Protein AF-A0A848LTM5-F1 (afdb_monomer_lite)

Secondary structure (DSSP, 8-state):
--SS-BIIIIIHHHHHHHHHGGGT-HHHHHHHSTT-TT-TTSHHHHHHHH--SHHHHHHHHHHHHHB--TTPPTTPPP-TTSBS-BB-TTBTTBSS-GGGB----HHHHHHHHHHHHT-SB--TTTSPPPPSSGGGS-TTTHHHHHHHHHHHTS-----SS-SS--GGGG-GGGEEETTEE-BPPTTPPP-----S---HHHHTSTTSTTSSB-TTTTTTTS-SSHHHHHHH--B---TTSSSS--BS-TTTS-SEE-BHHHHHHHT-TTS-HHHHHHHHH-PEETTGGG-SSHHHHHHHHHHHGGGS-EEEEEEPPTTTTTTT--SEEEEEE---GGGTTT-HHHHHHHHHTTSSPPPPHHHHHHHHHHSPPPP--------S---

Foldseek 3Di:
DDPAAACVPQPLVQLQVLAVLLFFFLLSCQDQYQPHPSVCVPPVNVVLLLDLDPVSLVVLLVLLVLADQPPDDWPAFDDCSHPPFAAFQCQPVDDRTNRRGDGDDNVSNVNSVCSSNSRHHSCPPPDDPDDPDLVPDDPVCSVVVVLCVVPVLADPDDPVPGAPFGPLVVQPLQAPDVSHGQADDPPDDQDDDPDPDDDPCQCNDCPHLSNHDDPPSGPVPADVVNLLVLLVFEFQPPPVDPGRTDGGCSSVRGAWHLAPLLQVVLQDPPDDLVVNVCSVSDTDGQQVQQDDDSVSNSVSSVPCVQLTFDWDKDAGHPCQVVSSHDRIHTYGPNHHCVSVPPPVVSVVVCCVRVVDPDDDPVVVVVVVVPDDDPDPPPPPDDDDDDD

Structure (mmCIF, N/CA/C/O backbone):
data_AF-A0A848LTM5-F1
#
_entry.id   AF-A0A848LTM5-F1
#
loop_
_atom_site.group_PDB
_atom_site.id
_atom_site.type_symbol
_atom_site.label_atom_id
_atom_site.label_alt_id
_atom_site.label_comp_id
_atom_site.label_asym_id
_atom_site.label_entity_id
_atom_site.label_seq_id
_atom_site.pdbx_PDB_ins_code
_atom_site.Cartn_x
_atom_site.Cartn_y
_atom_site.Cartn_z
_atom_site.occupancy
_atom_site.B_iso_or_equiv
_atom_site.auth_seq_id
_atom_site.auth_comp_id
_atom_site.auth_asym_id
_atom_site.auth_atom_id
_atom_site.pdbx_PDB_model_num
ATOM 1 N N . LEU A 1 1 ? -4.623 -13.083 -23.338 1.00 72.06 1 LEU A N 1
ATOM 2 C CA . LEU A 1 1 ? -5.526 -12.517 -22.306 1.00 72.06 1 LEU A CA 1
ATOM 3 C C . LEU A 1 1 ? -6.924 -13.043 -22.599 1.00 72.06 1 LEU A C 1
ATOM 5 O O . LEU A 1 1 ? -7.225 -13.152 -23.785 1.00 72.06 1 LEU A O 1
ATOM 9 N N . PRO A 1 2 ? -7.711 -13.424 -21.581 1.00 80.94 2 PRO A N 1
ATOM 10 C CA . PRO A 1 2 ? -9.062 -13.940 -21.781 1.00 80.94 2 PRO A CA 1
ATOM 11 C C . PRO A 1 2 ? -9.971 -12.892 -22.435 1.00 80.94 2 PRO A C 1
ATOM 13 O O . PRO A 1 2 ? -9.695 -11.690 -22.373 1.00 80.94 2 PRO A O 1
ATOM 16 N N . THR A 1 3 ? -11.041 -13.369 -23.073 1.00 88.62 3 THR A N 1
ATOM 17 C CA . THR A 1 3 ? -12.055 -12.517 -23.708 1.00 88.62 3 THR A CA 1
ATOM 18 C C . THR A 1 3 ? -12.897 -11.773 -22.671 1.00 88.62 3 THR A C 1
ATOM 20 O O . THR A 1 3 ? -13.186 -10.599 -22.880 1.00 88.62 3 THR A O 1
ATOM 23 N N . LEU A 1 4 ? -13.245 -12.442 -21.564 1.00 95.81 4 LEU A N 1
ATOM 24 C CA . LEU A 1 4 ? -13.965 -11.887 -20.416 1.00 95.81 4 LEU A CA 1
ATOM 25 C C . LEU A 1 4 ? -13.133 -12.108 -19.139 1.00 95.81 4 LEU A C 1
ATOM 27 O O . LEU A 1 4 ? -12.555 -13.187 -18.998 1.00 95.81 4 LEU A O 1
ATOM 31 N N . PRO A 1 5 ? -13.039 -11.130 -18.222 1.00 97.69 5 PRO A N 1
ATOM 32 C CA . PRO A 1 5 ? -12.387 -11.303 -16.933 1.00 97.69 5 PRO A CA 1
ATOM 33 C C . PRO A 1 5 ? -13.249 -12.138 -15.989 1.00 97.69 5 PRO A C 1
ATOM 35 O O . PRO A 1 5 ? -14.478 -12.034 -15.990 1.00 97.69 5 PRO A O 1
ATOM 38 N N . SER A 1 6 ? -12.585 -12.899 -15.127 1.00 97.81 6 SER A N 1
ATOM 39 C CA . SER A 1 6 ? -13.193 -13.543 -13.965 1.00 97.81 6 SER A CA 1
ATOM 40 C C . SER A 1 6 ? -13.418 -12.511 -12.863 1.00 97.81 6 SER A C 1
ATOM 42 O O . SER A 1 6 ? -12.497 -11.761 -12.516 1.00 97.81 6 SER A O 1
ATOM 44 N N . PHE A 1 7 ? -14.616 -12.468 -12.269 1.00 98.25 7 PHE A N 1
ATOM 45 C CA . PHE A 1 7 ? -14.828 -11.612 -11.103 1.00 98.25 7 PHE A CA 1
ATOM 46 C C . PHE A 1 7 ? -13.891 -12.027 -9.969 1.00 98.25 7 PHE A C 1
ATOM 48 O O . PHE A 1 7 ? -13.196 -11.182 -9.409 1.00 98.25 7 PHE A O 1
ATOM 55 N N . THR A 1 8 ? -13.820 -13.325 -9.668 1.00 97.56 8 THR A N 1
ATOM 56 C CA . THR A 1 8 ? -13.006 -13.845 -8.566 1.00 97.56 8 THR A CA 1
ATOM 57 C C . THR A 1 8 ? -11.505 -13.647 -8.774 1.00 97.56 8 THR A C 1
ATOM 59 O O . THR A 1 8 ? -10.804 -13.350 -7.808 1.00 97.56 8 THR A O 1
ATOM 62 N N . ARG A 1 9 ? -10.983 -13.820 -9.995 1.00 95.38 9 ARG A N 1
ATOM 63 C CA . ARG A 1 9 ? -9.528 -13.838 -10.247 1.00 95.38 9 ARG A CA 1
ATOM 64 C C . ARG A 1 9 ? -8.960 -12.515 -10.747 1.00 95.38 9 ARG A C 1
ATOM 66 O O . ARG A 1 9 ? -7.809 -12.220 -10.440 1.00 95.38 9 ARG A O 1
ATOM 73 N N . ASP A 1 10 ? -9.735 -11.737 -11.501 1.00 97.25 10 ASP A N 1
ATOM 74 C CA . ASP A 1 10 ? -9.224 -10.554 -12.205 1.00 97.25 10 ASP A CA 1
ATOM 75 C C . ASP A 1 10 ? -9.751 -9.228 -11.632 1.00 97.25 10 ASP A C 1
ATOM 77 O O . ASP A 1 10 ? -9.067 -8.208 -11.735 1.00 97.25 10 ASP A O 1
ATOM 81 N N . ILE A 1 11 ? -10.947 -9.224 -11.029 1.00 98.56 11 ILE A N 1
ATOM 82 C CA . ILE A 1 11 ? -11.606 -8.005 -10.527 1.00 98.56 11 ILE A CA 1
ATOM 83 C C . ILE A 1 11 ? -11.508 -7.893 -9.010 1.00 98.56 11 ILE A C 1
ATOM 85 O O . ILE A 1 11 ? -10.977 -6.908 -8.496 1.00 98.56 11 ILE A O 1
ATOM 89 N N . PHE A 1 12 ? -12.005 -8.901 -8.292 1.00 98.31 12 PHE A N 1
ATOM 90 C CA . PHE A 1 12 ? -12.088 -8.887 -6.838 1.00 98.31 12 PHE A CA 1
ATOM 91 C C . PHE A 1 12 ? -10.738 -8.605 -6.168 1.00 98.31 12 PHE A C 1
ATOM 93 O O . PHE A 1 12 ? -10.725 -7.740 -5.302 1.00 98.31 12 PHE A O 1
ATOM 100 N N . PRO A 1 13 ? -9.591 -9.175 -6.596 1.00 97.25 13 PRO A N 1
ATOM 101 C CA . PRO A 1 13 ? -8.308 -8.865 -5.967 1.00 97.25 13 PRO A CA 1
ATOM 102 C C . PRO A 1 13 ? -7.909 -7.387 -6.058 1.00 97.25 13 PRO A C 1
ATOM 104 O O . PRO A 1 13 ? -7.198 -6.893 -5.192 1.00 97.25 13 PRO A O 1
ATOM 107 N N . VAL A 1 14 ? -8.350 -6.650 -7.085 1.00 98.06 14 VAL A N 1
ATOM 108 C CA . VAL A 1 14 ? -8.086 -5.203 -7.176 1.00 98.06 14 VAL A CA 1
ATOM 109 C C . VAL A 1 14 ? -8.906 -4.438 -6.135 1.00 98.06 14 VAL A C 1
ATOM 111 O O . VAL A 1 14 ? -8.391 -3.506 -5.522 1.00 98.06 14 VAL A O 1
ATOM 114 N N . LEU A 1 15 ? -10.164 -4.834 -5.930 1.00 98.62 15 LEU A N 1
ATOM 115 C CA . LEU A 1 15 ? -11.082 -4.200 -4.980 1.00 98.62 15 LEU A CA 1
ATOM 116 C C . LEU A 1 15 ? -10.756 -4.580 -3.530 1.00 98.62 15 LEU A C 1
ATOM 118 O O . LEU A 1 15 ? -10.641 -3.705 -2.679 1.00 98.62 15 LEU A O 1
ATOM 122 N N . GLU A 1 16 ? -10.546 -5.868 -3.270 1.00 97.94 16 GLU A N 1
ATOM 123 C CA . GLU A 1 16 ? -10.180 -6.428 -1.967 1.00 97.94 16 GLU A CA 1
ATOM 124 C C . GLU A 1 16 ? -8.909 -5.777 -1.431 1.00 97.94 16 GLU A C 1
ATOM 126 O O . GLU A 1 16 ? -8.881 -5.366 -0.274 1.00 97.94 16 GLU A O 1
ATOM 131 N N . ARG A 1 17 ? -7.901 -5.558 -2.287 1.00 97.06 17 ARG A N 1
ATOM 132 C CA . ARG A 1 17 ? -6.664 -4.889 -1.876 1.00 97.06 17 ARG A CA 1
ATOM 133 C C . ARG A 1 17 ? -6.908 -3.462 -1.392 1.00 97.06 17 ARG A C 1
ATOM 135 O O . ARG A 1 17 ? -6.183 -3.032 -0.504 1.00 97.06 17 ARG A O 1
ATOM 142 N N . LEU A 1 18 ? -7.910 -2.734 -1.893 1.00 98.06 18 LEU A N 1
ATOM 143 C CA . LEU A 1 18 ? -8.264 -1.419 -1.335 1.00 98.06 18 LEU A CA 1
ATOM 144 C C . LEU A 1 18 ? -8.758 -1.563 0.114 1.00 98.06 18 LEU A C 1
ATOM 146 O O . LEU A 1 18 ? -8.275 -0.863 1.000 1.00 98.06 18 LEU A O 1
ATOM 150 N N . SER A 1 19 ? -9.646 -2.518 0.381 1.00 98.31 19 SER A N 1
ATOM 151 C CA . SER A 1 19 ? -10.145 -2.798 1.735 1.00 98.31 19 SER A CA 1
ATOM 152 C C . SER A 1 19 ? -9.078 -3.380 2.665 1.00 98.31 19 SER A C 1
ATOM 154 O O . SER A 1 19 ? -9.025 -3.022 3.840 1.00 98.31 19 SER A O 1
ATOM 156 N N . ALA A 1 20 ? -8.183 -4.234 2.168 1.00 97.44 20 ALA A N 1
ATOM 157 C CA . ALA A 1 20 ? -7.114 -4.841 2.960 1.00 97.44 20 ALA A CA 1
ATOM 158 C C . ALA A 1 20 ? -6.071 -3.816 3.439 1.00 97.44 20 ALA A C 1
ATOM 160 O O . ALA A 1 20 ? -5.484 -3.982 4.509 1.00 97.44 20 ALA A O 1
ATOM 161 N N . HIS A 1 21 ? -5.877 -2.715 2.706 1.00 97.62 21 HIS A N 1
ATOM 162 C CA . HIS A 1 21 ? -4.964 -1.642 3.116 1.00 97.62 21 HIS A CA 1
ATOM 163 C C . HIS A 1 21 ? -5.412 -0.898 4.385 1.00 97.62 21 HIS A C 1
ATOM 165 O O . HIS A 1 21 ? -4.608 -0.173 4.974 1.00 97.62 21 HIS A O 1
ATOM 171 N N . GLN A 1 22 ? -6.640 -1.119 4.872 1.00 98.00 22 GLN A N 1
ATOM 172 C CA . GLN A 1 22 ? -7.126 -0.563 6.140 1.00 98.00 22 GLN A CA 1
ATOM 173 C C . GLN A 1 22 ? -6.233 -0.883 7.349 1.00 98.00 22 GLN A C 1
ATOM 175 O O . GLN A 1 22 ? -6.260 -0.195 8.368 1.00 98.00 22 GLN A O 1
ATOM 180 N N . TRP A 1 23 ? -5.463 -1.965 7.271 1.00 98.44 23 TRP A N 1
ATOM 181 C CA . TRP A 1 23 ? -4.622 -2.430 8.370 1.00 98.44 23 TRP A CA 1
ATOM 182 C C . TRP A 1 23 ? -3.299 -1.680 8.489 1.00 98.44 23 TRP A C 1
ATOM 184 O O . TRP A 1 23 ? -2.655 -1.742 9.532 1.00 98.44 23 TRP A O 1
ATOM 194 N N . VAL A 1 24 ? -2.913 -0.969 7.429 1.00 98.12 24 VAL A N 1
ATOM 195 C CA . VAL A 1 24 ? -1.588 -0.356 7.283 1.00 98.12 24 VAL A CA 1
ATOM 196 C C . VAL A 1 24 ? -1.644 1.122 6.883 1.00 98.12 24 VAL A C 1
ATOM 198 O O . VAL A 1 24 ? -0.609 1.791 6.845 1.00 98.12 24 VAL A O 1
ATOM 201 N N . ASN A 1 25 ? -2.831 1.664 6.593 1.00 98.25 25 ASN A N 1
ATOM 202 C CA . ASN A 1 25 ? -3.020 3.079 6.295 1.00 98.25 25 ASN A CA 1
ATOM 203 C C . ASN A 1 25 ? -4.399 3.586 6.756 1.00 98.25 25 ASN A C 1
ATOM 205 O O . ASN A 1 25 ? -5.439 3.033 6.393 1.00 98.25 25 ASN A O 1
ATOM 209 N N . GLN A 1 26 ? -4.407 4.695 7.500 1.00 97.69 26 GLN A N 1
ATOM 210 C CA . GLN A 1 26 ? -5.629 5.280 8.065 1.00 97.69 26 GLN A CA 1
ATOM 211 C C . GLN A 1 26 ? -6.580 5.837 6.993 1.00 97.69 26 GLN A C 1
ATOM 213 O O . GLN A 1 26 ? -7.796 5.755 7.149 1.00 97.69 26 GLN A O 1
ATOM 218 N N . GLY A 1 27 ? -6.060 6.393 5.895 1.00 97.19 27 GLY A N 1
ATOM 219 C CA . GLY A 1 27 ? -6.891 6.889 4.793 1.00 97.19 27 GLY A CA 1
ATOM 220 C C . GLY A 1 27 ? -7.676 5.760 4.122 1.00 97.19 27 GLY A C 1
ATOM 221 O O . GLY A 1 27 ? -8.878 5.890 3.897 1.00 97.19 27 GLY A O 1
ATOM 222 N N . PHE A 1 28 ? -7.025 4.615 3.890 1.00 98.25 28 PHE A N 1
ATOM 223 C CA . PHE A 1 28 ? -7.701 3.410 3.399 1.00 98.25 28 PHE A CA 1
ATOM 224 C C . PHE A 1 28 ? -8.691 2.844 4.416 1.00 98.25 28 PHE A C 1
ATOM 226 O O . PHE A 1 28 ? -9.763 2.405 4.015 1.00 98.25 28 PHE A O 1
ATOM 233 N N . PHE A 1 29 ? -8.379 2.889 5.715 1.00 98.31 29 PHE A N 1
ATOM 234 C CA . PHE A 1 29 ? -9.319 2.473 6.757 1.00 98.31 29 PHE A CA 1
ATOM 235 C C . PHE A 1 29 ? -10.612 3.292 6.726 1.00 98.31 29 PHE A C 1
ATOM 237 O O . PHE A 1 29 ? -11.693 2.714 6.696 1.00 98.31 29 PHE A O 1
ATOM 244 N N . VAL A 1 30 ? -10.517 4.620 6.629 1.00 97.62 30 VAL A N 1
ATOM 245 C CA . VAL A 1 30 ? -11.705 5.484 6.554 1.00 97.62 30 VAL A CA 1
ATOM 246 C C . VAL A 1 30 ? -12.504 5.250 5.265 1.00 97.62 30 VAL A C 1
ATOM 248 O O . VAL A 1 30 ? -13.732 5.238 5.298 1.00 97.62 30 VAL A O 1
ATOM 251 N N . LEU A 1 31 ? -11.831 5.069 4.123 1.00 97.44 31 LEU A N 1
ATOM 252 C CA . LEU A 1 31 ? -12.504 4.929 2.828 1.00 97.44 31 LEU A CA 1
ATOM 253 C C . LEU A 1 31 ? -13.064 3.526 2.573 1.00 97.44 31 LEU A C 1
ATOM 255 O O . LEU A 1 31 ? -14.153 3.417 2.018 1.00 97.44 31 LEU A O 1
ATOM 259 N N . PHE A 1 32 ? -12.358 2.465 2.963 1.00 98.38 32 PHE A N 1
ATOM 260 C CA . PHE A 1 32 ? -12.633 1.079 2.546 1.00 98.38 32 PHE A CA 1
ATOM 261 C C . PHE A 1 32 ? -12.593 0.062 3.694 1.00 98.38 32 PHE A C 1
ATOM 263 O O . PHE A 1 32 ? -12.771 -1.131 3.452 1.00 98.38 32 PHE A O 1
ATOM 270 N N . GLY A 1 33 ? -12.292 0.495 4.919 1.00 97.19 33 GLY A N 1
ATOM 271 C CA . GLY A 1 33 ? -12.166 -0.392 6.069 1.00 97.19 33 GLY A CA 1
ATOM 272 C C . GLY A 1 33 ? -13.502 -0.832 6.659 1.00 97.19 33 GLY A C 1
ATOM 273 O O . GLY A 1 33 ? -14.569 -0.429 6.193 1.00 97.19 33 GLY A O 1
ATOM 274 N N . GLN A 1 34 ? -13.426 -1.638 7.720 1.00 96.19 34 GLN A N 1
ATOM 275 C CA . GLN A 1 34 ? -14.585 -2.109 8.481 1.00 96.19 34 GLN A CA 1
ATOM 276 C C . GLN A 1 34 ? -15.566 -0.959 8.770 1.00 96.19 34 GLN A C 1
ATOM 278 O O . GLN A 1 34 ? -15.167 0.105 9.238 1.00 96.19 34 GLN A O 1
ATOM 283 N N . ASN A 1 35 ? -16.858 -1.204 8.538 1.00 93.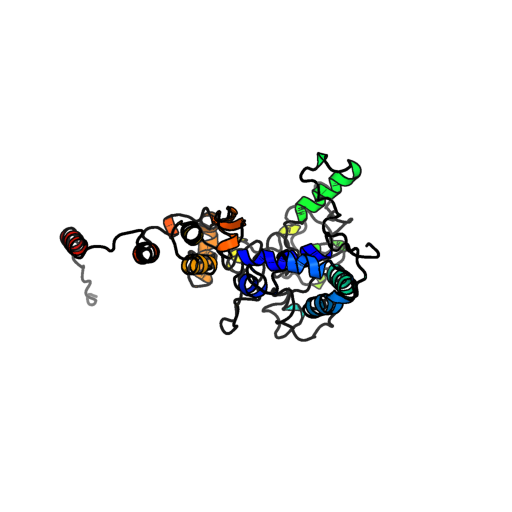50 35 ASN A N 1
ATOM 284 C CA . ASN A 1 35 ? -17.961 -0.240 8.680 1.00 93.50 35 ASN A CA 1
ATOM 285 C C . ASN A 1 35 ? -18.024 0.869 7.604 1.00 93.50 35 ASN A C 1
ATOM 287 O O . ASN A 1 35 ? -18.943 1.691 7.645 1.00 93.50 35 ASN A O 1
ATOM 291 N N . SER A 1 36 ? -17.122 0.890 6.614 1.00 96.44 36 SER A N 1
ATOM 292 C CA . SER A 1 36 ? -17.242 1.789 5.461 1.00 96.44 36 SER A CA 1
ATOM 293 C C . SER A 1 36 ? -18.300 1.295 4.460 1.00 96.44 36 SER A C 1
ATOM 295 O O . SER A 1 36 ? -18.326 0.110 4.124 1.00 96.44 36 SER A O 1
ATOM 297 N N . PRO A 1 37 ? -19.104 2.192 3.853 1.00 96.06 37 PRO A N 1
ATOM 298 C CA . PRO A 1 37 ? -19.959 1.844 2.716 1.00 96.06 37 PRO A CA 1
ATOM 299 C C . PRO A 1 37 ? -19.197 1.271 1.513 1.00 96.06 37 PRO A C 1
ATOM 301 O O . PRO A 1 37 ? -19.790 0.553 0.708 1.00 96.06 37 PRO A O 1
ATOM 304 N N . SER A 1 38 ? -17.907 1.603 1.378 1.00 97.38 38 SER A N 1
ATOM 305 C CA . SER A 1 38 ? -17.035 1.098 0.309 1.00 97.38 38 SER A CA 1
ATOM 306 C C . SER A 1 38 ? -16.094 -0.007 0.792 1.00 97.38 38 SER A C 1
ATOM 308 O O . SER A 1 38 ? -15.063 -0.231 0.166 1.00 97.38 38 SER A O 1
ATOM 310 N N . ASP A 1 39 ? -16.422 -0.709 1.880 1.00 98.00 39 ASP A N 1
ATOM 311 C CA . ASP A 1 39 ? -15.730 -1.953 2.214 1.00 98.00 39 ASP A CA 1
ATOM 312 C C . ASP A 1 39 ? -16.048 -3.020 1.160 1.00 98.00 39 ASP A C 1
ATOM 314 O O . ASP A 1 39 ? -17.094 -3.670 1.183 1.00 98.00 39 ASP A O 1
ATOM 318 N N . PHE A 1 40 ? -15.156 -3.177 0.187 1.00 98.12 40 PHE A N 1
ATOM 319 C CA . PHE A 1 40 ? -15.315 -4.128 -0.904 1.00 98.12 40 PHE A CA 1
ATOM 320 C C . PHE A 1 40 ? -15.085 -5.579 -0.480 1.00 98.12 40 PHE A C 1
ATOM 322 O O . PHE A 1 40 ? -15.384 -6.479 -1.266 1.00 98.12 40 PHE A O 1
ATOM 329 N N . SER A 1 41 ? -14.618 -5.811 0.747 1.00 97.06 41 SER A N 1
ATOM 330 C CA . SER A 1 41 ? -14.507 -7.139 1.348 1.00 97.06 41 SER A CA 1
ATOM 331 C C . SER A 1 41 ? -15.750 -7.527 2.157 1.00 97.06 41 SER A C 1
ATOM 333 O O . SER A 1 41 ? -15.890 -8.694 2.532 1.00 97.06 41 SER A O 1
ATOM 335 N N . ALA A 1 42 ? -16.678 -6.59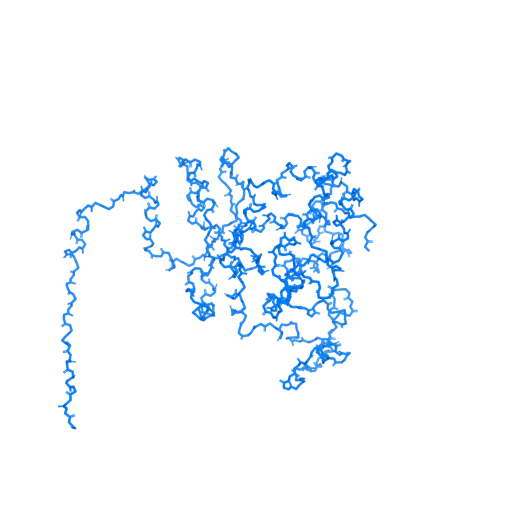4 2.396 1.00 96.75 42 ALA A N 1
ATOM 336 C CA . ALA A 1 42 ? -17.933 -6.884 3.079 1.00 96.75 42 ALA A CA 1
ATOM 337 C C . ALA A 1 42 ? -18.836 -7.798 2.217 1.00 96.75 42 ALA A C 1
ATOM 339 O O . ALA A 1 42 ? -19.026 -7.519 1.024 1.00 96.75 42 ALA A O 1
ATOM 340 N N . PRO A 1 43 ? -19.423 -8.880 2.776 1.00 96.00 43 PRO A N 1
ATOM 341 C CA . PRO A 1 43 ? -20.197 -9.861 2.007 1.00 96.00 43 PRO A CA 1
ATOM 342 C C . PRO A 1 43 ? -21.313 -9.259 1.143 1.00 96.00 43 PRO A C 1
ATOM 344 O O . PRO A 1 43 ? -21.529 -9.695 0.011 1.00 96.00 43 PRO A O 1
ATOM 347 N N . GLU A 1 44 ? -22.004 -8.236 1.642 1.00 96.56 44 GLU A N 1
ATOM 348 C CA . GLU A 1 44 ? -23.062 -7.529 0.925 1.00 96.56 44 GLU A CA 1
ATOM 349 C C . GLU A 1 44 ? -22.542 -6.753 -0.289 1.00 96.56 44 GLU A C 1
ATOM 351 O O . GLU A 1 44 ? -23.189 -6.737 -1.338 1.00 96.56 44 GLU A O 1
ATOM 356 N N . ASN A 1 45 ? -21.360 -6.144 -0.186 1.00 98.06 45 ASN A N 1
ATOM 357 C CA . ASN A 1 45 ? -20.749 -5.422 -1.294 1.00 98.06 45 ASN A CA 1
ATOM 358 C C . ASN A 1 45 ? -20.218 -6.399 -2.339 1.00 98.06 45 ASN A C 1
ATOM 360 O O . ASN A 1 45 ? -20.475 -6.207 -3.526 1.00 98.06 45 ASN A O 1
ATOM 364 N N . ILE A 1 46 ? -19.589 -7.496 -1.918 1.00 98.31 46 ILE A N 1
ATOM 365 C CA . ILE A 1 46 ? -19.167 -8.573 -2.819 1.00 98.31 46 ILE A CA 1
ATOM 366 C C . ILE A 1 46 ? -20.362 -9.130 -3.604 1.00 98.31 46 ILE A C 1
ATOM 368 O O . ILE A 1 46 ? -20.292 -9.246 -4.829 1.00 98.31 46 ILE A O 1
ATOM 372 N N . ALA A 1 47 ? -21.477 -9.432 -2.932 1.00 98.19 47 ALA A N 1
ATOM 373 C CA . ALA A 1 47 ? -22.677 -9.961 -3.582 1.00 98.19 47 ALA A CA 1
ATOM 374 C C . ALA A 1 47 ? -23.217 -9.009 -4.666 1.00 98.19 47 ALA A C 1
ATOM 376 O O . ALA A 1 47 ? -23.580 -9.442 -5.756 1.00 98.19 47 ALA A O 1
ATOM 377 N N . ARG A 1 48 ? -23.211 -7.698 -4.402 1.00 98.31 48 ARG A N 1
ATOM 378 C CA . ARG A 1 48 ? -23.674 -6.677 -5.356 1.00 98.31 48 ARG A CA 1
ATOM 379 C C . ARG A 1 48 ? -22.684 -6.439 -6.499 1.00 98.31 48 ARG A C 1
ATOM 381 O O . ARG A 1 48 ? -23.102 -6.200 -7.626 1.00 98.31 48 ARG A O 1
ATOM 388 N N . LEU A 1 49 ? -21.380 -6.472 -6.223 1.00 98.56 49 LEU A N 1
ATOM 389 C CA . LEU A 1 49 ? -20.321 -6.196 -7.204 1.00 98.56 49 LEU A CA 1
ATOM 390 C C . LEU A 1 49 ? -20.037 -7.397 -8.121 1.00 98.56 49 LEU A C 1
ATOM 392 O O . LEU A 1 49 ? -19.597 -7.197 -9.255 1.00 98.56 49 LEU A O 1
ATOM 396 N N . SER A 1 50 ? -20.308 -8.617 -7.648 1.00 98.31 50 SER A N 1
ATOM 397 C CA . SER A 1 50 ? -20.205 -9.863 -8.423 1.00 98.31 50 SER A CA 1
ATOM 398 C C . SER A 1 50 ? -21.437 -10.161 -9.278 1.00 98.31 50 SER A C 1
ATOM 400 O O . SER A 1 50 ? -21.338 -10.911 -10.249 1.00 98.31 50 SER A O 1
ATOM 402 N N . ASP A 1 51 ? -22.591 -9.560 -8.973 1.00 98.06 51 ASP A N 1
ATOM 403 C CA . ASP A 1 51 ? -23.785 -9.696 -9.800 1.00 98.06 51 ASP A CA 1
ATOM 404 C C . ASP A 1 51 ? -23.625 -8.907 -11.107 1.00 98.06 51 ASP A C 1
ATOM 406 O O . ASP A 1 51 ? -23.465 -7.685 -11.103 1.00 98.06 51 ASP A O 1
ATOM 410 N N . ARG A 1 52 ? -23.692 -9.613 -12.241 1.00 97.12 52 ARG A N 1
ATOM 411 C CA . ARG A 1 52 ? -23.598 -9.042 -13.594 1.00 97.12 52 ARG A CA 1
ATOM 412 C C . ARG A 1 52 ? -24.891 -8.401 -14.098 1.00 97.12 52 ARG A C 1
ATOM 414 O O . ARG A 1 52 ? -24.867 -7.754 -15.144 1.00 97.12 52 ARG A O 1
ATOM 421 N N . SER A 1 53 ? -26.010 -8.588 -13.402 1.00 97.44 53 SER A N 1
ATOM 422 C CA . SER A 1 53 ? -27.316 -8.090 -13.828 1.00 97.44 53 SER A CA 1
ATOM 423 C C . SER A 1 53 ? -27.339 -6.562 -13.982 1.00 97.44 53 SER A C 1
ATOM 425 O O . SER A 1 53 ? -26.508 -5.828 -13.426 1.00 97.44 53 SER A O 1
ATOM 427 N N . GLU A 1 54 ? -28.322 -6.073 -14.742 1.00 97.50 54 GLU A N 1
ATOM 428 C CA . GLU A 1 54 ? -28.548 -4.638 -14.951 1.00 97.50 54 GLU A CA 1
ATOM 429 C C . GLU A 1 54 ? -28.890 -3.917 -13.633 1.00 97.50 54 GLU A C 1
ATOM 431 O O . GLU A 1 54 ? -28.554 -2.747 -13.470 1.00 97.50 54 GLU A O 1
ATOM 436 N N . GLN A 1 55 ? -29.456 -4.630 -12.646 1.00 97.94 55 GLN A N 1
ATOM 437 C CA . GLN A 1 55 ? -29.779 -4.094 -11.317 1.00 97.94 55 GLN A CA 1
ATOM 438 C C . GLN A 1 55 ? -28.559 -3.462 -10.631 1.00 97.94 55 GLN A C 1
ATOM 440 O O . GLN A 1 55 ? -28.681 -2.417 -9.991 1.00 97.94 55 GLN A O 1
ATOM 445 N N . HIS A 1 56 ? -27.383 -4.080 -10.769 1.00 98.19 56 HIS A N 1
ATOM 446 C CA . HIS A 1 56 ? -26.155 -3.639 -10.105 1.00 98.19 56 HIS A CA 1
ATOM 447 C C . HIS A 1 56 ? -25.184 -2.901 -11.031 1.00 98.19 56 HIS A C 1
ATOM 449 O O . HIS A 1 56 ? -24.133 -2.440 -10.582 1.00 98.19 56 HIS A O 1
ATOM 455 N N . ARG A 1 57 ? -25.536 -2.708 -12.307 1.00 98.44 57 ARG A N 1
ATOM 456 C CA . ARG A 1 57 ? -24.662 -2.047 -13.283 1.00 98.44 57 ARG A CA 1
ATOM 457 C C . ARG A 1 57 ? -24.262 -0.638 -12.857 1.00 98.44 57 ARG A C 1
ATOM 459 O O . ARG A 1 57 ? -23.080 -0.313 -12.875 1.00 98.44 57 ARG A O 1
ATOM 466 N N . ALA A 1 58 ? -25.217 0.169 -12.395 1.00 98.50 58 ALA A N 1
ATOM 467 C CA . ALA A 1 58 ? -24.945 1.540 -11.960 1.00 98.50 58 ALA A CA 1
ATOM 468 C C . ALA A 1 58 ? -23.913 1.610 -10.817 1.00 98.50 58 ALA A C 1
ATOM 470 O O . ALA A 1 58 ? -23.093 2.530 -10.787 1.00 98.50 58 ALA A O 1
ATOM 471 N N . LEU A 1 59 ? -23.920 0.626 -9.908 1.00 98.38 59 LEU A N 1
ATOM 472 C CA . LEU A 1 59 ? -22.925 0.503 -8.841 1.00 98.38 59 LEU A CA 1
ATOM 473 C C . LEU A 1 59 ? -21.540 0.183 -9.416 1.00 98.38 59 LEU A C 1
ATOM 475 O O . LEU A 1 59 ? -20.582 0.888 -9.104 1.00 98.38 59 LEU A O 1
ATOM 479 N N . ARG A 1 60 ? -21.434 -0.840 -10.277 1.00 98.75 60 ARG A N 1
ATOM 480 C CA . ARG A 1 60 ? -20.153 -1.230 -10.894 1.00 98.75 60 ARG A CA 1
ATOM 481 C C . ARG A 1 60 ? -19.559 -0.081 -11.711 1.00 98.75 60 ARG A C 1
ATOM 483 O O . ARG A 1 60 ? -18.378 0.229 -11.583 1.00 98.75 60 ARG A O 1
ATOM 490 N N . GLU A 1 61 ? -20.387 0.618 -12.485 1.00 98.75 61 GLU A N 1
ATOM 491 C CA . GLU A 1 61 ? -19.972 1.803 -13.238 1.00 98.75 61 GLU A CA 1
ATOM 492 C C . GLU A 1 61 ? -19.540 2.965 -12.331 1.00 98.75 61 GLU A C 1
ATOM 494 O O . GLU A 1 61 ? -18.597 3.678 -12.671 1.00 98.75 61 GLU A O 1
ATOM 499 N N . ALA A 1 62 ? -20.196 3.173 -11.184 1.00 98.50 62 ALA A N 1
ATOM 500 C CA . ALA A 1 62 ? -19.794 4.200 -10.223 1.00 98.50 62 ALA A CA 1
ATOM 501 C C . ALA A 1 62 ? -18.415 3.906 -9.621 1.00 98.50 62 ALA A C 1
ATOM 503 O O . ALA A 1 62 ? -17.563 4.795 -9.609 1.00 98.50 62 ALA A O 1
ATOM 504 N N . VAL A 1 63 ? -18.173 2.659 -9.208 1.00 98.56 63 VAL A N 1
ATOM 505 C CA . VAL A 1 63 ? -16.862 2.215 -8.714 1.00 98.56 63 VAL A CA 1
ATOM 506 C C . VAL A 1 63 ? -15.805 2.340 -9.813 1.00 98.56 63 VAL A C 1
ATOM 508 O O . VAL A 1 63 ? -14.756 2.933 -9.588 1.00 98.56 63 VAL A O 1
ATOM 511 N N . PHE A 1 64 ? -16.087 1.879 -11.035 1.00 98.75 64 PHE A N 1
ATOM 512 C CA . PHE A 1 64 ? -15.155 1.996 -12.161 1.00 98.75 64 PHE A CA 1
ATOM 513 C C . PHE A 1 64 ? -14.800 3.448 -12.501 1.00 98.75 64 PHE A C 1
ATOM 515 O O . PHE A 1 64 ? -13.628 3.751 -12.709 1.00 98.75 64 PHE A O 1
ATOM 522 N N . ARG A 1 65 ? -15.774 4.370 -12.507 1.00 98.50 65 ARG A N 1
ATOM 523 C CA . ARG A 1 65 ? -15.514 5.803 -12.741 1.00 98.50 65 ARG A CA 1
ATOM 524 C C . ARG A 1 65 ? -14.580 6.416 -11.701 1.00 98.50 65 ARG A C 1
ATOM 526 O O . ARG A 1 65 ? -14.007 7.474 -11.970 1.00 98.50 65 ARG A O 1
ATOM 533 N N . TRP A 1 66 ? -14.441 5.798 -10.531 1.00 98.44 66 TRP A N 1
ATOM 534 C CA . TRP A 1 66 ? -13.507 6.238 -9.507 1.00 98.44 66 TRP A CA 1
ATOM 535 C C . TRP A 1 66 ? -12.058 5.846 -9.830 1.00 98.44 66 TRP A C 1
ATOM 537 O O . TRP A 1 66 ? -11.144 6.538 -9.396 1.00 98.44 66 TRP A O 1
ATOM 547 N N . PHE A 1 67 ? -11.817 4.815 -10.646 1.00 98.56 67 PHE A N 1
ATOM 548 C CA . PHE A 1 67 ? -10.466 4.437 -11.066 1.00 98.56 67 PHE A CA 1
ATOM 549 C C . PHE A 1 67 ? -9.878 5.405 -12.092 1.00 98.56 67 PHE A C 1
ATOM 551 O O . PHE A 1 67 ? -10.525 5.811 -13.062 1.00 98.56 67 PHE A O 1
ATOM 558 N N . ARG A 1 68 ? -8.601 5.726 -11.891 1.00 97.44 68 ARG A N 1
ATOM 559 C CA . ARG A 1 68 ? -7.792 6.534 -12.799 1.00 97.44 68 ARG A CA 1
ATOM 560 C C . ARG A 1 68 ? -7.569 5.791 -14.117 1.00 97.44 68 ARG A C 1
ATOM 562 O O . ARG A 1 68 ? -7.234 4.607 -14.116 1.00 97.44 68 ARG A O 1
ATOM 569 N N . ASN A 1 69 ? -7.750 6.481 -15.243 1.00 96.25 69 ASN A N 1
ATOM 570 C CA . ASN A 1 69 ? -7.512 5.908 -16.570 1.00 96.25 69 ASN A CA 1
ATOM 571 C C . ASN A 1 69 ? -6.006 5.948 -16.908 1.00 96.25 69 ASN A C 1
ATOM 573 O O . ASN A 1 69 ? -5.494 7.047 -17.100 1.00 96.25 69 ASN A O 1
ATOM 577 N N . PRO A 1 70 ? -5.304 4.806 -17.058 1.00 95.12 70 PRO A N 1
ATOM 578 C CA . PRO A 1 70 ? -3.863 4.762 -17.341 1.00 95.12 70 PRO A CA 1
ATOM 579 C C . PRO A 1 70 ? -3.477 5.189 -18.771 1.00 95.12 70 PRO A C 1
ATOM 581 O O . PRO A 1 70 ? -2.304 5.143 -19.136 1.00 95.12 70 PRO A O 1
ATOM 584 N N . GLU A 1 71 ? -4.446 5.537 -19.622 1.00 91.69 71 GLU A N 1
ATOM 585 C CA . GLU A 1 71 ? -4.228 5.959 -21.015 1.00 91.69 71 GLU A CA 1
ATOM 586 C C . GLU A 1 71 ? -4.352 7.477 -21.201 1.00 91.69 71 GLU A C 1
ATOM 588 O O . GLU A 1 71 ? -4.540 7.968 -22.317 1.00 91.69 71 GLU A O 1
ATOM 593 N N . ARG A 1 72 ? -4.274 8.243 -20.110 1.00 90.75 72 ARG A N 1
ATOM 594 C CA . ARG A 1 72 ? -4.289 9.704 -20.188 1.00 90.75 72 ARG A CA 1
ATOM 595 C C . ARG A 1 72 ? -3.043 10.216 -20.920 1.00 90.75 72 ARG A C 1
ATOM 597 O O . ARG A 1 72 ? -1.969 9.626 -20.800 1.00 90.75 72 ARG A O 1
ATOM 604 N N . PRO A 1 73 ? -3.180 11.290 -21.717 1.00 84.69 73 PRO A N 1
ATOM 605 C CA . PRO A 1 73 ? -2.052 11.838 -22.452 1.00 84.69 73 PRO A CA 1
ATOM 606 C C . PRO A 1 73 ? -1.017 12.420 -21.488 1.00 84.69 73 PRO A C 1
ATOM 608 O O . PRO A 1 73 ? -1.364 12.948 -20.430 1.00 84.69 73 PRO A O 1
ATOM 611 N N . HIS A 1 74 ? 0.251 12.374 -21.891 1.00 75.38 74 HIS A N 1
ATOM 612 C CA . HIS A 1 74 ? 1.323 13.033 -21.156 1.00 75.38 74 HIS A CA 1
ATOM 613 C C . HIS A 1 74 ? 1.027 14.538 -21.020 1.00 75.38 74 HIS A C 1
ATOM 615 O O . HIS A 1 74 ? 0.602 15.180 -21.982 1.00 75.38 74 HIS A O 1
ATOM 621 N N . GLY A 1 75 ? 1.210 15.086 -19.817 1.00 78.31 75 GLY A N 1
ATOM 622 C CA . GLY A 1 75 ? 0.831 16.464 -19.483 1.00 78.31 75 GLY A CA 1
ATOM 623 C C . GLY A 1 75 ? -0.637 16.656 -19.081 1.00 78.31 75 GLY A C 1
ATOM 624 O O . GLY A 1 75 ? -1.037 17.783 -18.793 1.00 78.31 75 GLY A O 1
ATOM 625 N N . ALA A 1 76 ? -1.449 15.592 -19.029 1.00 91.88 76 ALA A N 1
ATOM 626 C CA . ALA A 1 76 ? -2.744 15.659 -18.357 1.00 91.88 76 ALA A CA 1
ATOM 627 C C . ALA A 1 76 ? -2.562 16.035 -16.871 1.00 91.88 76 ALA A C 1
ATOM 629 O O . ALA A 1 76 ? -1.568 15.629 -16.259 1.00 91.88 76 ALA A O 1
ATOM 630 N N . PRO A 1 77 ? -3.512 16.787 -16.284 1.00 94.06 77 PRO A N 1
ATOM 631 C CA . PRO A 1 77 ? -3.461 17.110 -14.866 1.00 94.06 77 PRO A CA 1
ATOM 632 C C . PRO A 1 77 ? -3.619 15.851 -14.005 1.00 94.06 77 PRO A C 1
ATOM 634 O O . PRO A 1 77 ? -4.274 14.890 -14.424 1.00 94.06 77 PRO A O 1
ATOM 637 N N . GLN A 1 78 ? -3.038 15.893 -12.804 1.00 93.75 78 GLN A N 1
ATOM 638 C CA . GLN A 1 78 ? -3.273 14.904 -11.744 1.00 93.75 78 GLN A CA 1
ATOM 639 C C . GLN A 1 78 ? -4.764 14.810 -11.382 1.00 93.75 78 GLN A C 1
ATOM 641 O O . GLN A 1 78 ? -5.524 15.764 -11.570 1.00 93.75 78 GLN A O 1
ATOM 646 N N . GLU A 1 79 ? -5.173 13.662 -10.849 1.00 94.62 79 GLU A N 1
ATOM 647 C CA . GLU A 1 79 ? -6.559 13.381 -10.455 1.00 94.62 79 GLU A CA 1
ATOM 648 C C . GLU A 1 79 ? -6.546 12.752 -9.054 1.00 94.62 79 GLU A C 1
ATOM 650 O O . GLU A 1 79 ? -6.847 11.563 -8.923 1.00 94.62 79 GLU A O 1
ATOM 655 N N . PRO A 1 80 ? -6.131 13.485 -8.007 1.00 92.50 80 PRO A N 1
ATOM 656 C CA . PRO A 1 80 ? -5.790 12.922 -6.697 1.00 92.50 80 PRO A CA 1
ATOM 657 C C . PRO A 1 80 ? -6.982 12.254 -6.002 1.00 92.50 80 PRO A C 1
ATOM 659 O O . PRO A 1 80 ? -6.807 11.395 -5.143 1.00 92.50 80 PRO A O 1
ATOM 662 N N . GLU A 1 81 ? -8.208 12.603 -6.393 1.00 94.75 81 GLU A N 1
ATOM 663 C CA . GLU A 1 81 ? -9.428 11.977 -5.903 1.00 94.75 81 GLU A CA 1
ATOM 664 C C . GLU A 1 81 ? -9.692 10.581 -6.492 1.00 94.75 81 GLU A C 1
ATOM 666 O O . GLU A 1 81 ? -10.588 9.894 -6.009 1.00 94.75 81 GLU A O 1
ATOM 671 N N . LYS A 1 82 ? -8.969 10.152 -7.538 1.00 97.56 82 LYS A N 1
ATOM 672 C CA . LYS A 1 82 ? -9.160 8.858 -8.219 1.00 97.56 82 LYS A CA 1
ATOM 673 C C . LYS A 1 82 ? -8.366 7.718 -7.581 1.00 97.56 82 LYS A C 1
ATOM 675 O O . LYS A 1 82 ? -7.341 7.911 -6.930 1.00 97.56 82 LYS A O 1
ATOM 680 N N . LEU A 1 83 ? -8.827 6.496 -7.840 1.00 97.81 83 LEU A N 1
ATOM 681 C CA . LEU A 1 83 ? -8.225 5.267 -7.345 1.00 97.81 83 LEU A CA 1
ATOM 682 C C . LEU A 1 83 ? -7.108 4.721 -8.246 1.00 97.81 83 LEU A C 1
ATOM 684 O O . LEU A 1 83 ? -7.194 4.827 -9.476 1.00 97.81 83 LEU A O 1
ATOM 688 N N . PRO A 1 84 ? -6.144 4.012 -7.636 1.00 96.94 84 PRO A N 1
ATOM 689 C CA . PRO A 1 84 ? -5.966 3.889 -6.184 1.00 96.94 84 PRO A CA 1
ATOM 690 C C . PRO A 1 84 ? -5.304 5.159 -5.589 1.00 96.94 84 PRO A C 1
ATOM 692 O O . PRO A 1 84 ? -4.618 5.873 -6.326 1.00 96.94 84 PRO A O 1
ATOM 695 N N . PRO A 1 85 ? -5.502 5.474 -4.291 1.00 96.19 85 PRO A N 1
ATOM 696 C CA . PRO A 1 85 ? -4.940 6.670 -3.661 1.00 96.19 85 PRO A CA 1
ATOM 697 C C . PRO A 1 85 ? -3.484 6.420 -3.236 1.00 96.19 85 PRO A C 1
ATOM 699 O O . PRO A 1 85 ? -3.135 6.474 -2.054 1.00 96.19 85 PRO A O 1
ATOM 702 N N . PHE A 1 86 ? -2.635 6.121 -4.222 1.00 96.94 86 PHE A N 1
ATOM 703 C CA . PHE A 1 86 ? -1.186 6.051 -4.061 1.00 96.94 86 PHE A CA 1
ATOM 704 C C . PHE A 1 86 ? -0.497 7.152 -4.862 1.00 96.94 86 PHE A C 1
ATOM 706 O O . PHE A 1 86 ? -0.969 7.526 -5.938 1.00 96.94 86 PHE A O 1
ATOM 713 N N . TYR A 1 87 ? 0.641 7.620 -4.354 1.00 96.56 87 TYR A N 1
ATOM 714 C CA . TYR A 1 87 ? 1.561 8.440 -5.137 1.00 96.56 87 TYR A CA 1
ATOM 715 C C . TYR A 1 87 ? 2.045 7.669 -6.369 1.00 96.56 87 TYR A C 1
ATOM 717 O O . TYR A 1 87 ? 2.042 6.439 -6.390 1.00 96.56 87 TYR A O 1
ATOM 725 N N . GLY A 1 88 ? 2.412 8.396 -7.414 1.00 95.44 88 GLY A N 1
ATOM 726 C CA . GLY A 1 88 ? 2.878 7.870 -8.689 1.00 95.44 88 GLY A CA 1
ATOM 727 C C . GLY A 1 88 ? 4.390 7.995 -8.872 1.00 95.44 88 GLY A C 1
ATOM 728 O O . GLY A 1 88 ? 5.115 8.456 -7.990 1.00 95.44 88 GLY A O 1
ATOM 729 N N . ASP A 1 89 ? 4.860 7.569 -10.041 1.00 94.81 89 ASP A N 1
ATOM 730 C CA . ASP A 1 89 ? 6.282 7.452 -10.380 1.00 94.81 89 ASP A CA 1
ATOM 731 C C . ASP A 1 89 ? 6.998 8.808 -10.503 1.00 94.81 89 ASP A C 1
ATOM 733 O O . ASP A 1 89 ? 8.222 8.833 -10.548 1.00 94.81 89 ASP A O 1
ATOM 737 N N . THR A 1 90 ? 6.264 9.924 -10.572 1.00 93.31 90 THR A N 1
ATOM 738 C CA . THR A 1 90 ? 6.841 11.270 -10.750 1.00 93.31 90 THR A CA 1
ATOM 739 C C . THR A 1 90 ? 6.569 12.223 -9.583 1.00 93.31 90 THR A C 1
ATOM 741 O O . THR A 1 90 ? 6.813 13.431 -9.689 1.00 93.31 90 THR A O 1
ATOM 744 N N . PHE A 1 91 ? 6.010 11.708 -8.482 1.00 93.50 91 PHE A N 1
ATOM 745 C CA . PHE A 1 91 ? 5.592 12.523 -7.345 1.00 93.50 91 PHE A CA 1
ATOM 746 C C . PHE A 1 91 ? 6.763 13.291 -6.714 1.00 93.50 91 PHE A C 1
ATOM 748 O O . PHE A 1 91 ? 7.709 12.707 -6.211 1.00 93.50 91 PHE A O 1
ATOM 755 N N . GLY A 1 92 ? 6.649 14.618 -6.650 1.00 90.94 92 GLY A N 1
ATOM 756 C CA . GLY A 1 92 ? 7.677 15.490 -6.071 1.00 90.94 92 GLY A CA 1
ATOM 757 C C . GLY A 1 92 ? 8.655 16.057 -7.101 1.00 90.94 92 GLY A C 1
ATOM 758 O O . GLY A 1 92 ? 9.194 17.138 -6.870 1.00 90.94 92 GLY A O 1
ATOM 759 N N . ASP A 1 93 ? 8.790 15.415 -8.263 1.00 90.69 93 ASP A N 1
ATOM 760 C CA . ASP A 1 93 ? 9.605 15.920 -9.374 1.00 90.69 93 ASP A CA 1
ATOM 761 C C . ASP A 1 93 ? 8.824 16.893 -10.267 1.00 90.69 93 ASP A C 1
ATOM 763 O O . ASP A 1 93 ? 9.367 17.886 -10.758 1.00 90.69 93 ASP A O 1
ATOM 767 N N . PHE A 1 94 ? 7.525 16.639 -10.459 1.00 90.50 94 PHE A N 1
ATOM 768 C CA . PHE A 1 94 ? 6.659 17.461 -11.303 1.00 90.50 94 PHE A CA 1
ATOM 769 C C . PHE A 1 94 ? 5.431 17.951 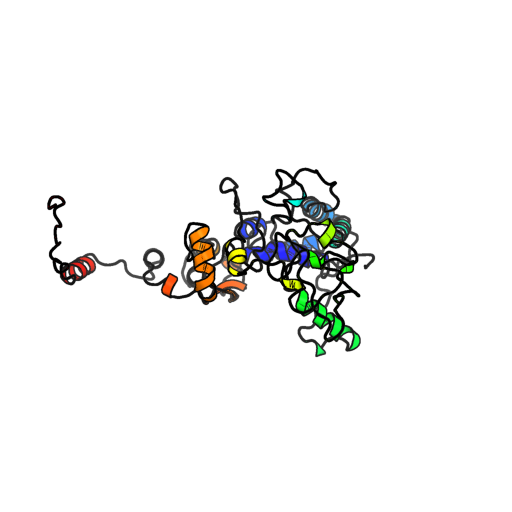-10.541 1.00 90.50 94 PHE A C 1
ATOM 771 O O . PHE A 1 94 ? 4.888 17.285 -9.661 1.00 90.50 94 PHE A O 1
ATOM 778 N N . THR A 1 95 ? 4.955 19.143 -10.897 1.00 89.44 95 THR A N 1
ATOM 779 C CA . THR A 1 95 ? 3.742 19.724 -10.307 1.00 89.44 95 THR A CA 1
ATOM 780 C C . THR A 1 95 ? 2.532 19.395 -11.170 1.00 89.44 95 THR A C 1
ATOM 782 O O . THR A 1 95 ? 2.558 19.635 -12.375 1.00 89.44 95 THR A O 1
ATOM 785 N N . ASN A 1 96 ? 1.449 18.922 -10.545 1.00 89.75 96 ASN A N 1
ATOM 786 C CA . ASN A 1 96 ? 0.155 18.708 -11.198 1.00 89.75 96 ASN A CA 1
ATOM 787 C C . ASN A 1 96 ? 0.219 17.769 -12.423 1.00 89.75 96 ASN A C 1
ATOM 789 O O . ASN A 1 96 ? -0.517 17.966 -13.388 1.00 89.75 96 ASN A O 1
ATOM 793 N N . ALA A 1 97 ? 1.097 16.764 -12.398 1.00 92.06 97 ALA A N 1
ATOM 794 C CA . ALA A 1 97 ? 1.264 15.805 -13.486 1.00 92.06 97 ALA A CA 1
ATOM 795 C C . ALA A 1 97 ? 0.464 14.527 -13.216 1.00 92.06 97 ALA A C 1
ATOM 797 O O . ALA A 1 97 ? 0.466 14.027 -12.098 1.00 92.06 97 ALA A O 1
ATOM 798 N N . PHE A 1 98 ? -0.180 13.973 -14.243 1.00 92.62 98 PHE A N 1
ATOM 799 C CA . PHE A 1 98 ? -0.932 12.717 -14.149 1.00 92.62 98 PHE A CA 1
ATOM 800 C C . PHE A 1 98 ? -0.144 11.568 -13.493 1.00 92.62 98 PHE A C 1
ATOM 802 O O . PHE A 1 98 ? -0.693 10.849 -12.663 1.00 92.62 98 PHE A O 1
ATOM 809 N N . ASP A 1 99 ? 1.148 11.444 -13.810 1.00 91.75 99 ASP A N 1
ATOM 810 C CA . ASP A 1 99 ? 2.023 10.384 -13.292 1.00 91.75 99 ASP A CA 1
ATOM 811 C C . ASP A 1 99 ? 2.461 10.609 -11.824 1.00 91.75 99 ASP A C 1
ATOM 813 O O . ASP A 1 99 ? 3.171 9.777 -11.256 1.00 91.75 99 ASP A O 1
ATOM 817 N N . ASN A 1 100 ? 2.002 11.694 -11.176 1.00 94.38 100 ASN A N 1
ATOM 818 C CA . ASN A 1 100 ? 2.135 11.898 -9.728 1.00 94.38 100 ASN A CA 1
ATOM 819 C C . ASN A 1 100 ? 1.184 11.018 -8.917 1.00 94.38 100 ASN A C 1
ATOM 821 O O . ASN A 1 100 ? 1.371 10.904 -7.706 1.00 94.38 100 ASN A O 1
ATOM 825 N N . ASP A 1 101 ? 0.193 10.403 -9.564 1.00 95.19 101 ASP A N 1
ATOM 826 C CA . ASP A 1 101 ? -0.734 9.471 -8.944 1.00 95.19 101 ASP A CA 1
ATOM 827 C C . ASP A 1 101 ? -0.645 8.097 -9.627 1.00 95.19 101 ASP A C 1
ATOM 829 O O . ASP A 1 101 ? -0.704 7.981 -10.854 1.00 95.19 101 ASP A O 1
ATOM 833 N N . LEU A 1 102 ? -0.571 7.018 -8.847 1.00 95.94 102 LEU A N 1
ATOM 834 C CA . LEU A 1 102 ? -0.525 5.667 -9.406 1.00 95.94 102 LEU A CA 1
ATOM 835 C C . LEU A 1 102 ? -1.831 5.333 -10.137 1.00 95.94 102 LEU A C 1
ATOM 837 O O . LEU A 1 102 ? -2.921 5.546 -9.617 1.00 95.94 102 LEU A O 1
ATOM 841 N N . SER A 1 103 ? -1.754 4.701 -11.304 1.00 96.06 103 SER A N 1
ATOM 842 C CA . SER A 1 103 ? -2.908 4.046 -11.931 1.00 96.06 103 SER A CA 1
ATOM 843 C C . SER A 1 103 ? -2.751 2.527 -11.900 1.00 96.06 103 SER A C 1
ATOM 845 O O . SER A 1 103 ? -1.640 1.996 -11.851 1.00 96.06 103 SER A O 1
ATOM 847 N N . VAL A 1 104 ? -3.874 1.803 -11.932 1.00 97.06 104 VAL A N 1
ATOM 848 C CA . VAL A 1 104 ? -3.833 0.362 -12.220 1.00 97.06 104 VAL A CA 1
ATOM 849 C C . VAL A 1 104 ? -3.254 0.134 -13.619 1.00 97.06 104 VAL A C 1
ATOM 851 O O . VAL A 1 104 ? -3.316 1.005 -14.488 1.00 97.06 104 VAL A O 1
ATOM 854 N N . THR A 1 105 ? -2.721 -1.058 -13.881 1.00 96.00 105 THR A N 1
ATOM 855 C CA . THR A 1 105 ? -2.175 -1.367 -15.211 1.00 96.00 105 THR A CA 1
ATOM 856 C C . THR A 1 105 ? -3.248 -1.256 -16.300 1.00 96.00 105 THR A C 1
ATOM 858 O O . THR A 1 105 ? -4.437 -1.465 -16.049 1.00 96.00 105 THR A O 1
ATOM 861 N N . ARG A 1 106 ? -2.839 -1.021 -17.554 1.00 96.12 106 ARG A N 1
ATOM 862 C CA . ARG A 1 106 ? -3.765 -0.994 -18.707 1.00 96.12 106 ARG A CA 1
ATOM 863 C C . ARG A 1 106 ? -4.612 -2.266 -18.814 1.00 96.12 106 ARG A C 1
ATOM 865 O O . ARG A 1 106 ? -5.795 -2.199 -19.141 1.00 96.12 106 ARG A O 1
ATOM 872 N N . THR A 1 107 ? -4.029 -3.422 -18.493 1.00 96.44 107 THR A N 1
ATOM 873 C CA . THR A 1 107 ? -4.744 -4.706 -18.470 1.00 96.44 107 THR A CA 1
ATOM 874 C C . THR A 1 107 ? -5.827 -4.728 -17.392 1.00 96.44 107 THR A C 1
ATOM 876 O O . THR A 1 107 ? -6.974 -5.038 -17.708 1.00 96.44 107 THR A O 1
ATOM 879 N N . GLN A 1 108 ? -5.491 -4.348 -16.153 1.00 97.62 108 GLN A N 1
ATOM 880 C CA . GLN A 1 108 ? -6.456 -4.267 -15.051 1.00 97.62 108 GLN A CA 1
ATOM 881 C C . GLN A 1 108 ? -7.560 -3.248 -15.348 1.00 97.62 108 GLN A C 1
ATOM 883 O O . GLN A 1 108 ? -8.732 -3.556 -15.170 1.00 97.62 108 GLN A O 1
ATOM 888 N N . TYR A 1 109 ? -7.218 -2.070 -15.881 1.00 98.19 109 TYR A N 1
ATOM 889 C CA . TYR A 1 109 ? -8.206 -1.055 -16.251 1.00 98.19 109 TYR A CA 1
ATOM 890 C C . TYR A 1 109 ? -9.184 -1.558 -17.319 1.00 98.19 109 TYR A C 1
ATOM 892 O O . TYR A 1 109 ? -10.391 -1.347 -17.215 1.00 98.19 109 TYR A O 1
ATOM 900 N N . ARG A 1 110 ? -8.685 -2.277 -18.335 1.00 97.94 110 ARG A N 1
ATOM 901 C CA . ARG A 1 110 ? -9.539 -2.896 -19.356 1.00 97.94 110 ARG A CA 1
ATOM 902 C C . ARG A 1 110 ? -10.495 -3.923 -18.746 1.00 97.94 110 ARG A C 1
ATOM 904 O O . ARG A 1 110 ? -11.661 -3.939 -19.132 1.00 97.94 110 ARG A O 1
ATOM 911 N N . PHE A 1 111 ? -10.025 -4.754 -17.818 1.00 98.62 111 PHE A N 1
ATOM 912 C CA . PHE A 1 111 ? -10.876 -5.719 -17.119 1.00 98.62 111 PHE A CA 1
ATOM 913 C C . PHE A 1 111 ? -11.914 -5.031 -16.232 1.00 98.62 111 PHE A C 1
ATOM 915 O O . PHE A 1 111 ? -13.089 -5.372 -16.320 1.00 98.62 111 PHE A O 1
ATOM 922 N N . LEU A 1 112 ? -11.534 -3.997 -15.477 1.00 98.69 112 LEU A N 1
ATOM 923 C CA . LEU A 1 112 ? -12.478 -3.186 -14.701 1.00 98.69 112 LEU A CA 1
ATOM 924 C C . LEU A 1 112 ? -13.543 -2.533 -15.593 1.00 98.69 112 LEU A C 1
ATOM 926 O O . LEU A 1 112 ? -14.710 -2.477 -15.217 1.00 98.69 112 LEU A O 1
ATOM 930 N N . ARG A 1 113 ? -13.177 -2.091 -16.801 1.00 98.38 113 ARG A N 1
ATOM 931 C CA . ARG A 1 113 ? -14.132 -1.536 -17.769 1.00 98.38 113 ARG A CA 1
ATOM 932 C C . ARG A 1 113 ? -15.143 -2.579 -18.256 1.00 98.38 113 ARG A C 1
ATOM 934 O O . ARG A 1 113 ? -16.326 -2.265 -18.333 1.00 98.38 113 ARG A O 1
ATOM 941 N N . GLN A 1 114 ? -14.688 -3.793 -18.570 1.00 98.38 114 GLN A N 1
ATOM 942 C CA . GLN A 1 114 ? -15.561 -4.907 -18.974 1.00 98.38 114 GLN A CA 1
ATOM 943 C C . GLN A 1 114 ? -16.469 -5.355 -17.817 1.00 98.38 114 GLN A C 1
ATOM 945 O O . GLN A 1 114 ? -17.673 -5.529 -17.980 1.00 98.38 114 GLN A O 1
ATOM 950 N N . TRP A 1 115 ? -15.927 -5.435 -16.603 1.00 98.69 115 TRP A N 1
ATOM 951 C CA . TRP A 1 115 ? -16.708 -5.695 -15.395 1.00 98.69 115 TRP A CA 1
ATOM 952 C C . TRP A 1 115 ? -17.811 -4.651 -15.170 1.00 98.69 115 TRP A C 1
ATOM 954 O O . TRP A 1 115 ? -18.975 -4.997 -14.937 1.00 98.69 115 TRP A O 1
ATOM 964 N N . ALA A 1 116 ? -17.475 -3.368 -15.315 1.00 98.62 116 ALA A N 1
ATOM 965 C CA . ALA A 1 116 ? -18.432 -2.277 -15.183 1.00 98.62 116 ALA A CA 1
ATOM 966 C C . ALA A 1 116 ? -19.594 -2.392 -16.181 1.00 98.62 116 ALA A C 1
ATOM 968 O O . ALA A 1 116 ? -20.747 -2.205 -15.792 1.00 98.62 116 ALA A O 1
ATOM 969 N N . SER A 1 117 ? -19.320 -2.777 -17.434 1.00 97.88 117 SER A N 1
ATOM 970 C CA . SER A 1 117 ? -20.348 -2.974 -18.466 1.00 97.88 117 SER A CA 1
ATOM 971 C C . SER A 1 117 ? -21.142 -4.280 -18.331 1.00 97.88 117 SER A C 1
ATOM 973 O O . SER A 1 117 ? -22.119 -4.460 -19.052 1.00 97.88 117 SER A O 1
ATOM 975 N N . GLY A 1 118 ? -20.782 -5.172 -17.399 1.00 97.94 118 GLY A N 1
ATOM 976 C CA . GLY A 1 118 ? -21.417 -6.490 -17.244 1.00 97.94 118 GLY A CA 1
ATOM 977 C C . GLY A 1 118 ? -20.824 -7.589 -18.136 1.00 97.94 118 GLY A C 1
ATOM 978 O O . GLY A 1 118 ? -21.362 -8.693 -18.189 1.00 97.94 118 GLY A O 1
ATOM 979 N N . GLU A 1 119 ? -19.707 -7.315 -18.807 1.00 97.69 119 GLU A N 1
ATOM 980 C CA . GLU A 1 119 ? -18.968 -8.252 -19.657 1.00 97.69 119 GLU A CA 1
ATOM 981 C C . GLU A 1 119 ? -17.909 -9.004 -18.838 1.00 97.69 119 GLU A C 1
ATOM 983 O O . GLU A 1 119 ? -16.709 -8.851 -19.045 1.00 97.69 119 GLU A O 1
ATOM 988 N N . PHE A 1 120 ? -18.340 -9.812 -17.873 1.00 98.25 120 PHE A N 1
ATOM 989 C CA . PHE A 1 120 ? -17.436 -10.597 -17.031 1.00 98.25 120 PHE A CA 1
ATOM 990 C C . PHE A 1 120 ? -18.063 -11.930 -16.616 1.00 98.25 120 PHE A C 1
ATOM 992 O O . PHE A 1 120 ? -19.282 -12.126 -16.696 1.00 98.25 120 PHE A O 1
ATOM 999 N N . GLU A 1 121 ? -17.226 -12.858 -16.165 1.00 97.94 121 GLU A N 1
ATOM 1000 C CA . GLU A 1 121 ? -17.675 -14.116 -15.578 1.00 97.94 121 GLU A CA 1
ATOM 1001 C C . GLU A 1 121 ? -18.090 -13.867 -14.121 1.00 97.94 121 GLU A C 1
ATOM 1003 O O . GLU A 1 121 ? -17.263 -13.545 -13.269 1.00 97.94 121 GLU A O 1
ATOM 1008 N N . ALA A 1 122 ? -19.391 -13.982 -13.836 1.00 97.19 122 ALA A N 1
ATOM 1009 C CA . ALA A 1 122 ? -19.957 -13.851 -12.491 1.00 97.19 122 ALA A CA 1
ATOM 1010 C C . ALA A 1 122 ? -19.747 -15.150 -11.697 1.00 97.19 122 ALA A C 1
ATOM 1012 O O . ALA A 1 122 ? -20.683 -15.899 -11.427 1.00 97.19 122 ALA A O 1
ATOM 1013 N N . ASP A 1 123 ? -18.486 -15.440 -11.404 1.00 97.06 123 ASP A N 1
ATOM 1014 C CA . ASP A 1 123 ? -17.998 -16.735 -10.935 1.00 97.06 123 ASP A CA 1
ATOM 1015 C C . ASP A 1 123 ? -17.705 -16.777 -9.422 1.00 97.06 123 ASP A C 1
ATOM 1017 O O . ASP A 1 123 ? -17.186 -17.775 -8.905 1.00 97.06 123 ASP A O 1
ATOM 1021 N N . TRP A 1 124 ? -18.106 -15.733 -8.690 1.00 96.50 124 TRP A N 1
ATOM 1022 C CA . TRP A 1 124 ? -17.939 -15.648 -7.241 1.00 96.50 124 TRP A CA 1
ATOM 1023 C C . TRP A 1 124 ? -18.541 -16.854 -6.510 1.00 96.50 124 TRP A C 1
ATOM 1025 O O . TRP A 1 124 ? -19.691 -17.227 -6.730 1.00 96.50 124 TRP A O 1
ATOM 1035 N N . GLY A 1 125 ? -17.747 -17.484 -5.640 1.00 94.38 125 GLY A N 1
ATOM 1036 C CA . GLY A 1 125 ? -18.137 -18.690 -4.899 1.00 94.38 125 GLY A CA 1
ATOM 1037 C C . GLY A 1 125 ? -18.200 -19.979 -5.731 1.00 94.38 125 GLY A C 1
ATOM 1038 O O . GLY A 1 125 ? -18.384 -21.049 -5.157 1.00 94.38 125 GLY A O 1
ATOM 1039 N N . SER A 1 126 ? -18.023 -19.905 -7.055 1.00 94.12 126 SER A N 1
ATOM 1040 C CA . SER A 1 126 ? -18.005 -21.073 -7.951 1.00 94.12 126 SER A CA 1
ATOM 1041 C C . SER A 1 126 ? -16.593 -21.500 -8.364 1.00 94.12 126 SER A C 1
ATOM 1043 O O . SER A 1 126 ? -16.371 -22.656 -8.724 1.00 94.12 126 SER A O 1
ATOM 1045 N N . VAL A 1 127 ? -15.623 -20.587 -8.276 1.00 92.62 127 VAL A N 1
ATOM 1046 C CA . VAL A 1 127 ? -14.211 -20.876 -8.534 1.00 92.62 127 VAL A CA 1
ATOM 1047 C C . VAL A 1 127 ? -13.566 -21.447 -7.279 1.00 92.62 127 VAL A C 1
ATOM 1049 O O . VAL A 1 127 ? -13.610 -20.836 -6.212 1.00 92.62 127 VAL A O 1
ATOM 1052 N N . ALA A 1 128 ? -12.925 -22.607 -7.419 1.00 87.69 128 ALA A N 1
ATOM 1053 C CA . ALA A 1 128 ? -12.129 -23.181 -6.344 1.00 87.69 128 ALA A CA 1
ATOM 1054 C C . ALA A 1 128 ? -10.986 -22.222 -5.947 1.00 87.69 128 ALA A C 1
ATOM 1056 O O . ALA A 1 128 ? -10.348 -21.643 -6.839 1.00 87.69 128 ALA A O 1
ATOM 1057 N N . PRO A 1 129 ? -10.693 -22.068 -4.641 1.00 87.12 129 PRO A N 1
ATOM 1058 C CA . PRO A 1 129 ? -9.500 -21.367 -4.190 1.00 87.12 129 PRO A CA 1
ATOM 1059 C C . PRO A 1 129 ? -8.247 -21.918 -4.871 1.00 87.12 129 PRO A C 1
ATOM 1061 O O . PRO A 1 129 ? -8.178 -23.103 -5.208 1.00 87.12 129 PRO A O 1
ATOM 1064 N N . LEU A 1 130 ? -7.247 -21.057 -5.057 1.00 87.44 130 LEU A N 1
ATOM 1065 C CA . LEU A 1 130 ? -5.943 -21.508 -5.525 1.00 87.44 130 LEU A CA 1
ATOM 1066 C C . LEU A 1 130 ? -5.373 -22.537 -4.531 1.00 87.44 130 LEU A C 1
ATOM 1068 O O . LEU A 1 130 ? -5.463 -22.308 -3.320 1.00 87.44 130 LEU A O 1
ATOM 1072 N N . PRO A 1 131 ? -4.803 -23.660 -5.009 1.00 91.12 131 PRO A N 1
ATOM 1073 C CA . PRO A 1 131 ? -4.185 -24.628 -4.119 1.00 91.12 131 PRO A CA 1
ATOM 1074 C C . PRO A 1 131 ? -3.083 -23.995 -3.263 1.00 91.12 131 PRO A C 1
ATOM 1076 O O . PRO A 1 131 ? -2.283 -23.193 -3.749 1.00 91.12 131 PRO A O 1
ATOM 1079 N N . GLY A 1 132 ? -3.054 -24.363 -1.979 1.00 91.12 132 GLY A N 1
ATOM 1080 C CA . GLY A 1 132 ? -2.091 -23.835 -1.007 1.00 91.12 132 GLY A CA 1
ATOM 1081 C C . GLY A 1 132 ? -0.722 -24.514 -1.056 1.00 91.12 132 GLY A C 1
ATOM 1082 O O . GLY A 1 132 ? 0.232 -24.010 -0.470 1.00 91.12 132 GLY A O 1
ATOM 1083 N N . ARG A 1 133 ? -0.612 -25.656 -1.741 1.00 94.44 133 ARG A N 1
ATOM 1084 C CA . ARG A 1 133 ? 0.637 -26.396 -1.924 1.00 94.44 133 ARG A CA 1
ATOM 1085 C C . ARG A 1 133 ? 0.928 -26.552 -3.405 1.00 94.44 133 ARG A C 1
ATOM 1087 O O . ARG A 1 133 ? 0.014 -26.769 -4.197 1.00 94.44 133 ARG A O 1
ATOM 1094 N N . VAL A 1 134 ? 2.204 -26.496 -3.778 1.00 95.38 134 VAL A N 1
ATOM 1095 C CA . VAL A 1 134 ? 2.608 -26.662 -5.181 1.00 95.38 134 VAL A CA 1
ATOM 1096 C C . VAL A 1 134 ? 2.238 -28.049 -5.717 1.00 95.38 134 VAL A C 1
ATOM 1098 O O . VAL A 1 134 ? 1.827 -28.161 -6.866 1.00 95.38 134 VAL A O 1
ATOM 1101 N N . GLU A 1 135 ? 2.287 -29.092 -4.883 1.00 96.56 135 GLU A N 1
ATOM 1102 C CA . GLU A 1 135 ? 1.961 -30.466 -5.298 1.00 96.56 135 GLU A CA 1
ATOM 1103 C C . GLU A 1 135 ? 0.491 -30.661 -5.697 1.00 96.56 135 GLU A C 1
ATOM 1105 O O . GLU A 1 135 ? 0.180 -31.600 -6.428 1.00 96.56 135 GLU A O 1
ATOM 1110 N N . ASP A 1 136 ? -0.395 -29.770 -5.247 1.00 95.75 136 ASP A N 1
ATOM 1111 C CA . ASP A 1 136 ? -1.829 -29.826 -5.536 1.00 95.75 136 ASP A CA 1
ATOM 1112 C C . ASP A 1 136 ? -2.171 -29.231 -6.917 1.00 95.75 136 ASP A C 1
ATOM 1114 O O . ASP A 1 136 ? -3.293 -29.382 -7.404 1.00 95.75 136 ASP A O 1
ATOM 1118 N N . TYR A 1 137 ? -1.214 -28.564 -7.574 1.00 95.81 137 TYR A N 1
ATOM 1119 C CA . TYR A 1 137 ? -1.360 -28.127 -8.961 1.00 95.81 137 TYR A CA 1
ATOM 1120 C C . TYR A 1 137 ? -1.024 -29.269 -9.931 1.00 95.81 137 TYR A C 1
ATOM 1122 O O . TYR A 1 137 ? -0.105 -30.058 -9.666 1.00 95.81 137 TYR A O 1
ATOM 1130 N N . PRO A 1 138 ? -1.675 -29.323 -11.113 1.00 96.19 138 PRO A N 1
ATOM 1131 C CA . PRO A 1 138 ? -1.225 -30.176 -12.207 1.00 96.19 138 PRO A CA 1
ATOM 1132 C C . PRO A 1 138 ? 0.271 -29.972 -12.468 1.00 96.19 138 PRO A C 1
ATOM 1134 O O . PRO A 1 138 ? 0.734 -28.835 -12.525 1.00 96.19 138 PRO A O 1
ATOM 1137 N N . LEU A 1 139 ? 1.029 -31.056 -12.667 1.00 96.62 139 LEU A N 1
ATOM 1138 C CA . LEU A 1 139 ? 2.498 -31.006 -12.769 1.00 96.62 139 LEU A CA 1
ATOM 1139 C C . LEU A 1 139 ? 3.010 -29.955 -13.773 1.00 96.62 139 LEU A C 1
ATOM 1141 O O . LEU A 1 139 ? 4.009 -29.288 -13.522 1.00 96.62 139 LEU A O 1
ATOM 1145 N N . ALA A 1 140 ? 2.307 -29.778 -14.894 1.00 96.88 140 ALA A N 1
ATOM 1146 C CA . ALA A 1 140 ? 2.655 -28.795 -15.920 1.00 96.88 140 ALA A CA 1
ATOM 1147 C C . ALA A 1 140 ? 2.477 -27.327 -15.471 1.00 96.88 140 ALA A C 1
ATOM 1149 O O . ALA A 1 140 ? 3.115 -26.440 -16.032 1.00 96.88 140 ALA A O 1
ATOM 1150 N N . GLU A 1 141 ? 1.631 -27.064 -14.476 1.00 95.19 141 GLU A N 1
ATOM 1151 C CA . GLU A 1 141 ? 1.341 -25.725 -13.947 1.00 95.19 141 GLU A CA 1
ATOM 1152 C C . GLU A 1 141 ? 2.222 -25.355 -12.747 1.00 95.19 141 GLU A C 1
ATOM 1154 O O . GLU A 1 141 ? 2.384 -24.170 -12.451 1.00 95.19 141 GLU A O 1
ATOM 1159 N N . GLN A 1 142 ? 2.839 -26.341 -12.088 1.00 95.88 142 GLN A N 1
ATOM 1160 C CA . GLN A 1 142 ? 3.665 -26.133 -10.893 1.00 95.88 142 GLN A CA 1
ATOM 1161 C C . GLN A 1 142 ? 4.769 -25.075 -11.077 1.00 95.88 142 GLN A C 1
ATOM 1163 O O . GLN A 1 142 ? 4.883 -24.204 -10.214 1.00 95.88 142 GLN A O 1
ATOM 1168 N N . PRO A 1 143 ? 5.544 -25.044 -12.186 1.00 94.62 143 PRO A N 1
ATOM 1169 C CA . PRO A 1 143 ? 6.561 -24.007 -12.372 1.00 94.62 143 PRO A CA 1
ATOM 1170 C C . PRO A 1 143 ? 5.975 -22.592 -12.430 1.00 94.62 143 PRO A C 1
ATOM 1172 O O . PRO A 1 143 ? 6.529 -21.672 -11.838 1.00 94.62 143 PRO A O 1
ATOM 1175 N N . HIS A 1 144 ? 4.828 -22.418 -13.093 1.00 92.00 144 HIS A N 1
ATOM 1176 C CA . HIS A 1 144 ? 4.162 -21.118 -13.173 1.00 92.00 144 HIS A CA 1
ATOM 1177 C C . HIS A 1 144 ? 3.562 -20.707 -11.821 1.00 92.00 144 HIS A C 1
ATOM 1179 O O . HIS A 1 144 ? 3.572 -19.526 -11.478 1.00 92.00 144 HIS A O 1
ATOM 1185 N N . ALA A 1 145 ? 3.057 -21.663 -11.035 1.00 93.44 145 ALA A N 1
ATOM 1186 C CA . ALA A 1 145 ? 2.602 -21.397 -9.672 1.00 93.44 145 ALA A CA 1
ATOM 1187 C C . ALA A 1 145 ? 3.753 -20.885 -8.787 1.00 93.44 145 ALA A C 1
ATOM 1189 O O . ALA A 1 145 ? 3.564 -19.919 -8.052 1.00 93.44 145 ALA A O 1
ATOM 1190 N N . LEU A 1 146 ? 4.953 -21.465 -8.915 1.00 93.69 146 LEU A N 1
ATOM 1191 C CA . LEU A 1 146 ? 6.154 -21.004 -8.210 1.00 93.69 146 LEU A CA 1
ATOM 1192 C C . LEU A 1 146 ? 6.613 -19.616 -8.681 1.00 93.69 146 LEU A C 1
ATOM 1194 O O . LEU A 1 146 ? 6.885 -18.755 -7.846 1.00 93.69 146 LEU A O 1
ATOM 1198 N N . ASP A 1 147 ? 6.646 -19.379 -9.998 1.00 93.00 147 ASP A N 1
ATOM 1199 C CA . ASP A 1 147 ? 6.975 -18.065 -10.570 1.00 93.00 147 ASP A CA 1
ATOM 1200 C C . ASP A 1 147 ? 6.015 -16.980 -10.050 1.00 93.00 147 ASP A C 1
ATOM 1202 O O . ASP A 1 147 ? 6.442 -15.897 -9.648 1.00 93.00 147 ASP A O 1
ATOM 1206 N N . ARG A 1 148 ? 4.709 -17.278 -10.020 1.00 91.62 148 ARG A N 1
ATOM 1207 C CA . ARG A 1 148 ? 3.686 -16.365 -9.502 1.00 91.62 148 ARG A CA 1
ATOM 1208 C C . ARG A 1 148 ? 3.854 -16.121 -8.006 1.00 91.62 148 ARG A C 1
ATOM 1210 O O . ARG A 1 148 ? 3.858 -14.963 -7.605 1.00 91.62 148 ARG A O 1
ATOM 1217 N N . ALA A 1 149 ? 4.001 -17.174 -7.202 1.00 91.94 149 ALA A N 1
ATOM 1218 C CA . ALA A 1 149 ? 4.104 -17.061 -5.748 1.00 91.94 149 ALA A CA 1
ATOM 1219 C C . ALA A 1 149 ? 5.275 -16.163 -5.320 1.00 91.94 149 ALA A C 1
ATOM 1221 O O . ALA A 1 149 ? 5.126 -15.358 -4.409 1.00 91.94 149 ALA A O 1
ATOM 1222 N N . ALA A 1 150 ? 6.412 -16.237 -6.020 1.00 90.25 150 ALA A N 1
ATOM 1223 C CA . ALA A 1 150 ? 7.570 -15.390 -5.734 1.00 90.25 150 ALA A CA 1
ATOM 1224 C C . ALA A 1 150 ? 7.338 -13.896 -6.039 1.00 90.25 150 ALA A C 1
ATOM 1226 O O . ALA A 1 150 ? 7.985 -13.042 -5.440 1.00 90.25 150 ALA A O 1
ATOM 1227 N N . MET A 1 151 ? 6.443 -13.578 -6.978 1.00 90.19 151 MET A N 1
ATOM 1228 C CA . MET A 1 151 ? 6.218 -12.213 -7.469 1.00 90.19 151 MET A CA 1
ATOM 1229 C C . MET A 1 151 ? 4.952 -11.565 -6.903 1.00 90.19 151 MET A C 1
ATOM 1231 O O . MET A 1 151 ? 4.860 -10.342 -6.894 1.00 90.19 151 MET A O 1
ATOM 1235 N N . GLU A 1 152 ? 3.964 -12.355 -6.472 1.00 89.69 152 GLU A N 1
ATOM 1236 C CA . GLU A 1 152 ? 2.651 -11.863 -6.027 1.00 89.69 152 GLU A CA 1
ATOM 1237 C C . GLU A 1 152 ? 2.733 -11.013 -4.755 1.00 89.69 152 GLU A C 1
ATOM 1239 O O . GLU A 1 152 ? 1.913 -10.113 -4.573 1.00 89.69 152 GLU A O 1
ATOM 1244 N N . ASP A 1 153 ? 3.765 -11.242 -3.942 1.00 88.12 153 ASP A N 1
ATOM 1245 C CA . ASP A 1 153 ? 4.052 -10.438 -2.761 1.00 88.12 153 ASP A CA 1
ATOM 1246 C C . ASP A 1 153 ? 4.800 -9.134 -3.099 1.00 88.12 153 ASP A C 1
ATOM 1248 O O . ASP A 1 153 ? 4.702 -8.164 -2.353 1.00 88.12 153 ASP A O 1
ATOM 1252 N N . CYS A 1 154 ? 5.535 -9.063 -4.214 1.00 91.69 154 CYS A N 1
ATOM 1253 C CA . CYS A 1 154 ? 6.315 -7.877 -4.574 1.00 91.69 154 CYS A CA 1
ATOM 1254 C C . CYS A 1 154 ? 5.437 -6.719 -5.066 1.00 91.69 154 CYS A C 1
ATOM 1256 O O . CYS A 1 154 ? 4.437 -6.900 -5.767 1.00 91.69 154 CYS A O 1
ATOM 1258 N N . LEU A 1 155 ? 5.862 -5.489 -4.773 1.00 92.12 155 LEU A N 1
ATOM 1259 C CA . LEU A 1 155 ? 5.166 -4.298 -5.252 1.00 92.12 155 LEU A CA 1
ATOM 1260 C C . LEU A 1 155 ? 5.348 -4.099 -6.762 1.00 92.12 155 LEU A C 1
ATOM 1262 O O . LEU A 1 155 ? 6.453 -4.144 -7.300 1.00 92.12 155 LEU A O 1
ATOM 1266 N N . GLY A 1 156 ? 4.240 -3.821 -7.453 1.00 91.88 156 GLY A N 1
ATOM 1267 C CA . GLY A 1 156 ? 4.230 -3.512 -8.889 1.00 91.88 156 GLY A CA 1
ATOM 1268 C C . GLY A 1 156 ? 4.350 -2.020 -9.225 1.00 91.88 156 GLY A C 1
ATOM 1269 O O . GLY A 1 156 ? 4.428 -1.666 -10.405 1.00 91.88 156 GLY A O 1
ATOM 1270 N N . GLY A 1 157 ? 4.314 -1.142 -8.220 1.00 92.31 157 GLY A N 1
ATOM 1271 C CA . GLY A 1 157 ? 4.323 0.315 -8.349 1.00 92.31 157 GLY A CA 1
ATOM 1272 C C . GLY A 1 157 ? 3.811 1.027 -7.084 1.00 92.31 157 GLY A C 1
ATOM 1273 O O . GLY A 1 157 ? 3.237 0.355 -6.226 1.00 92.31 157 GLY A O 1
ATOM 1274 N N . PRO A 1 158 ? 3.983 2.360 -6.980 1.00 94.94 158 PRO A N 1
ATOM 1275 C CA . PRO A 1 158 ? 4.785 3.200 -7.883 1.00 94.94 158 PRO A CA 1
ATOM 1276 C C . PRO A 1 158 ? 6.281 2.857 -7.810 1.00 94.94 158 PRO A C 1
ATOM 1278 O O . PRO A 1 158 ? 6.707 2.116 -6.926 1.00 94.94 158 PRO A O 1
ATOM 1281 N N . PHE A 1 159 ? 7.083 3.365 -8.738 1.00 95.62 159 PHE A N 1
ATOM 1282 C CA . PHE A 1 159 ? 8.534 3.196 -8.749 1.00 95.62 159 PHE A CA 1
ATOM 1283 C C . PHE A 1 159 ? 9.233 4.555 -8.604 1.00 95.62 159 PHE A C 1
ATOM 1285 O O . PHE A 1 159 ? 9.479 5.227 -9.599 1.00 95.62 159 PHE A O 1
ATOM 1292 N N . HIS A 1 160 ? 9.548 4.928 -7.350 1.00 93.94 160 HIS A N 1
ATOM 1293 C CA . HIS A 1 160 ? 10.144 6.218 -6.952 1.00 93.94 160 HIS A CA 1
ATOM 1294 C C . HIS A 1 160 ? 11.243 6.126 -5.837 1.00 93.94 160 HIS A C 1
ATOM 1296 O O . HIS A 1 160 ? 11.224 6.923 -4.902 1.00 93.94 160 HIS A O 1
ATOM 1302 N N . PRO A 1 161 ? 12.195 5.169 -5.820 1.00 63.06 161 PRO A N 1
ATOM 1303 C CA . PRO A 1 161 ? 12.377 4.022 -6.686 1.00 63.06 161 PRO A CA 1
ATOM 1304 C C . PRO A 1 161 ? 11.765 2.702 -6.155 1.00 63.06 161 PRO A C 1
ATOM 1306 O O . PRO A 1 161 ? 11.975 1.717 -6.823 1.00 63.06 161 PRO A O 1
ATOM 1309 N N . GLY A 1 162 ? 10.971 2.561 -5.089 1.00 90.06 162 GLY A N 1
ATOM 1310 C CA . GLY A 1 162 ? 10.271 1.276 -4.794 1.00 90.06 162 GLY A CA 1
ATOM 1311 C C . GLY A 1 162 ? 10.741 0.555 -3.525 1.00 90.06 162 GLY A C 1
ATOM 1312 O O . GLY A 1 162 ? 11.417 1.148 -2.700 1.00 90.06 162 GLY A O 1
ATOM 1313 N N . CYS A 1 163 ? 10.378 -0.721 -3.340 1.00 93.62 163 CYS A N 1
ATOM 1314 C CA . CYS A 1 163 ? 10.779 -1.496 -2.151 1.00 93.62 163 CYS A CA 1
ATOM 1315 C C . CYS A 1 163 ? 11.740 -2.639 -2.493 1.00 93.62 163 CYS A C 1
ATOM 1317 O O . CYS A 1 163 ? 12.921 -2.564 -2.175 1.00 93.62 163 CYS A O 1
ATOM 1319 N N . GLU A 1 164 ? 11.262 -3.701 -3.146 1.00 94.19 164 GLU A N 1
ATOM 1320 C CA . GLU A 1 164 ? 12.105 -4.855 -3.490 1.00 94.19 164 GLU A CA 1
ATOM 1321 C C . GLU A 1 164 ? 12.859 -4.649 -4.809 1.00 94.19 164 GLU A C 1
ATOM 1323 O O . GLU A 1 164 ? 14.011 -5.057 -4.959 1.00 94.19 164 GLU A O 1
ATOM 1328 N N . ILE A 1 165 ? 12.174 -4.032 -5.774 1.00 93.38 165 ILE A N 1
ATOM 1329 C CA . ILE A 1 165 ? 12.600 -3.812 -7.158 1.00 93.38 165 ILE A CA 1
ATOM 1330 C C . ILE A 1 165 ? 11.996 -2.505 -7.685 1.00 93.38 165 ILE A C 1
ATOM 1332 O O . ILE A 1 165 ? 11.107 -1.922 -7.062 1.00 93.38 165 ILE A O 1
ATOM 1336 N N . THR A 1 166 ? 12.448 -2.073 -8.865 1.00 95.75 166 THR A N 1
ATOM 1337 C CA . THR A 1 166 ? 12.017 -0.811 -9.478 1.00 95.75 166 THR A CA 1
ATOM 1338 C C . THR A 1 166 ? 11.603 -0.948 -10.950 1.00 95.75 166 THR A C 1
ATOM 1340 O O . THR A 1 166 ? 11.551 -2.052 -11.495 1.00 95.75 166 THR A O 1
ATOM 1343 N N . TRP A 1 167 ? 11.332 0.183 -11.608 1.00 95.38 167 TRP A N 1
ATOM 1344 C CA . TRP A 1 167 ? 10.803 0.361 -12.970 1.00 95.38 167 TRP A CA 1
ATOM 1345 C C . TRP A 1 167 ? 11.417 -0.514 -14.068 1.00 95.38 167 TRP A C 1
ATOM 1347 O O . TRP A 1 167 ? 10.758 -0.765 -15.077 1.00 95.38 167 TRP A O 1
ATOM 1357 N N . VAL A 1 168 ? 12.633 -1.026 -13.877 1.00 94.56 168 VAL A N 1
ATOM 1358 C CA . VAL A 1 168 ? 13.333 -1.909 -14.819 1.00 94.56 168 VAL A CA 1
ATOM 1359 C C . VAL A 1 168 ? 12.505 -3.126 -15.228 1.00 94.56 168 VAL A C 1
ATOM 1361 O O . VAL A 1 168 ? 12.542 -3.537 -16.385 1.00 94.56 168 VAL A O 1
ATOM 1364 N N . VAL A 1 169 ? 11.670 -3.653 -14.326 1.00 93.06 169 VAL A N 1
ATOM 1365 C CA . VAL A 1 169 ? 10.801 -4.801 -14.629 1.00 93.06 169 VAL A CA 1
ATOM 1366 C C . VAL A 1 169 ? 9.646 -4.466 -15.574 1.00 93.06 169 VAL A C 1
ATOM 1368 O O . VAL A 1 169 ? 9.047 -5.373 -16.151 1.00 93.06 169 VAL A O 1
ATOM 1371 N N . ARG A 1 170 ? 9.350 -3.176 -15.784 1.00 92.62 170 ARG A N 1
ATOM 1372 C CA . ARG A 1 170 ? 8.375 -2.700 -16.779 1.00 92.62 170 ARG A CA 1
ATOM 1373 C C . ARG A 1 170 ? 8.989 -2.511 -18.168 1.00 92.62 170 ARG A C 1
ATOM 1375 O O . ARG A 1 170 ? 8.255 -2.212 -19.107 1.00 92.62 170 ARG A O 1
ATOM 1382 N N . VAL A 1 171 ? 10.301 -2.689 -18.324 1.00 94.00 171 VAL A N 1
ATOM 1383 C CA . VAL A 1 171 ? 10.988 -2.541 -19.612 1.00 94.00 171 VAL A CA 1
ATOM 1384 C C . VAL A 1 171 ? 10.988 -3.880 -20.355 1.00 94.00 171 VAL A C 1
ATOM 1386 O O . VAL A 1 171 ? 11.588 -4.838 -19.874 1.00 94.00 171 VAL A O 1
ATOM 1389 N N . PRO A 1 172 ? 10.368 -3.992 -21.548 1.00 92.44 172 PRO A N 1
ATOM 1390 C CA . PRO A 1 172 ? 10.247 -5.281 -22.231 1.00 92.44 172 PRO A CA 1
ATOM 1391 C C . PRO A 1 172 ? 11.585 -5.966 -22.528 1.00 92.44 172 PRO A C 1
ATOM 1393 O O . PRO A 1 172 ? 11.687 -7.178 -22.379 1.00 92.44 172 PRO A O 1
ATOM 1396 N N . HIS A 1 173 ? 12.619 -5.208 -22.906 1.00 91.31 173 HIS A N 1
ATOM 1397 C CA . HIS A 1 173 ? 13.909 -5.786 -23.298 1.00 91.31 173 HIS A CA 1
ATOM 1398 C C . HIS A 1 173 ? 14.760 -6.295 -22.118 1.00 91.31 173 HIS A C 1
ATOM 1400 O O . HIS A 1 173 ? 15.765 -6.969 -22.349 1.00 91.31 173 HIS A O 1
ATOM 1406 N N . PHE A 1 174 ? 14.363 -6.003 -20.872 1.00 94.00 174 PHE A N 1
ATOM 1407 C CA . PHE A 1 174 ? 14.936 -6.637 -19.681 1.00 94.00 174 PHE A CA 1
ATOM 1408 C C . PHE A 1 174 ? 14.624 -8.143 -19.654 1.00 94.00 174 PHE A C 1
ATOM 1410 O O . PHE A 1 174 ? 15.401 -8.942 -19.130 1.00 94.00 174 PHE A O 1
ATOM 1417 N N . TRP A 1 175 ? 13.501 -8.549 -20.251 1.00 94.69 175 TRP A N 1
ATOM 1418 C CA . TRP A 1 175 ? 13.013 -9.922 -20.256 1.00 94.69 175 TRP A CA 1
ATOM 1419 C C . TRP A 1 175 ? 13.436 -10.667 -21.527 1.00 94.69 175 TRP A C 1
ATOM 1421 O O . TRP A 1 175 ? 13.205 -10.209 -22.643 1.00 94.69 175 TRP A O 1
ATOM 1431 N N . LYS A 1 176 ? 13.998 -11.869 -21.367 1.00 95.56 176 LYS A N 1
ATOM 1432 C CA . LYS A 1 176 ? 14.226 -12.814 -22.474 1.00 95.56 176 LYS A CA 1
ATOM 1433 C C . LYS A 1 176 ? 12.933 -13.530 -22.876 1.00 95.56 176 LYS A C 1
ATOM 1435 O O . LYS A 1 176 ? 12.708 -13.816 -24.048 1.00 95.56 176 LYS A O 1
ATOM 1440 N N . SER A 1 177 ? 12.097 -13.836 -21.891 1.00 94.12 177 SER A N 1
ATOM 1441 C CA . SER A 1 177 ? 10.747 -14.385 -22.035 1.00 94.12 177 SER A CA 1
ATOM 1442 C C . SER A 1 177 ? 9.927 -13.988 -20.798 1.00 94.12 177 SER A C 1
ATOM 1444 O O . SER A 1 177 ? 10.519 -13.485 -19.837 1.00 94.12 177 SER A O 1
ATOM 1446 N N . PRO A 1 178 ? 8.593 -14.191 -20.768 1.00 90.69 178 PRO A N 1
ATOM 1447 C CA . PRO A 1 178 ? 7.793 -13.893 -19.580 1.00 90.69 178 PRO A CA 1
ATOM 1448 C C . PRO A 1 178 ? 8.425 -14.496 -18.321 1.00 90.69 178 PRO A C 1
ATOM 1450 O O . PRO A 1 178 ? 8.764 -15.679 -18.313 1.00 90.69 178 PRO A O 1
ATOM 1453 N N . PHE A 1 179 ? 8.632 -13.660 -17.300 1.00 90.69 179 PHE A N 1
ATOM 1454 C CA . PHE A 1 179 ? 9.231 -14.039 -16.014 1.00 90.69 179 PHE A CA 1
ATOM 1455 C C . PHE A 1 179 ? 10.658 -14.624 -16.090 1.00 90.69 179 PHE A C 1
ATOM 1457 O O . PHE A 1 179 ? 11.116 -15.279 -15.154 1.00 90.69 179 PHE A O 1
ATOM 1464 N N . ARG A 1 180 ? 11.405 -14.391 -17.180 1.00 94.06 180 ARG A N 1
ATOM 1465 C CA . ARG A 1 180 ? 12.826 -14.766 -17.305 1.00 94.06 180 ARG A CA 1
ATOM 1466 C C . ARG A 1 180 ? 13.668 -13.555 -17.717 1.00 94.06 180 ARG A C 1
ATOM 1468 O O . ARG A 1 180 ? 13.584 -13.141 -18.878 1.00 94.06 180 ARG A O 1
ATOM 1475 N N . PRO A 1 181 ? 14.466 -12.971 -16.804 1.00 94.31 181 PRO A N 1
ATOM 1476 C CA . PRO A 1 181 ? 15.373 -11.881 -17.146 1.00 94.31 181 PRO A CA 1
ATOM 1477 C C . PRO A 1 181 ? 16.366 -12.305 -18.231 1.00 94.31 181 PRO A C 1
ATOM 1479 O O . PRO A 1 181 ? 16.697 -13.484 -18.377 1.00 94.31 181 PRO A O 1
ATOM 1482 N N . ASN A 1 182 ? 16.858 -11.345 -19.002 1.00 94.44 182 ASN A N 1
ATOM 1483 C CA . ASN A 1 182 ? 17.916 -11.584 -19.969 1.00 94.44 182 ASN A CA 1
ATOM 1484 C C . ASN A 1 182 ? 19.264 -11.692 -19.246 1.00 94.44 182 ASN A C 1
ATOM 1486 O O . ASN A 1 182 ? 19.937 -10.688 -19.033 1.00 94.44 182 ASN A O 1
ATOM 1490 N N . VAL A 1 183 ? 19.624 -12.895 -18.798 1.00 95.62 183 VAL A N 1
ATOM 1491 C CA . VAL A 1 183 ? 20.819 -13.122 -17.969 1.00 95.62 183 VAL A CA 1
ATOM 1492 C C . VAL A 1 183 ? 22.097 -13.148 -18.820 1.00 95.62 183 VAL A C 1
ATOM 1494 O O . VAL A 1 183 ? 22.090 -13.624 -19.957 1.00 95.62 183 VAL A O 1
ATOM 1497 N N . LEU A 1 184 ? 23.190 -12.619 -18.266 1.00 94.94 184 LEU A N 1
ATOM 1498 C CA . LEU A 1 184 ? 24.543 -12.754 -18.808 1.00 94.94 184 LEU A CA 1
ATOM 1499 C C . LEU A 1 184 ? 24.941 -14.232 -18.970 1.00 94.94 184 LEU A C 1
ATOM 1501 O O . LEU A 1 184 ? 24.419 -15.113 -18.288 1.00 94.94 184 LEU A O 1
ATOM 1505 N N . ALA A 1 185 ? 25.878 -14.502 -19.881 1.00 93.88 185 ALA A N 1
ATOM 1506 C CA . ALA A 1 185 ? 26.515 -15.814 -19.925 1.00 93.88 185 ALA A CA 1
ATOM 1507 C C . ALA A 1 185 ? 27.257 -16.079 -18.605 1.00 93.88 185 ALA A C 1
ATOM 1509 O O . ALA A 1 185 ? 27.681 -15.138 -17.929 1.00 93.88 185 ALA A O 1
ATOM 1510 N N . GLU A 1 186 ? 27.415 -17.353 -18.257 1.00 93.44 186 GLU A N 1
ATOM 1511 C CA . GLU A 1 186 ? 28.245 -17.756 -17.121 1.00 93.44 186 GLU A CA 1
ATOM 1512 C C . GLU A 1 186 ? 29.650 -17.139 -17.251 1.00 93.44 186 GLU A C 1
ATOM 1514 O O . GLU A 1 186 ? 30.174 -17.007 -18.359 1.00 93.44 186 GLU A O 1
ATOM 1519 N N . ASP A 1 187 ? 30.199 -16.673 -16.127 1.00 92.56 187 ASP A N 1
ATOM 1520 C CA . ASP A 1 187 ? 31.487 -15.970 -16.006 1.00 92.56 187 ASP A CA 1
ATOM 1521 C C . ASP A 1 187 ? 31.635 -14.637 -16.766 1.00 92.56 187 ASP A C 1
ATOM 1523 O O . ASP A 1 187 ? 32.684 -13.990 -16.683 1.00 92.56 187 ASP A O 1
ATOM 1527 N N . ALA A 1 188 ? 30.603 -14.163 -17.472 1.00 93.75 188 ALA A N 1
ATOM 1528 C CA . ALA A 1 188 ? 30.656 -12.850 -18.105 1.00 93.75 188 ALA A CA 1
ATOM 1529 C C . ALA A 1 188 ? 30.605 -11.730 -17.042 1.00 93.75 188 ALA A C 1
ATOM 1531 O O . ALA A 1 188 ? 29.752 -11.764 -16.148 1.00 93.75 188 ALA A O 1
ATOM 1532 N N . PRO A 1 189 ? 31.481 -10.710 -17.131 1.00 91.12 189 PRO A N 1
ATOM 1533 C CA . PRO A 1 189 ? 31.513 -9.633 -16.151 1.00 91.12 189 PRO A CA 1
ATOM 1534 C C . PRO A 1 189 ? 30.256 -8.763 -16.241 1.00 91.12 189 PRO A C 1
ATOM 1536 O O . PRO A 1 189 ? 29.763 -8.460 -17.330 1.00 91.12 189 PRO A O 1
ATOM 1539 N N . VAL A 1 190 ? 29.764 -8.316 -15.085 1.00 90.56 190 VAL A N 1
ATOM 1540 C CA . VAL A 1 190 ? 28.695 -7.314 -15.018 1.00 90.56 190 VAL A CA 1
ATOM 1541 C C . VAL A 1 190 ? 29.271 -5.954 -15.401 1.00 90.56 190 VAL A C 1
ATOM 1543 O O . VAL A 1 190 ? 30.296 -5.530 -14.869 1.00 90.56 190 VAL A O 1
ATOM 1546 N N . GLN A 1 191 ? 28.608 -5.264 -16.329 1.00 88.06 191 GLN A N 1
ATOM 1547 C CA . GLN A 1 191 ? 28.904 -3.868 -16.629 1.00 88.06 191 GLN A CA 1
ATOM 1548 C C . GLN A 1 191 ? 28.100 -2.966 -15.686 1.00 88.06 191 GLN A C 1
ATOM 1550 O O . GLN A 1 191 ? 26.867 -2.941 -15.745 1.00 88.06 191 GLN A O 1
ATOM 1555 N N . ASP A 1 192 ? 28.817 -2.230 -14.836 1.00 84.06 192 ASP A N 1
ATOM 1556 C CA . ASP A 1 192 ? 28.257 -1.280 -13.861 1.00 84.06 192 ASP A CA 1
ATOM 1557 C C . ASP A 1 192 ? 28.740 0.165 -14.066 1.00 84.06 192 ASP A C 1
ATOM 1559 O O . ASP A 1 192 ? 28.183 1.087 -13.475 1.00 84.06 192 ASP A O 1
ATOM 1563 N N . ASP A 1 193 ? 29.736 0.388 -14.928 1.00 89.06 193 ASP A N 1
ATOM 1564 C CA . ASP A 1 193 ? 30.211 1.727 -15.282 1.00 89.06 193 ASP A CA 1
ATOM 1565 C C . ASP A 1 193 ? 29.608 2.173 -16.624 1.00 89.06 193 ASP A C 1
ATOM 1567 O O . ASP A 1 193 ? 29.854 1.576 -17.679 1.00 89.06 193 ASP A O 1
ATOM 1571 N N . PHE A 1 194 ? 28.800 3.232 -16.567 1.00 89.62 194 PHE A N 1
ATOM 1572 C CA . PHE A 1 194 ? 28.182 3.892 -17.722 1.00 89.62 194 PHE A CA 1
ATOM 1573 C C . PHE A 1 194 ? 28.615 5.364 -17.832 1.00 89.62 194 PHE A C 1
ATOM 1575 O O . PHE A 1 194 ? 27.973 6.161 -18.524 1.00 89.62 194 PHE A O 1
ATOM 1582 N N . GLY A 1 195 ? 29.717 5.722 -17.165 1.00 92.69 195 GLY A N 1
ATOM 1583 C CA . GLY A 1 195 ? 30.199 7.086 -17.012 1.00 92.69 195 GLY A CA 1
ATOM 1584 C C . GLY A 1 195 ? 29.647 7.788 -15.762 1.00 92.69 195 GLY A C 1
ATOM 1585 O O . GLY A 1 195 ? 28.908 7.201 -14.974 1.00 92.69 195 GLY A O 1
ATOM 1586 N N . PRO A 1 196 ? 29.987 9.077 -15.571 1.00 94.94 196 PRO A N 1
ATOM 1587 C CA . PRO A 1 196 ? 29.646 9.823 -14.355 1.00 94.94 196 PRO A CA 1
ATOM 1588 C C . PRO A 1 196 ? 28.150 10.139 -14.214 1.00 94.94 196 PRO A C 1
ATOM 1590 O O . PRO A 1 196 ? 27.709 10.534 -13.138 1.00 94.94 196 PRO A O 1
ATOM 1593 N N . VAL A 1 197 ? 27.377 10.016 -15.298 1.00 94.88 197 VAL A N 1
ATOM 1594 C CA . VAL A 1 197 ? 25.933 10.263 -15.333 1.00 94.88 197 VAL A CA 1
ATOM 1595 C C . VAL A 1 197 ? 25.283 9.198 -16.204 1.00 94.88 197 VAL A C 1
ATOM 1597 O O . VAL A 1 197 ? 25.653 9.044 -17.368 1.00 94.88 197 VAL A O 1
ATOM 1600 N N . LEU A 1 198 ? 24.285 8.507 -15.654 1.00 93.88 198 LEU A N 1
ATOM 1601 C CA . LEU A 1 198 ? 23.427 7.597 -16.401 1.00 93.88 198 LEU A CA 1
ATOM 1602 C C . LEU A 1 198 ? 22.155 8.335 -16.835 1.00 93.88 198 LEU A C 1
ATOM 1604 O O . LEU A 1 198 ? 21.302 8.669 -16.017 1.00 93.88 198 LEU A O 1
ATOM 1608 N N . THR A 1 199 ? 22.028 8.602 -18.130 1.00 95.56 199 THR A N 1
ATOM 1609 C CA . THR A 1 199 ? 20.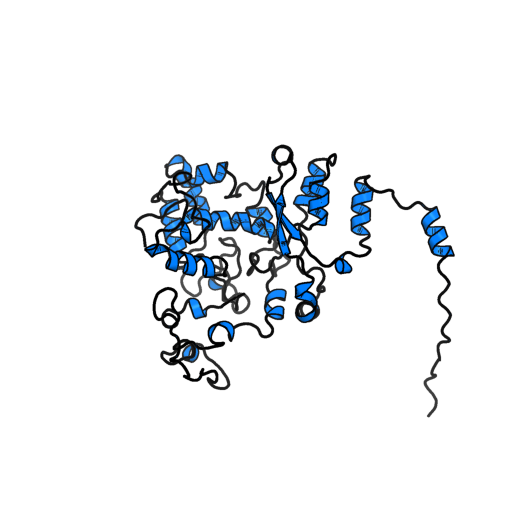843 9.253 -18.708 1.00 95.56 199 THR A CA 1
ATOM 1610 C C . THR A 1 199 ? 19.751 8.236 -19.059 1.00 95.56 199 THR A C 1
ATOM 1612 O O . THR A 1 199 ? 20.066 7.075 -19.337 1.00 95.56 199 THR A O 1
ATOM 1615 N N . PRO A 1 200 ? 18.470 8.648 -19.163 1.00 94.00 200 PRO A N 1
ATOM 1616 C CA . PRO A 1 200 ? 17.400 7.764 -19.635 1.00 94.00 200 PRO A CA 1
ATOM 1617 C C . PRO A 1 200 ? 17.688 7.133 -21.006 1.00 94.00 200 PRO A C 1
ATOM 1619 O O . PRO A 1 200 ? 17.404 5.957 -21.219 1.00 94.00 200 PRO A O 1
ATOM 1622 N N . ALA A 1 201 ? 18.310 7.886 -21.921 1.00 95.38 201 ALA A N 1
ATOM 1623 C CA . ALA A 1 201 ? 18.689 7.386 -23.242 1.00 95.38 201 ALA A CA 1
ATOM 1624 C C . ALA A 1 201 ? 19.737 6.263 -23.165 1.00 95.38 201 ALA A C 1
ATOM 1626 O O . ALA A 1 201 ? 19.631 5.291 -23.904 1.00 95.38 201 ALA A O 1
ATOM 1627 N N . GLN A 1 202 ? 20.717 6.368 -22.259 1.00 94.62 202 GLN A N 1
ATOM 1628 C CA . GLN A 1 202 ? 21.686 5.295 -22.009 1.00 94.62 202 GLN A CA 1
ATOM 1629 C C . GLN A 1 202 ? 21.031 4.099 -21.313 1.00 94.62 202 GLN A C 1
ATOM 1631 O O . GLN A 1 202 ? 21.273 2.960 -21.704 1.00 94.62 202 GLN A O 1
ATOM 1636 N N . ALA A 1 203 ? 20.188 4.347 -20.306 1.00 94.31 203 ALA A N 1
ATOM 1637 C CA . ALA A 1 203 ? 19.531 3.298 -19.530 1.00 94.31 203 ALA A CA 1
ATOM 1638 C C . ALA A 1 203 ? 18.629 2.398 -20.395 1.00 94.31 203 ALA A C 1
ATOM 1640 O O . ALA A 1 203 ? 18.597 1.185 -20.195 1.00 94.31 203 ALA A O 1
ATOM 1641 N N . LEU A 1 204 ? 17.941 2.997 -21.374 1.00 94.56 204 LEU A N 1
ATOM 1642 C CA . LEU A 1 204 ? 17.018 2.334 -22.302 1.00 94.56 204 LEU A CA 1
ATOM 1643 C C . LEU A 1 204 ? 17.659 1.960 -23.651 1.00 94.56 204 LEU A C 1
ATOM 1645 O O . LEU A 1 204 ? 16.959 1.509 -24.560 1.00 94.56 204 LEU A O 1
ATOM 1649 N N . ALA A 1 205 ? 18.966 2.179 -23.820 1.00 93.56 205 ALA A N 1
ATOM 1650 C CA . ALA A 1 205 ? 19.665 1.803 -25.042 1.00 93.56 205 ALA A CA 1
ATOM 1651 C C . ALA A 1 205 ? 19.675 0.276 -25.224 1.00 93.56 205 ALA A C 1
ATOM 1653 O O . ALA A 1 205 ? 19.689 -0.480 -24.253 1.00 93.56 205 ALA A O 1
ATOM 1654 N N . ALA A 1 206 ? 19.751 -0.180 -26.478 1.00 90.94 206 ALA A N 1
ATOM 1655 C CA . ALA A 1 206 ? 19.767 -1.608 -26.813 1.00 90.94 206 ALA A CA 1
ATOM 1656 C C . ALA A 1 206 ? 20.902 -2.389 -26.119 1.00 90.94 206 ALA A C 1
ATOM 1658 O O . ALA A 1 206 ? 20.694 -3.533 -25.729 1.00 90.94 206 ALA A O 1
ATOM 1659 N N . GLU A 1 207 ? 22.056 -1.743 -25.922 1.00 88.06 207 GLU A N 1
ATOM 1660 C CA . GLU A 1 207 ? 23.229 -2.273 -25.205 1.00 88.06 207 GLU A CA 1
ATOM 1661 C C . GLU A 1 207 ? 23.428 -1.586 -23.837 1.00 88.06 207 GLU A C 1
ATOM 1663 O O . GLU A 1 207 ? 24.534 -1.516 -23.307 1.00 88.06 207 GLU A O 1
ATOM 1668 N N . GLY A 1 208 ? 22.360 -1.003 -23.285 1.00 91.94 208 GLY A N 1
ATOM 1669 C CA . GLY A 1 208 ? 22.368 -0.332 -21.988 1.00 91.94 208 GLY A CA 1
ATOM 1670 C C . GLY A 1 208 ? 22.368 -1.301 -20.794 1.00 91.94 208 GLY A C 1
ATOM 1671 O O . GLY A 1 208 ? 22.353 -2.522 -20.965 1.00 91.94 208 GLY A O 1
ATOM 1672 N N . PRO A 1 209 ? 22.299 -0.781 -19.554 1.00 92.75 209 PRO A N 1
ATOM 1673 C CA . PRO A 1 209 ? 22.329 -1.579 -18.319 1.00 92.75 209 PRO A CA 1
ATOM 1674 C C . PRO A 1 209 ? 21.208 -2.618 -18.191 1.00 92.75 209 PRO A C 1
ATOM 1676 O O . PRO A 1 209 ? 21.320 -3.546 -17.392 1.00 92.75 209 PRO A O 1
ATOM 1679 N N . LEU A 1 210 ? 20.118 -2.464 -18.947 1.00 92.75 210 LEU A N 1
ATOM 1680 C CA . LEU A 1 210 ? 18.982 -3.388 -18.951 1.00 92.75 210 LEU A CA 1
ATOM 1681 C C . LEU A 1 210 ? 19.092 -4.474 -20.028 1.00 92.75 210 LEU A C 1
ATOM 1683 O O . LEU A 1 210 ? 18.270 -5.386 -20.070 1.00 92.75 210 LEU A O 1
ATOM 1687 N N . ALA A 1 211 ? 20.087 -4.386 -20.917 1.00 90.38 211 ALA A N 1
ATOM 1688 C CA . ALA A 1 211 ? 20.254 -5.320 -22.023 1.00 90.38 211 ALA A CA 1
ATOM 1689 C C . ALA A 1 211 ? 20.613 -6.724 -21.536 1.00 90.38 211 ALA A C 1
ATOM 1691 O O . ALA A 1 211 ? 20.207 -7.709 -22.156 1.00 90.38 211 ALA A O 1
ATOM 1692 N N . ARG A 1 212 ? 21.378 -6.823 -20.444 1.00 91.50 212 ARG A N 1
ATOM 1693 C CA . ARG A 1 212 ? 21.774 -8.077 -19.800 1.00 91.50 212 ARG A CA 1
ATOM 1694 C C . ARG A 1 212 ? 21.839 -7.895 -18.286 1.00 91.50 212 ARG A C 1
ATOM 1696 O O . ARG A 1 212 ? 22.262 -6.853 -17.798 1.00 91.50 212 ARG A O 1
ATOM 1703 N N . SER A 1 213 ? 21.443 -8.927 -17.554 1.00 92.88 213 SER A N 1
ATOM 1704 C CA . SER A 1 213 ? 21.403 -8.953 -16.093 1.00 92.88 213 SER A CA 1
ATOM 1705 C C . SER A 1 213 ? 22.411 -9.957 -15.542 1.00 92.88 213 SER A C 1
ATOM 1707 O O . SER A 1 213 ? 22.430 -11.110 -15.960 1.00 92.88 213 SER A O 1
ATOM 1709 N N . GLY A 1 214 ? 23.214 -9.541 -14.571 1.00 93.75 214 GLY A N 1
ATOM 1710 C CA . GLY A 1 214 ? 24.015 -10.421 -13.721 1.00 93.75 214 GLY A CA 1
ATOM 1711 C C . GLY A 1 214 ? 23.798 -10.117 -12.236 1.00 93.75 214 GLY A C 1
ATOM 1712 O O . GLY A 1 214 ? 22.849 -9.406 -11.882 1.00 93.75 214 GLY A O 1
ATOM 1713 N N . PRO A 1 215 ? 24.657 -10.640 -11.346 1.00 93.44 215 PRO A N 1
ATOM 1714 C CA . PRO A 1 215 ? 24.612 -10.317 -9.921 1.00 93.44 215 PRO A CA 1
ATOM 1715 C C . PRO A 1 215 ? 24.544 -8.799 -9.674 1.00 93.44 215 PRO A C 1
ATOM 1717 O O . PRO A 1 215 ? 25.236 -8.028 -10.329 1.00 93.44 215 PRO A O 1
ATOM 1720 N N . GLY A 1 216 ? 23.653 -8.358 -8.778 1.00 92.50 216 GLY A N 1
ATOM 1721 C CA . GLY A 1 216 ? 23.433 -6.936 -8.459 1.00 92.50 216 GLY A CA 1
ATOM 1722 C C . GLY A 1 216 ? 22.595 -6.142 -9.474 1.00 92.50 216 GLY A C 1
ATOM 1723 O O . GLY A 1 216 ? 22.130 -5.048 -9.160 1.00 92.50 216 GLY A O 1
ATOM 1724 N N . SER A 1 217 ? 22.312 -6.687 -10.664 1.00 92.12 217 SER A N 1
ATOM 1725 C CA . SER A 1 217 ? 21.717 -5.903 -11.757 1.00 92.12 217 SER A CA 1
ATOM 1726 C C . SER A 1 217 ? 20.292 -5.397 -11.505 1.00 92.12 217 SER A C 1
ATOM 1728 O O . SER A 1 217 ? 19.906 -4.368 -12.064 1.00 92.12 217 SER A O 1
ATOM 1730 N N . ILE A 1 218 ? 19.526 -6.118 -10.682 1.00 92.44 218 ILE A N 1
ATOM 1731 C CA . ILE A 1 218 ? 18.128 -5.809 -10.347 1.00 92.44 218 ILE A CA 1
ATOM 1732 C C . ILE A 1 218 ? 18.042 -4.762 -9.230 1.00 92.44 218 ILE A C 1
ATOM 1734 O O . ILE A 1 218 ? 17.184 -3.887 -9.283 1.00 92.44 218 ILE A O 1
ATOM 1738 N N . THR A 1 219 ? 18.933 -4.824 -8.238 1.00 93.88 219 THR A N 1
ATOM 1739 C CA . THR A 1 219 ? 18.844 -4.016 -7.011 1.00 93.88 219 THR A CA 1
ATOM 1740 C C . THR A 1 219 ? 19.781 -2.810 -6.988 1.00 93.88 219 THR A C 1
ATOM 1742 O O . THR A 1 219 ? 19.621 -1.953 -6.125 1.00 93.88 219 THR A O 1
ATOM 1745 N N . ARG A 1 220 ? 20.707 -2.669 -7.949 1.00 93.00 220 ARG A N 1
ATOM 1746 C CA . ARG A 1 220 ? 21.606 -1.496 -8.059 1.00 93.00 220 ARG A CA 1
ATOM 1747 C C . ARG A 1 220 ? 20.897 -0.144 -8.198 1.00 93.00 220 ARG A C 1
ATOM 1749 O O . ARG A 1 220 ? 21.525 0.894 -8.042 1.00 93.00 220 ARG A O 1
ATOM 1756 N N . TRP A 1 221 ? 19.607 -0.165 -8.513 1.00 94.81 221 TRP A N 1
ATOM 1757 C CA . TRP A 1 221 ? 18.766 1.019 -8.679 1.00 94.81 221 TRP A CA 1
ATOM 1758 C C . TRP A 1 221 ? 18.130 1.511 -7.375 1.00 94.81 221 TRP A C 1
ATOM 1760 O O . TRP A 1 221 ? 17.556 2.596 -7.354 1.00 94.81 221 TRP A O 1
ATOM 1770 N N . MET A 1 222 ? 18.179 0.697 -6.320 1.00 95.94 222 MET A N 1
ATOM 1771 C CA . MET A 1 222 ? 17.517 0.975 -5.047 1.00 95.94 222 MET A CA 1
ATOM 1772 C C . MET A 1 222 ? 18.388 1.870 -4.161 1.00 95.94 222 MET A C 1
ATOM 1774 O O . MET A 1 222 ? 19.596 1.998 -4.380 1.00 95.94 222 MET A O 1
ATOM 1778 N N . ALA A 1 223 ? 17.789 2.471 -3.132 1.00 95.12 223 ALA A N 1
ATOM 1779 C CA . ALA A 1 223 ? 18.531 3.296 -2.188 1.00 95.12 223 ALA A CA 1
ATOM 1780 C C . ALA A 1 223 ? 19.630 2.506 -1.458 1.00 95.12 223 ALA A C 1
ATOM 1782 O O . ALA A 1 223 ? 19.466 1.339 -1.089 1.00 95.12 223 ALA A O 1
ATOM 1783 N N . VAL A 1 224 ? 20.746 3.186 -1.184 1.00 94.56 224 VAL A N 1
ATOM 1784 C CA . VAL A 1 224 ? 21.867 2.637 -0.419 1.00 94.56 224 VAL A CA 1
ATOM 1785 C C . VAL A 1 224 ? 22.145 3.539 0.792 1.00 94.56 224 VAL A C 1
ATOM 1787 O O . VAL A 1 224 ? 22.625 4.659 0.607 1.00 94.56 224 VAL A O 1
ATOM 1790 N N . PRO A 1 225 ? 21.883 3.075 2.031 1.00 96.38 225 PRO A N 1
ATOM 1791 C CA . PRO A 1 225 ? 21.242 1.803 2.381 1.00 96.38 225 PRO A CA 1
ATOM 1792 C C . PRO A 1 225 ? 19.712 1.841 2.196 1.00 96.38 225 PRO A C 1
ATOM 1794 O O . PRO A 1 225 ? 19.093 2.893 2.325 1.00 96.38 225 PRO A O 1
ATOM 1797 N N . TRP A 1 226 ? 19.088 0.678 1.985 1.00 96.38 226 TRP A N 1
ATOM 1798 C CA . TRP A 1 226 ? 17.636 0.535 1.758 1.00 96.38 226 TRP A CA 1
ATOM 1799 C C . TRP A 1 226 ? 16.763 1.075 2.910 1.00 96.38 226 TRP A C 1
ATOM 1801 O O . TRP A 1 226 ? 15.613 1.472 2.712 1.00 96.38 226 TRP A O 1
ATOM 1811 N N . HIS A 1 227 ? 17.319 1.126 4.124 1.00 96.69 227 HIS A N 1
ATOM 1812 C CA . HIS A 1 227 ? 16.687 1.686 5.320 1.00 96.69 227 HIS A CA 1
ATOM 1813 C C . HIS A 1 227 ? 16.205 3.126 5.125 1.00 96.69 227 HIS A C 1
ATOM 1815 O O . HIS A 1 227 ? 15.155 3.511 5.649 1.00 96.69 227 HIS A O 1
ATOM 1821 N N . THR A 1 228 ? 16.968 3.943 4.393 1.00 94.50 228 THR A N 1
ATOM 1822 C CA . THR A 1 228 ? 16.606 5.349 4.176 1.00 94.50 228 THR A CA 1
ATOM 1823 C C . THR A 1 228 ? 15.415 5.476 3.238 1.00 94.50 228 THR A C 1
ATOM 1825 O O . THR A 1 228 ? 14.579 6.342 3.477 1.00 94.50 228 THR A O 1
ATOM 1828 N N . ASP A 1 229 ? 15.279 4.577 2.256 1.00 93.06 229 ASP A N 1
ATOM 1829 C CA . ASP A 1 229 ? 14.076 4.482 1.424 1.00 93.06 229 ASP A CA 1
ATOM 1830 C C . ASP A 1 229 ? 12.880 4.173 2.319 1.00 93.06 229 ASP A C 1
ATOM 1832 O O . ASP A 1 229 ? 11.982 4.996 2.463 1.00 93.06 229 ASP A O 1
ATOM 1836 N N . THR A 1 230 ? 12.944 3.062 3.061 1.00 94.12 230 THR A N 1
ATOM 1837 C CA . THR A 1 230 ? 11.841 2.568 3.910 1.00 94.12 230 THR A CA 1
ATOM 1838 C C . THR A 1 230 ? 11.315 3.640 4.866 1.00 94.12 230 THR A C 1
ATOM 1840 O O . THR A 1 230 ? 10.115 3.855 4.983 1.00 94.12 230 THR A O 1
ATOM 1843 N N . SER A 1 231 ? 12.204 4.369 5.537 1.00 93.38 231 SER A N 1
ATOM 1844 C CA . SER A 1 231 ? 11.803 5.430 6.475 1.00 93.38 231 SER A CA 1
ATOM 1845 C C . SER A 1 231 ? 11.301 6.719 5.810 1.00 93.38 231 SER A C 1
ATOM 1847 O O . SER A 1 231 ? 10.687 7.555 6.483 1.00 93.38 231 SER A O 1
ATOM 1849 N N . SER A 1 232 ? 11.531 6.866 4.506 1.00 91.62 232 SER A N 1
ATOM 1850 C CA . SER A 1 232 ? 11.035 7.961 3.670 1.00 91.62 232 SER A CA 1
ATOM 1851 C C . SER A 1 232 ? 9.704 7.632 2.992 1.00 91.62 232 SER A C 1
ATOM 1853 O O . SER A 1 232 ? 9.016 8.563 2.591 1.00 91.62 232 SER A O 1
ATOM 1855 N N . CYS A 1 233 ? 9.318 6.354 2.909 1.00 89.75 233 CYS A N 1
ATOM 1856 C CA . CYS A 1 233 ? 8.104 5.833 2.267 1.00 89.75 233 CYS A CA 1
ATOM 1857 C C . CYS A 1 233 ? 6.835 6.074 3.112 1.00 89.75 233 CYS A C 1
ATOM 1859 O O . CYS A 1 233 ? 6.365 5.179 3.817 1.00 89.75 233 CYS A O 1
ATOM 1861 N N . LEU A 1 234 ? 6.266 7.280 3.074 1.00 92.88 234 LEU A N 1
ATOM 1862 C CA . LEU A 1 234 ? 5.151 7.674 3.946 1.00 92.88 234 LEU A CA 1
ATOM 1863 C C . LEU A 1 234 ? 3.846 7.911 3.166 1.00 92.88 234 LEU A C 1
ATOM 1865 O O . LEU A 1 234 ? 3.706 7.558 1.993 1.00 92.88 234 LEU A O 1
ATOM 1869 N N . SER A 1 235 ? 2.870 8.496 3.856 1.00 94.81 235 SER A N 1
ATOM 1870 C CA . SER A 1 235 ? 1.589 8.922 3.310 1.00 94.81 235 SER A CA 1
ATOM 1871 C C . SER A 1 235 ? 1.236 10.333 3.764 1.00 94.81 235 SER A C 1
ATOM 1873 O O . SER A 1 235 ? 1.732 10.792 4.794 1.00 94.81 235 SER A O 1
ATOM 1875 N N . GLY A 1 236 ? 0.365 11.009 3.011 1.00 92.00 236 GLY A N 1
ATOM 1876 C CA . GLY A 1 236 ? -0.211 12.292 3.414 1.00 92.00 236 GLY A CA 1
ATOM 1877 C C . GLY A 1 236 ? 0.833 13.380 3.679 1.00 92.00 236 GLY A C 1
ATOM 1878 O O . GLY A 1 236 ? 0.751 14.059 4.699 1.00 92.00 236 GLY A O 1
ATOM 1879 N N . TYR A 1 237 ? 1.824 13.547 2.791 1.00 90.31 237 TYR A N 1
ATOM 1880 C CA . TYR A 1 237 ? 2.868 14.575 2.965 1.00 90.31 237 TYR A CA 1
ATOM 1881 C C . TYR A 1 237 ? 2.307 16.000 3.057 1.00 90.31 237 TYR A C 1
ATOM 1883 O O . TYR A 1 237 ? 2.935 16.867 3.663 1.00 90.31 237 TYR A O 1
ATOM 1891 N N . ASP A 1 238 ? 1.129 16.243 2.481 1.00 89.50 238 ASP A N 1
ATOM 1892 C CA . ASP A 1 238 ? 0.379 17.473 2.696 1.00 89.50 238 ASP A CA 1
ATOM 1893 C C . ASP A 1 238 ? -0.553 17.323 3.906 1.00 89.50 238 ASP A C 1
ATOM 1895 O O . ASP A 1 238 ? -1.671 16.812 3.805 1.00 89.50 238 ASP A O 1
ATOM 1899 N N . ALA A 1 239 ? -0.092 17.816 5.055 1.00 88.00 239 ALA A N 1
ATOM 1900 C CA . ALA A 1 239 ? -0.833 17.781 6.313 1.00 88.00 239 ALA A CA 1
ATOM 1901 C C . ALA A 1 239 ? -2.127 18.622 6.311 1.00 88.00 239 ALA A C 1
ATOM 1903 O O . ALA A 1 239 ? -2.883 18.561 7.279 1.00 88.00 239 ALA A O 1
ATOM 1904 N N . SER A 1 240 ? -2.389 19.422 5.267 1.00 92.44 240 SER A N 1
ATOM 1905 C CA . SER A 1 240 ? -3.647 20.168 5.125 1.00 92.44 240 SER A CA 1
ATOM 1906 C C . SER A 1 240 ? -4.794 19.327 4.550 1.00 92.44 240 SER A C 1
ATOM 1908 O O . SER A 1 240 ? -5.955 19.739 4.608 1.00 92.44 240 SER A O 1
ATOM 1910 N N . THR A 1 241 ? -4.489 18.142 4.015 1.00 91.81 241 THR A N 1
ATOM 1911 C CA . THR A 1 241 ? -5.490 17.212 3.482 1.00 91.81 241 THR A CA 1
ATOM 1912 C C . THR A 1 241 ? -6.271 16.510 4.598 1.00 91.81 241 THR A C 1
ATOM 1914 O O . THR A 1 241 ? -5.767 16.284 5.695 1.00 91.81 241 THR A O 1
ATOM 1917 N N . TYR A 1 242 ? -7.540 16.170 4.329 1.00 94.75 242 TYR A N 1
ATOM 1918 C CA . TYR A 1 242 ? -8.436 15.585 5.339 1.00 94.75 242 TYR A CA 1
ATOM 1919 C C . TYR A 1 242 ? -8.024 14.168 5.777 1.00 94.75 242 TYR A C 1
ATOM 1921 O O . TYR A 1 242 ? -8.173 13.818 6.946 1.00 94.75 242 TYR A O 1
ATOM 1929 N N . LEU A 1 243 ? -7.513 13.352 4.849 1.00 95.38 243 LEU A N 1
ATOM 1930 C CA . LEU A 1 243 ? -7.048 11.987 5.111 1.00 95.38 243 LEU A CA 1
ATOM 1931 C C . LEU A 1 243 ? -5.538 11.892 4.873 1.00 95.38 243 LEU A C 1
ATOM 1933 O O . LEU A 1 243 ? -5.046 12.540 3.953 1.00 95.38 243 LEU A O 1
ATOM 1937 N N . PRO A 1 244 ? -4.806 11.029 5.604 1.00 93.00 244 PRO A N 1
ATOM 1938 C CA . PRO A 1 244 ? -3.371 10.816 5.410 1.00 93.00 244 PRO A CA 1
ATOM 1939 C C . PRO A 1 244 ? -3.091 9.913 4.192 1.00 93.00 244 PRO A C 1
ATOM 1941 O O . PRO A 1 244 ? -2.407 8.892 4.292 1.00 93.00 244 PRO A O 1
ATOM 1944 N N . SER A 1 245 ? -3.654 10.288 3.045 1.00 91.56 245 SER A N 1
ATOM 1945 C CA . SER A 1 245 ? -3.536 9.665 1.726 1.00 91.56 245 SER A CA 1
ATOM 1946 C C . SER A 1 245 ? -3.334 10.771 0.676 1.00 91.56 245 SER A C 1
ATOM 1948 O O . SER A 1 245 ? -3.906 11.845 0.862 1.00 91.56 245 SER A O 1
ATOM 1950 N N . PRO A 1 246 ? -2.603 10.549 -0.431 1.00 95.12 246 PRO A N 1
ATOM 1951 C CA . PRO A 1 246 ? -2.102 9.261 -0.915 1.00 95.12 246 PRO A CA 1
ATOM 1952 C C . PRO A 1 246 ? -0.975 8.650 -0.070 1.00 95.12 246 PRO A C 1
ATOM 1954 O O . PRO A 1 246 ? -0.403 9.313 0.794 1.00 95.12 246 PRO A O 1
ATOM 1957 N N . THR A 1 247 ? -0.678 7.370 -0.291 1.00 95.81 247 THR A N 1
ATOM 1958 C CA . THR A 1 247 ? 0.478 6.660 0.295 1.00 95.81 247 THR A CA 1
ATOM 1959 C C . THR A 1 247 ? 1.418 6.138 -0.791 1.00 95.81 247 THR A C 1
ATOM 1961 O O . THR A 1 247 ? 1.020 6.038 -1.944 1.00 95.81 247 THR A O 1
ATOM 1964 N N . PHE A 1 248 ? 2.665 5.811 -0.458 1.00 95.62 248 PHE A N 1
ATOM 1965 C CA . PHE A 1 248 ? 3.571 5.118 -1.376 1.00 95.62 248 PHE A CA 1
ATOM 1966 C C . PHE A 1 248 ? 3.355 3.597 -1.381 1.00 95.62 248 PHE A C 1
ATOM 1968 O O . PHE A 1 248 ? 2.780 3.055 -2.320 1.00 95.62 248 PHE A O 1
ATOM 1975 N N . TRP A 1 249 ? 3.803 2.897 -0.335 1.00 94.81 249 TRP A N 1
ATOM 1976 C CA . TRP A 1 249 ? 3.932 1.432 -0.339 1.00 94.81 249 TRP A CA 1
ATOM 1977 C C . TRP A 1 249 ? 3.425 0.784 0.957 1.00 94.81 249 TRP A C 1
ATOM 1979 O O . TRP A 1 249 ? 4.037 -0.149 1.475 1.00 94.81 249 TRP A O 1
ATOM 1989 N N . ALA A 1 250 ? 2.296 1.269 1.490 1.00 95.38 250 ALA A N 1
ATOM 1990 C CA . ALA A 1 250 ? 1.768 0.882 2.806 1.00 95.38 250 ALA A CA 1
ATOM 1991 C C . ALA A 1 250 ? 1.667 -0.638 3.056 1.00 95.38 250 ALA A C 1
ATOM 1993 O O . ALA A 1 250 ? 1.842 -1.075 4.188 1.00 95.38 250 ALA A O 1
ATOM 1994 N N . ALA A 1 251 ? 1.436 -1.452 2.018 1.00 94.19 251 ALA A N 1
ATOM 1995 C CA . ALA A 1 251 ? 1.416 -2.916 2.131 1.00 94.19 251 ALA A CA 1
ATOM 1996 C C . ALA A 1 251 ? 2.747 -3.534 2.601 1.00 94.19 251 ALA A C 1
ATOM 1998 O O . ALA A 1 251 ? 2.740 -4.607 3.199 1.00 94.19 251 ALA A O 1
ATOM 1999 N N . ARG A 1 252 ? 3.882 -2.887 2.313 1.00 93.06 252 ARG A N 1
ATOM 2000 C CA . ARG A 1 252 ? 5.224 -3.335 2.723 1.00 93.06 252 ARG A CA 1
ATOM 2001 C C . ARG A 1 252 ? 5.843 -2.455 3.794 1.00 93.06 252 ARG A C 1
ATOM 2003 O O . ARG A 1 252 ? 6.613 -2.943 4.612 1.00 93.06 252 ARG A O 1
ATOM 2010 N N . VAL A 1 253 ? 5.486 -1.176 3.790 1.00 95.25 253 VAL A N 1
ATOM 2011 C CA . VAL A 1 253 ? 5.967 -0.173 4.735 1.00 95.25 253 VAL A CA 1
ATOM 2012 C C . VAL A 1 253 ? 4.754 0.516 5.364 1.00 95.25 253 VAL A C 1
ATOM 2014 O O . VAL A 1 253 ? 4.311 1.550 4.855 1.00 95.25 253 VAL A O 1
ATOM 2017 N N . PRO A 1 254 ? 4.162 -0.055 6.430 1.00 97.19 254 PRO A N 1
ATOM 2018 C CA . PRO A 1 254 ? 2.950 0.487 7.035 1.00 97.19 254 PRO A CA 1
ATOM 2019 C C . PRO A 1 254 ? 3.096 1.956 7.446 1.00 97.19 254 PRO A C 1
ATOM 2021 O O . PRO A 1 254 ? 4.156 2.400 7.883 1.00 97.19 254 PRO A O 1
ATOM 2024 N N . ASN A 1 255 ? 2.017 2.733 7.332 1.00 97.06 255 ASN A N 1
ATOM 2025 C CA . ASN A 1 255 ? 2.001 4.130 7.773 1.00 97.06 255 ASN A CA 1
ATOM 2026 C C . ASN A 1 255 ? 1.293 4.275 9.115 1.00 97.06 255 ASN A C 1
ATOM 2028 O O . ASN A 1 255 ? 1.856 4.862 10.038 1.00 97.06 255 ASN A O 1
ATOM 2032 N N . GLN A 1 256 ? 0.075 3.738 9.227 1.00 97.94 256 GLN A N 1
ATOM 2033 C CA . GLN A 1 256 ? -0.675 3.694 10.478 1.00 97.94 256 GLN A CA 1
ATOM 2034 C C . GLN A 1 256 ? -1.173 2.276 10.745 1.00 97.94 256 GLN A C 1
ATOM 2036 O O . GLN A 1 256 ? -1.750 1.650 9.860 1.00 97.94 256 GLN A O 1
ATOM 2041 N N . VAL A 1 257 ? -0.955 1.785 11.960 1.00 98.56 257 VAL A N 1
ATOM 2042 C CA . VAL A 1 257 ? -1.198 0.392 12.355 1.00 98.56 257 VAL A CA 1
ATOM 2043 C C . VAL A 1 257 ? -2.102 0.313 13.581 1.00 98.56 257 VAL A C 1
ATOM 2045 O O . VAL A 1 257 ? -2.179 1.253 14.373 1.00 98.56 257 VAL A O 1
ATOM 2048 N N . LEU A 1 258 ? -2.795 -0.814 13.738 1.00 98.69 258 LEU A N 1
ATOM 2049 C CA . LEU A 1 258 ? -3.451 -1.173 14.995 1.00 98.69 258 LEU A CA 1
ATOM 2050 C C . LEU A 1 258 ? -2.387 -1.736 15.945 1.00 98.69 258 LEU A C 1
ATOM 2052 O O . LEU A 1 258 ? -1.793 -2.767 15.633 1.00 98.69 258 LEU A O 1
ATOM 2056 N N . SER A 1 259 ? -2.124 -1.068 17.069 1.00 98.00 259 SER A N 1
ATOM 2057 C CA . SER A 1 259 ? -1.095 -1.513 18.016 1.00 98.00 259 SER A CA 1
ATOM 2058 C C . SER A 1 259 ? -1.527 -2.730 18.828 1.00 98.00 259 SER A C 1
ATOM 2060 O O . SER A 1 259 ? -2.721 -2.969 19.027 1.00 98.00 259 SER A O 1
ATOM 2062 N N . GLU A 1 260 ? -0.549 -3.474 19.346 1.00 96.94 260 GLU A N 1
ATOM 2063 C CA . GLU A 1 260 ? -0.793 -4.569 20.288 1.00 96.94 260 GLU A CA 1
ATOM 2064 C C . GLU A 1 260 ? -1.566 -4.101 21.530 1.00 96.94 260 GLU A C 1
ATOM 2066 O O . GLU A 1 260 ? -2.503 -4.771 21.951 1.00 96.94 260 GLU A O 1
ATOM 2071 N N . ASP A 1 261 ? -1.258 -2.914 22.053 1.00 96.00 261 ASP A N 1
ATOM 2072 C CA . ASP A 1 261 ? -1.961 -2.309 23.190 1.00 96.00 261 ASP A CA 1
ATOM 2073 C C . ASP A 1 261 ? -3.451 -2.068 22.888 1.00 96.00 261 ASP A C 1
ATOM 2075 O O . ASP A 1 261 ? -4.335 -2.480 23.644 1.00 96.00 261 ASP A O 1
ATOM 2079 N N . ALA A 1 262 ? -3.757 -1.454 21.740 1.00 97.50 262 ALA A N 1
ATOM 2080 C CA . ALA A 1 262 ? -5.134 -1.225 21.304 1.00 97.50 262 ALA A CA 1
ATOM 2081 C C . ALA A 1 262 ? -5.874 -2.550 21.060 1.00 97.50 262 ALA A C 1
ATOM 2083 O O . ALA A 1 262 ? -7.044 -2.696 21.427 1.00 97.50 262 ALA A O 1
ATOM 2084 N N . TYR A 1 263 ? -5.176 -3.541 20.499 1.00 98.19 263 TYR A N 1
ATOM 2085 C CA . TYR A 1 263 ? -5.683 -4.900 20.361 1.00 98.19 263 TYR A CA 1
ATOM 2086 C C . TYR A 1 263 ? -5.998 -5.544 21.722 1.00 98.19 263 TYR A C 1
ATOM 2088 O O . TYR A 1 263 ? -7.074 -6.109 21.899 1.00 98.19 263 TYR A O 1
ATOM 2096 N N . GLN A 1 264 ? -5.133 -5.416 22.727 1.00 96.38 264 GLN A N 1
ATOM 2097 C CA . GLN A 1 264 ? -5.412 -5.942 24.067 1.00 96.38 264 GLN A CA 1
ATOM 2098 C C . GLN A 1 264 ? -6.669 -5.307 24.670 1.00 96.38 264 GLN A C 1
ATOM 2100 O O . GLN A 1 264 ? -7.499 -6.012 25.245 1.00 96.38 264 GLN A O 1
ATOM 2105 N N . ARG A 1 265 ? -6.856 -3.991 24.501 1.00 96.50 265 ARG A N 1
ATOM 2106 C CA . ARG A 1 265 ? -8.049 -3.312 25.026 1.00 96.50 265 ARG A CA 1
ATOM 2107 C C . ARG A 1 265 ? -9.318 -3.679 24.271 1.00 96.50 265 ARG A C 1
ATOM 2109 O O . ARG A 1 265 ? -10.327 -3.950 24.909 1.00 96.50 265 ARG A O 1
ATOM 2116 N N . LEU A 1 266 ? -9.310 -3.753 22.938 1.00 96.12 266 LEU A N 1
ATOM 2117 C CA . LEU A 1 266 ? -10.521 -4.151 22.200 1.00 96.12 266 LEU A CA 1
ATOM 2118 C C . LEU A 1 266 ? -10.935 -5.606 22.484 1.00 96.12 266 LEU A C 1
ATOM 2120 O O . LEU A 1 266 ? -12.108 -5.947 22.318 1.00 96.12 266 LEU A O 1
ATOM 2124 N N . MET A 1 267 ? -9.999 -6.458 22.913 1.00 96.75 267 MET A N 1
ATOM 2125 C CA . MET A 1 267 ? -10.264 -7.845 23.314 1.00 96.75 267 MET A CA 1
ATOM 2126 C C . MET A 1 267 ? -10.762 -7.975 24.760 1.00 96.75 267 MET A C 1
ATOM 2128 O O . MET A 1 267 ? -11.188 -9.058 25.151 1.00 96.75 267 MET A O 1
ATOM 2132 N N . GLN A 1 268 ? -10.714 -6.903 25.556 1.00 94.06 268 GLN A N 1
ATOM 2133 C CA . GLN A 1 268 ? -11.076 -6.940 26.969 1.00 94.06 268 GLN A CA 1
ATOM 2134 C C . GLN A 1 268 ? -12.592 -7.083 27.161 1.00 94.06 268 GLN A C 1
ATOM 2136 O O . GLN A 1 268 ? -13.376 -6.188 26.823 1.00 94.06 268 GLN A O 1
ATOM 2141 N N . ASP A 1 269 ? -12.989 -8.186 27.794 1.00 87.31 269 ASP A N 1
ATOM 2142 C CA . ASP A 1 269 ? -14.369 -8.418 28.208 1.00 87.31 269 ASP A CA 1
ATOM 2143 C C . ASP A 1 269 ? -14.836 -7.350 29.205 1.00 87.31 269 ASP A C 1
ATOM 2145 O O . ASP A 1 269 ? -14.094 -6.912 30.091 1.00 87.31 269 ASP A O 1
ATOM 2149 N N . GLY A 1 270 ? -16.099 -6.944 29.071 1.00 88.75 270 GLY A N 1
ATOM 2150 C CA . GLY A 1 270 ? -16.741 -5.975 29.960 1.00 88.75 270 GLY A CA 1
ATOM 2151 C C . GLY A 1 270 ? -16.490 -4.506 29.608 1.00 88.75 270 GLY A C 1
ATOM 2152 O O . GLY A 1 270 ? -17.194 -3.646 30.140 1.00 88.75 270 GLY A O 1
ATOM 2153 N N . LEU A 1 271 ? -15.572 -4.192 28.684 1.00 95.12 271 LEU A N 1
ATOM 2154 C CA . LEU A 1 271 ? -15.468 -2.829 28.165 1.00 95.12 271 LEU A CA 1
ATOM 2155 C C . LEU A 1 271 ? -16.682 -2.482 27.288 1.00 95.12 271 LEU A C 1
ATOM 2157 O O . LEU A 1 271 ? -17.092 -3.293 26.449 1.00 95.12 271 LEU A O 1
ATOM 2161 N N . PRO A 1 272 ? -17.242 -1.262 27.410 1.00 95.69 272 PRO A N 1
ATOM 2162 C CA . PRO A 1 272 ? -18.313 -0.815 26.528 1.00 95.69 272 PRO A CA 1
ATOM 2163 C C . PRO A 1 272 ? -17.900 -0.890 25.054 1.00 95.69 272 PRO A C 1
ATOM 2165 O O . PRO A 1 272 ? -16.794 -0.482 24.698 1.00 95.69 272 PRO A O 1
ATOM 2168 N N . VAL A 1 273 ? -18.813 -1.326 24.177 1.00 96.31 273 VAL A N 1
ATOM 2169 C CA . VAL A 1 273 ? -18.558 -1.465 22.727 1.00 96.31 273 VAL A CA 1
ATOM 2170 C C . VAL A 1 273 ? -17.973 -0.185 22.127 1.00 96.31 273 VAL A C 1
ATOM 2172 O O . VAL A 1 273 ? -16.986 -0.242 21.404 1.00 96.31 273 VAL A O 1
ATOM 2175 N N . GLY A 1 274 ? -18.503 0.986 22.493 1.00 96.94 274 GLY A N 1
ATOM 2176 C CA . GLY A 1 274 ? -17.972 2.265 22.014 1.00 96.94 274 GLY A CA 1
ATOM 2177 C C . GLY A 1 274 ? -16.518 2.532 22.427 1.00 96.94 274 GLY A C 1
ATOM 2178 O O . GLY A 1 274 ? -15.782 3.158 21.674 1.00 96.94 274 GLY A O 1
ATOM 2179 N N . GLN A 1 275 ? -16.078 2.045 23.591 1.00 97.31 275 GLN A N 1
ATOM 2180 C CA . GLN A 1 275 ? -14.682 2.169 24.021 1.00 97.31 275 GLN A CA 1
ATOM 2181 C C . GLN A 1 275 ? -13.776 1.201 23.249 1.00 97.31 275 GLN A C 1
ATOM 2183 O O . GLN A 1 275 ? -12.685 1.580 22.835 1.00 97.31 275 GLN A O 1
ATOM 2188 N N . ARG A 1 276 ? -14.251 -0.017 22.977 1.00 97.44 276 ARG A N 1
ATOM 2189 C CA . ARG A 1 276 ? -13.536 -0.998 22.144 1.00 97.44 276 ARG A CA 1
ATOM 2190 C C . ARG A 1 276 ? -13.390 -0.515 20.699 1.00 97.44 276 ARG A C 1
ATOM 2192 O O . ARG A 1 276 ? -12.316 -0.654 20.123 1.00 97.44 276 ARG A O 1
ATOM 2199 N N . LEU A 1 277 ? -14.426 0.122 20.150 1.00 97.38 277 LEU A N 1
ATOM 2200 C CA . LEU A 1 277 ? -14.375 0.761 18.833 1.00 97.38 277 LEU A CA 1
ATOM 2201 C C . LEU A 1 277 ? -13.370 1.916 18.793 1.00 97.38 277 LEU A C 1
ATOM 2203 O O . LEU A 1 277 ? -12.605 1.995 17.845 1.00 97.38 277 LEU A O 1
ATOM 2207 N N . LYS A 1 278 ? -13.264 2.746 19.843 1.00 97.38 278 LYS A N 1
ATOM 2208 C CA . LYS A 1 278 ? -12.201 3.769 19.903 1.00 97.38 278 LYS A CA 1
ATOM 2209 C C . LYS A 1 278 ? -10.803 3.163 19.810 1.00 97.38 278 LYS A C 1
ATOM 2211 O O . LYS A 1 278 ? -9.973 3.713 19.098 1.00 97.38 278 LYS A O 1
ATOM 2216 N N . HIS A 1 279 ? -10.541 2.054 20.504 1.00 97.81 279 HIS A N 1
ATOM 2217 C CA . HIS A 1 279 ? -9.253 1.355 20.403 1.00 97.81 279 HIS A CA 1
ATOM 2218 C C . HIS A 1 279 ? -9.029 0.772 19.009 1.00 97.81 279 HIS A C 1
ATOM 2220 O O . HIS A 1 279 ? -7.941 0.897 18.462 1.00 97.81 279 HIS A O 1
ATOM 2226 N N . PHE A 1 280 ? -10.066 0.197 18.399 1.00 98.06 280 PHE A N 1
ATOM 2227 C CA . PHE A 1 280 ? -10.000 -0.291 17.022 1.00 98.06 280 PHE A CA 1
ATOM 2228 C C . PHE A 1 280 ? -9.730 0.827 15.996 1.00 98.06 280 PHE A C 1
ATOM 2230 O O . PHE A 1 280 ? -8.945 0.637 15.062 1.00 98.06 280 PHE A O 1
ATOM 2237 N N . ASP A 1 281 ? -10.346 1.993 16.180 1.00 97.19 281 ASP A N 1
ATOM 2238 C CA . ASP A 1 281 ? -10.228 3.148 15.288 1.00 97.19 281 ASP A CA 1
ATOM 2239 C C . ASP A 1 281 ? -8.926 3.935 15.518 1.00 97.19 281 ASP A C 1
ATOM 2241 O O . ASP A 1 281 ? -8.486 4.693 14.647 1.00 97.19 281 ASP A O 1
ATOM 2245 N N . TYR A 1 282 ? -8.290 3.767 16.682 1.00 97.12 282 TYR A N 1
ATOM 2246 C CA . TYR A 1 282 ? -7.060 4.459 17.046 1.00 97.12 282 TYR A CA 1
ATOM 2247 C C . TYR A 1 282 ? -5.840 3.806 16.391 1.00 97.12 282 TYR A C 1
ATOM 2249 O O . TYR A 1 282 ? -5.257 2.850 16.903 1.00 97.12 282 TYR A O 1
ATOM 2257 N N . ARG A 1 283 ? -5.438 4.339 15.233 1.00 97.56 283 ARG A N 1
ATOM 2258 C CA . ARG A 1 283 ? -4.267 3.859 14.490 1.00 97.56 283 ARG A CA 1
ATOM 2259 C C . ARG A 1 283 ? -3.034 4.704 14.775 1.00 97.56 283 ARG A C 1
ATOM 2261 O O . ARG A 1 283 ? -3.054 5.929 14.657 1.00 97.56 283 ARG A O 1
ATOM 2268 N N . LEU A 1 284 ? -1.942 4.031 15.124 1.00 97.19 284 LEU A N 1
ATOM 2269 C CA . LEU A 1 284 ? -0.678 4.660 15.485 1.00 97.19 284 LEU A CA 1
ATOM 2270 C C . LEU A 1 284 ? 0.263 4.746 14.296 1.00 97.19 284 LEU A C 1
ATOM 2272 O O . LEU A 1 284 ? 0.351 3.822 13.493 1.00 97.19 284 LEU A O 1
ATOM 2276 N N . PHE A 1 285 ? 1.017 5.841 14.216 1.00 97.00 285 PHE A N 1
ATOM 2277 C CA . PHE A 1 285 ? 2.085 5.984 13.234 1.00 97.00 285 PHE A CA 1
ATOM 2278 C C . PHE A 1 285 ? 3.154 4.895 13.439 1.00 97.00 285 PHE A C 1
ATOM 2280 O O . PHE A 1 285 ? 3.710 4.764 14.529 1.00 97.00 285 PHE A O 1
ATOM 2287 N N . TRP A 1 286 ? 3.452 4.111 12.403 1.00 97.75 286 TRP A N 1
ATOM 2288 C CA . TRP A 1 286 ? 4.329 2.939 12.523 1.00 97.75 286 TRP A CA 1
ATOM 2289 C C . TRP A 1 286 ? 5.769 3.311 12.919 1.00 97.75 286 TRP A C 1
ATOM 2291 O O . TRP A 1 286 ? 6.361 2.670 13.778 1.00 97.75 286 TRP A O 1
ATOM 2301 N N . LEU A 1 287 ? 6.303 4.425 12.401 1.00 96.62 287 LEU A N 1
ATOM 2302 C CA . LEU A 1 287 ? 7.674 4.886 12.689 1.00 96.62 287 LEU A CA 1
ATOM 2303 C C . LEU A 1 287 ? 7.765 5.878 13.861 1.00 96.62 287 LEU A C 1
ATOM 2305 O O . LEU A 1 287 ? 8.705 6.675 13.922 1.00 96.62 287 LEU A O 1
ATOM 2309 N N . ARG A 1 288 ? 6.781 5.879 14.767 1.00 95.56 288 ARG A N 1
ATOM 2310 C CA . ARG A 1 288 ? 6.679 6.832 15.891 1.00 95.56 288 ARG A CA 1
ATOM 2311 C C . ARG A 1 288 ? 7.907 6.870 16.805 1.00 95.56 288 ARG A C 1
ATOM 2313 O O . ARG A 1 288 ? 8.192 7.919 17.374 1.00 95.56 288 ARG A O 1
ATOM 2320 N N . ASP A 1 289 ? 8.666 5.783 16.862 1.00 95.56 289 ASP A N 1
ATOM 2321 C CA . ASP A 1 289 ? 9.832 5.639 17.742 1.00 95.56 289 ASP A CA 1
ATOM 2322 C C . ASP A 1 289 ? 11.141 6.141 17.128 1.00 95.56 289 ASP A C 1
ATOM 2324 O O . ASP A 1 289 ? 12.117 6.392 17.828 1.00 95.56 289 ASP A O 1
ATOM 2328 N N . LEU A 1 290 ? 11.165 6.350 15.811 1.00 95.69 290 LEU A N 1
ATOM 2329 C CA . LEU A 1 290 ? 12.382 6.707 15.080 1.00 95.69 290 LEU A CA 1
ATOM 2330 C C . LEU A 1 290 ? 12.623 8.225 15.020 1.00 95.69 290 LEU A C 1
ATOM 2332 O O . LEU A 1 290 ? 13.481 8.708 14.284 1.00 95.69 290 LEU A O 1
ATOM 2336 N N . GLY A 1 291 ? 11.876 9.005 15.799 1.00 91.38 291 GLY A N 1
ATOM 2337 C CA . GLY A 1 291 ? 12.018 10.454 15.883 1.00 91.38 291 GLY A CA 1
ATOM 2338 C C . GLY A 1 291 ? 11.131 11.244 14.915 1.00 91.38 291 GLY A C 1
ATOM 2339 O O . GLY A 1 291 ? 10.529 10.746 13.957 1.00 91.38 291 GLY A O 1
ATOM 2340 N N . THR A 1 292 ? 11.031 12.541 15.198 1.00 89.75 292 THR A N 1
ATOM 2341 C CA . THR A 1 292 ? 10.041 13.431 14.577 1.00 89.75 292 THR A CA 1
ATOM 2342 C C . THR A 1 292 ? 10.545 14.104 13.305 1.00 89.75 292 THR A C 1
ATOM 2344 O O . THR A 1 292 ? 9.738 14.438 12.441 1.00 89.75 292 THR A O 1
ATOM 2347 N N . SER A 1 293 ? 11.862 14.267 13.147 1.00 94.00 293 SER A N 1
ATOM 2348 C CA . SER A 1 293 ? 12.462 14.850 11.942 1.00 94.00 293 SER A CA 1
ATOM 2349 C C . SER A 1 293 ? 12.902 13.787 10.936 1.00 94.00 293 SER A C 1
ATOM 2351 O O . SER A 1 293 ? 13.302 12.685 11.311 1.00 94.00 293 SER A O 1
ATOM 2353 N N . TYR A 1 294 ? 12.898 14.155 9.653 1.00 92.94 294 TYR A N 1
ATOM 2354 C CA . TYR A 1 294 ? 13.363 13.299 8.559 1.00 92.94 294 TYR A CA 1
ATOM 2355 C C . TYR A 1 294 ? 14.767 12.727 8.816 1.00 92.94 294 TYR A C 1
ATOM 2357 O O . TYR A 1 294 ? 14.961 11.515 8.793 1.00 92.94 294 TYR A O 1
ATOM 2365 N N . GLN A 1 295 ? 15.740 13.588 9.137 1.00 95.38 295 GLN A N 1
ATOM 2366 C CA . GLN A 1 295 ? 17.133 13.164 9.296 1.00 95.38 295 GLN A CA 1
ATOM 2367 C C . GLN A 1 295 ? 17.338 12.238 10.503 1.00 95.38 295 GLN A C 1
ATOM 2369 O O . GLN A 1 295 ? 18.137 11.306 10.433 1.00 95.38 295 GLN A O 1
ATOM 2374 N N . GLN A 1 296 ? 16.627 12.465 11.612 1.00 96.25 296 GLN A N 1
ATOM 2375 C CA . GLN A 1 296 ? 16.670 11.545 12.752 1.00 96.25 296 GLN A CA 1
ATOM 2376 C C . GLN A 1 296 ? 16.090 10.184 12.372 1.00 96.25 296 GLN A C 1
ATOM 2378 O O . GLN A 1 296 ? 16.714 9.169 12.665 1.00 96.25 296 GLN A O 1
ATOM 2383 N N . ARG A 1 297 ? 14.968 10.178 11.645 1.00 96.06 297 ARG A N 1
ATOM 2384 C CA . ARG A 1 297 ? 14.261 8.962 11.242 1.00 96.06 297 ARG A CA 1
ATOM 2385 C C . ARG A 1 297 ? 15.084 8.055 10.354 1.00 96.06 297 ARG A C 1
ATOM 2387 O O . ARG A 1 297 ? 15.224 6.878 10.670 1.00 96.06 297 ARG A O 1
ATOM 2394 N N . ILE A 1 298 ? 15.677 8.598 9.293 1.00 96.25 298 ILE A N 1
ATOM 2395 C CA . ILE A 1 298 ? 16.501 7.791 8.386 1.00 96.25 298 ILE A CA 1
ATOM 2396 C C . ILE A 1 298 ? 17.742 7.235 9.102 1.00 96.25 298 ILE A C 1
ATOM 2398 O O . ILE A 1 298 ? 18.109 6.080 8.903 1.00 96.25 298 ILE A O 1
ATOM 2402 N N . ASN A 1 299 ? 18.349 8.015 10.005 1.00 96.62 299 ASN A N 1
ATOM 2403 C CA . ASN A 1 299 ? 19.520 7.584 10.770 1.00 96.62 299 ASN A CA 1
ATOM 2404 C C . ASN A 1 299 ? 19.173 6.527 11.828 1.00 96.62 299 ASN A C 1
ATOM 2406 O O . ASN A 1 299 ? 19.975 5.628 12.082 1.00 96.62 299 ASN A O 1
ATOM 2410 N N . ALA A 1 300 ? 18.004 6.647 12.460 1.00 97.19 300 ALA A N 1
ATOM 2411 C CA . ALA A 1 300 ? 17.496 5.672 13.413 1.00 97.19 300 ALA A CA 1
ATOM 2412 C C . ALA A 1 300 ? 17.110 4.369 12.705 1.00 97.19 300 ALA A C 1
ATOM 2414 O O . ALA A 1 300 ? 17.512 3.303 13.160 1.00 97.19 300 ALA A O 1
ATOM 2415 N N . MET A 1 301 ? 16.453 4.442 11.542 1.00 97.62 301 MET A N 1
ATOM 2416 C CA . MET A 1 301 ? 16.058 3.268 10.757 1.00 97.62 301 MET A CA 1
ATOM 2417 C C . MET A 1 301 ? 17.253 2.375 10.401 1.00 97.62 301 MET A C 1
ATOM 2419 O O . MET A 1 301 ? 17.176 1.161 10.548 1.00 97.62 301 MET A O 1
ATOM 2423 N N . VAL A 1 302 ? 18.400 2.955 10.033 1.00 97.56 302 VAL A N 1
ATOM 2424 C CA . VAL A 1 302 ? 19.636 2.186 9.769 1.00 97.56 302 VAL A CA 1
ATOM 2425 C C . VAL A 1 302 ? 20.066 1.329 10.971 1.00 97.56 302 VAL A C 1
ATOM 2427 O O . VAL A 1 302 ? 20.679 0.280 10.790 1.00 97.56 302 VAL A O 1
ATOM 2430 N N . LYS A 1 303 ? 19.754 1.758 12.199 1.00 96.88 303 LYS A N 1
ATOM 2431 C CA . LYS A 1 303 ? 20.188 1.103 13.443 1.00 96.88 303 LYS A CA 1
ATOM 2432 C C . LYS A 1 303 ? 19.108 0.249 14.105 1.00 96.88 303 LYS A C 1
ATOM 2434 O O . LYS A 1 303 ? 19.453 -0.704 14.787 1.00 96.88 303 LYS A O 1
ATOM 2439 N N . GLN A 1 304 ? 17.844 0.630 13.953 1.00 97.00 304 GLN A N 1
ATOM 2440 C CA . GLN A 1 304 ? 16.730 0.167 14.786 1.00 97.00 304 GLN A CA 1
ATOM 2441 C C . GLN A 1 304 ? 15.590 -0.457 13.973 1.00 97.00 304 GLN A C 1
ATOM 2443 O O . GLN A 1 304 ? 14.539 -0.736 14.533 1.00 97.00 304 GLN A O 1
ATOM 2448 N N . TRP A 1 305 ? 15.750 -0.679 12.661 1.00 96.12 305 TRP A N 1
ATOM 2449 C CA . TRP A 1 305 ? 14.677 -1.257 11.836 1.00 96.12 305 TRP A CA 1
ATOM 2450 C C . TRP A 1 305 ? 14.137 -2.589 12.381 1.00 96.12 305 TRP A C 1
ATOM 2452 O O . TRP A 1 305 ? 12.950 -2.857 12.240 1.00 96.12 305 TRP A O 1
ATOM 2462 N N . SER A 1 306 ? 14.992 -3.397 13.017 1.00 96.56 306 SER A N 1
ATOM 2463 C CA . SER A 1 306 ? 14.626 -4.681 13.626 1.00 96.56 306 SER A CA 1
ATOM 2464 C C . SER A 1 306 ? 13.787 -4.549 14.897 1.00 96.56 306 SER A C 1
ATOM 2466 O O . SER A 1 306 ? 13.214 -5.537 15.336 1.00 96.56 306 SER A O 1
ATOM 2468 N N . GLU A 1 307 ? 13.721 -3.354 15.486 1.00 97.56 307 GLU A N 1
ATOM 2469 C CA . GLU A 1 307 ? 12.954 -3.062 16.702 1.00 97.56 307 GLU A CA 1
ATOM 2470 C C . GLU A 1 307 ? 11.502 -2.656 16.394 1.00 97.56 307 GLU A C 1
ATOM 2472 O O . GLU A 1 307 ? 10.669 -2.548 17.299 1.00 97.56 307 GLU A O 1
ATOM 2477 N N . LEU A 1 308 ? 11.193 -2.383 15.121 1.00 97.25 308 LEU A N 1
ATOM 2478 C CA . LEU A 1 308 ? 9.848 -2.032 14.673 1.00 97.25 308 LEU A CA 1
ATOM 2479 C C . LEU A 1 308 ? 8.937 -3.260 14.679 1.00 97.25 308 LEU A C 1
ATOM 2481 O O . LEU A 1 308 ? 9.355 -4.368 14.349 1.00 97.25 308 LEU A O 1
ATOM 2485 N N . GLY A 1 309 ? 7.661 -3.045 14.999 1.00 97.06 309 GLY A N 1
ATOM 2486 C CA . GLY A 1 309 ? 6.679 -4.122 14.974 1.00 97.06 309 GLY A CA 1
ATOM 2487 C C . GLY A 1 309 ? 6.321 -4.570 13.557 1.00 97.06 309 GLY A C 1
ATOM 2488 O O . GLY A 1 309 ? 6.348 -3.786 12.607 1.00 97.06 309 GLY A O 1
ATOM 2489 N N . ILE A 1 310 ? 5.921 -5.831 13.430 1.00 97.31 310 ILE A N 1
ATOM 2490 C CA . ILE A 1 310 ? 5.424 -6.448 12.199 1.00 97.31 310 ILE A CA 1
ATOM 2491 C C . ILE A 1 310 ? 3.912 -6.630 12.321 1.00 97.31 310 ILE A C 1
ATOM 2493 O O . ILE A 1 310 ? 3.397 -7.006 13.374 1.00 97.31 310 ILE A O 1
ATOM 2497 N N . VAL A 1 311 ? 3.188 -6.355 11.238 1.00 98.25 311 VAL A N 1
ATOM 2498 C CA . VAL A 1 311 ? 1.734 -6.522 11.194 1.00 98.25 311 VAL A CA 1
ATOM 2499 C C . VAL A 1 311 ? 1.386 -7.990 10.947 1.00 98.25 311 VAL A C 1
ATOM 2501 O O . VAL A 1 311 ? 1.645 -8.528 9.872 1.00 98.25 311 VAL A O 1
ATOM 2504 N N . GLU A 1 312 ? 0.757 -8.628 11.930 1.00 97.94 312 GLU A N 1
ATOM 2505 C CA . GLU A 1 312 ? 0.372 -10.039 11.897 1.00 97.94 312 GLU A CA 1
ATOM 2506 C C . GLU A 1 312 ? -1.132 -10.225 12.083 1.00 97.94 312 GLU A C 1
ATOM 2508 O O . GLU A 1 312 ? -1.802 -9.456 12.773 1.00 97.94 312 GLU A O 1
ATOM 2513 N N . ALA A 1 313 ? -1.672 -11.300 11.508 1.00 98.25 313 ALA A N 1
ATOM 2514 C CA . ALA A 1 313 ? -3.060 -11.668 11.737 1.00 98.25 313 ALA A CA 1
ATOM 2515 C C . ALA A 1 313 ? -3.275 -12.156 13.182 1.00 98.25 313 ALA A C 1
ATOM 2517 O O . ALA A 1 313 ? -2.583 -13.055 13.665 1.00 98.25 313 ALA A O 1
ATOM 2518 N N . ARG A 1 314 ? -4.296 -11.612 13.845 1.00 98.44 314 ARG A N 1
ATOM 2519 C CA . ARG A 1 314 ? -4.770 -12.015 15.173 1.00 98.44 314 ARG A CA 1
ATOM 2520 C C . ARG A 1 314 ? -6.284 -12.278 15.134 1.00 98.44 314 ARG A C 1
ATOM 2522 O O . ARG A 1 314 ? -6.985 -11.692 14.303 1.00 98.44 314 ARG A O 1
ATOM 2529 N N . PRO A 1 315 ? -6.810 -13.183 15.975 1.00 98.12 315 PRO A N 1
ATOM 2530 C CA . PRO A 1 315 ? -8.251 -13.405 16.064 1.00 98.12 315 PRO A CA 1
ATOM 2531 C C . PRO A 1 315 ? -8.965 -12.158 16.600 1.00 98.12 315 PRO A C 1
ATOM 2533 O O . PRO A 1 315 ? -8.428 -11.444 17.439 1.00 98.12 315 PRO A O 1
ATOM 2536 N N . GLY A 1 316 ? -10.181 -11.908 16.121 1.00 97.38 316 GLY A N 1
ATOM 2537 C CA . GLY A 1 316 ? -11.088 -10.933 16.720 1.00 97.38 316 GLY A CA 1
ATOM 2538 C C . GLY A 1 316 ? -11.739 -11.450 18.007 1.00 97.38 316 GLY A C 1
ATOM 2539 O O . GLY A 1 316 ? -11.637 -12.640 18.325 1.00 97.38 316 GLY A O 1
ATOM 2540 N N . PRO A 1 317 ? -12.434 -10.575 18.748 1.00 95.94 317 PRO A N 1
ATOM 2541 C CA . PRO A 1 317 ? -13.161 -10.977 19.944 1.00 95.94 317 PRO A CA 1
ATOM 2542 C C . PRO A 1 317 ? -14.343 -11.887 19.587 1.00 95.94 317 PRO A C 1
ATOM 2544 O O . PRO A 1 317 ? -14.873 -11.840 18.480 1.00 95.94 317 PRO A O 1
ATOM 2547 N N . GLN A 1 318 ? -14.790 -12.725 20.522 1.00 94.56 318 GLN A N 1
ATOM 2548 C CA . GLN A 1 318 ? -15.863 -13.692 20.238 1.00 94.56 318 GLN A CA 1
ATOM 2549 C C . GLN A 1 318 ? -17.192 -13.013 19.874 1.00 94.56 318 GLN A C 1
ATOM 2551 O O . GLN A 1 318 ? -17.956 -13.542 19.070 1.00 94.56 318 GLN A O 1
ATOM 2556 N N . ASP A 1 319 ? -17.443 -11.827 20.428 1.00 95.12 319 ASP A N 1
ATOM 2557 C CA . ASP A 1 319 ? -18.629 -11.006 20.184 1.00 95.12 319 ASP A CA 1
ATOM 2558 C C . ASP A 1 319 ? -18.439 -9.981 19.049 1.00 95.12 319 ASP A C 1
ATOM 2560 O O . ASP A 1 319 ? -19.172 -8.993 18.966 1.00 95.12 319 ASP A O 1
ATOM 2564 N N . HIS A 1 320 ? -17.444 -10.183 18.173 1.00 94.88 320 HIS A N 1
ATOM 2565 C CA . HIS A 1 320 ? -17.053 -9.196 17.163 1.00 94.88 320 HIS A CA 1
ATOM 2566 C C . HIS A 1 320 ? -18.236 -8.714 16.308 1.00 94.88 320 HIS A C 1
ATOM 2568 O O . HIS A 1 320 ? -18.371 -7.517 16.066 1.00 94.88 320 HIS A O 1
ATOM 2574 N N . ALA A 1 321 ? -19.132 -9.619 15.902 1.00 92.38 321 ALA A N 1
ATOM 2575 C CA . ALA A 1 321 ? -20.279 -9.282 15.066 1.00 92.38 321 ALA A CA 1
ATOM 2576 C C . ALA A 1 321 ? -21.252 -8.333 15.783 1.00 92.38 321 ALA A C 1
ATOM 2578 O O . ALA A 1 321 ? -21.729 -7.375 15.179 1.00 92.38 321 ALA A O 1
ATOM 2579 N N . GLN A 1 322 ? -21.518 -8.565 17.074 1.00 93.56 322 GLN A N 1
ATOM 2580 C CA . GLN A 1 322 ? -22.354 -7.680 17.891 1.00 93.56 322 GLN A CA 1
ATOM 2581 C C . GLN A 1 322 ? -21.652 -6.352 18.197 1.00 93.56 322 GLN A C 1
ATOM 2583 O O . GLN A 1 322 ? -22.310 -5.321 18.320 1.00 93.56 322 GLN A O 1
ATOM 2588 N N . ALA A 1 323 ? -20.324 -6.374 18.313 1.00 93.81 323 ALA A N 1
ATOM 2589 C CA . ALA A 1 323 ? -19.504 -5.205 18.608 1.00 93.81 323 ALA A CA 1
ATOM 2590 C C . ALA A 1 323 ? -19.121 -4.374 17.365 1.00 93.81 323 ALA A C 1
ATOM 2592 O O . ALA A 1 323 ? -18.411 -3.382 17.511 1.00 93.81 323 ALA A O 1
ATOM 2593 N N . HIS A 1 324 ? -19.571 -4.754 16.161 1.00 93.81 324 HIS A N 1
ATOM 2594 C CA . HIS A 1 324 ? -19.165 -4.141 14.883 1.00 93.81 324 HIS A CA 1
ATOM 2595 C C . HIS A 1 324 ? -17.644 -4.158 14.640 1.00 93.81 324 HIS A C 1
ATOM 2597 O O . HIS A 1 324 ? -17.079 -3.255 14.016 1.00 93.81 324 HIS A O 1
ATOM 2603 N N . LEU A 1 325 ? -16.990 -5.206 15.141 1.00 95.88 325 LEU A N 1
ATOM 2604 C CA . LEU A 1 325 ? -15.572 -5.492 14.978 1.00 95.88 325 LEU A CA 1
ATOM 2605 C C . LEU A 1 325 ? -15.373 -6.660 13.992 1.00 95.88 325 LEU A C 1
ATOM 2607 O O . LEU A 1 325 ? -16.248 -7.523 13.838 1.00 95.88 325 LEU A O 1
ATOM 2611 N N . PRO A 1 326 ? -14.210 -6.737 13.330 1.00 96.00 326 PRO A N 1
ATOM 2612 C CA . PRO A 1 326 ? -13.908 -7.841 12.434 1.00 96.00 326 PRO A CA 1
ATOM 2613 C C . PRO A 1 326 ? -13.496 -9.093 13.221 1.00 96.00 326 PRO A C 1
ATOM 2615 O O . PRO A 1 326 ? -12.828 -9.016 14.251 1.00 96.00 326 PRO A O 1
ATOM 2618 N N . GLY A 1 327 ? -13.856 -10.273 12.705 1.00 96.31 327 GLY A N 1
ATOM 2619 C CA . GLY A 1 327 ? -13.493 -11.564 13.315 1.00 96.31 327 GLY A CA 1
ATOM 2620 C C . GLY A 1 327 ? -12.010 -11.933 13.163 1.00 96.31 327 GLY A C 1
ATOM 2621 O O . GLY A 1 327 ? -11.528 -12.872 13.793 1.00 96.31 327 GLY A O 1
ATOM 2622 N N . ARG A 1 328 ? -11.272 -11.187 12.337 1.00 97.62 328 ARG A N 1
ATOM 2623 C CA . ARG A 1 328 ? -9.823 -11.281 12.162 1.00 97.62 328 ARG A CA 1
ATOM 2624 C C . ARG A 1 328 ? -9.260 -9.870 12.042 1.00 97.62 328 ARG A C 1
ATOM 2626 O O . ARG A 1 328 ? -9.766 -9.068 11.262 1.00 97.62 328 ARG A O 1
ATOM 2633 N N . LEU A 1 329 ? -8.222 -9.592 12.816 1.00 98.19 329 LEU A N 1
ATOM 2634 C CA . LEU A 1 329 ? -7.536 -8.307 12.893 1.00 98.19 329 LEU A CA 1
ATOM 2635 C C . LEU A 1 329 ? -6.106 -8.472 12.381 1.00 98.19 329 LEU A C 1
ATOM 2637 O O . LEU A 1 329 ? -5.563 -9.577 12.381 1.00 98.19 329 LEU A O 1
ATOM 2641 N N . TRP A 1 330 ? -5.492 -7.373 11.962 1.00 98.50 330 TRP A N 1
ATOM 2642 C CA . TRP A 1 330 ? -4.069 -7.309 11.653 1.00 98.50 330 TRP A CA 1
ATOM 2643 C C . TRP A 1 330 ? -3.445 -6.293 12.599 1.00 98.50 330 TRP A C 1
ATOM 2645 O O . TRP A 1 330 ? -3.852 -5.131 12.621 1.00 98.50 330 TRP A O 1
ATOM 2655 N N . VAL A 1 331 ? -2.520 -6.768 13.422 1.00 98.69 331 VAL A N 1
ATOM 2656 C CA . VAL A 1 331 ? -2.028 -6.084 14.618 1.00 98.69 331 VAL A CA 1
ATOM 2657 C C . VAL A 1 331 ? -0.517 -5.957 14.511 1.00 98.69 331 VAL A C 1
ATOM 2659 O O . VAL A 1 331 ? 0.157 -6.916 14.142 1.00 98.69 331 VAL A O 1
ATOM 2662 N N . GLU A 1 332 ? 0.020 -4.786 14.827 1.00 98.50 332 GLU A N 1
ATOM 2663 C CA . GLU A 1 332 ? 1.455 -4.590 15.014 1.00 98.50 332 GLU A CA 1
ATOM 2664 C C . GLU A 1 332 ? 1.923 -5.385 16.235 1.00 98.50 332 GLU A C 1
ATOM 2666 O O . GLU A 1 332 ? 1.425 -5.188 17.339 1.00 98.50 332 GLU A O 1
ATOM 2671 N N . THR A 1 333 ? 2.881 -6.281 16.031 1.00 97.06 333 THR A N 1
ATOM 2672 C CA . THR A 1 333 ? 3.384 -7.227 17.033 1.00 97.06 333 THR A CA 1
ATOM 2673 C C . THR A 1 333 ? 4.907 -7.262 16.997 1.00 97.06 333 THR A C 1
ATOM 2675 O O . THR A 1 333 ? 5.516 -6.892 15.995 1.00 97.06 333 THR A O 1
ATOM 2678 N N . GLY A 1 334 ? 5.546 -7.677 18.091 1.00 95.62 334 GLY A N 1
ATOM 2679 C CA . GLY A 1 334 ? 7.010 -7.788 18.142 1.00 95.62 334 GLY A CA 1
ATOM 2680 C C . GLY A 1 334 ? 7.754 -6.448 18.136 1.00 95.62 334 GLY A C 1
ATOM 2681 O O . GLY A 1 334 ? 8.972 -6.436 17.993 1.00 95.62 334 GLY A O 1
ATOM 2682 N N . ARG A 1 335 ? 7.042 -5.326 18.315 1.00 96.94 335 ARG A N 1
ATOM 2683 C CA . ARG A 1 335 ? 7.654 -4.016 18.561 1.00 96.94 335 ARG A CA 1
ATOM 2684 C C . ARG A 1 335 ? 8.454 -4.073 19.864 1.00 96.94 335 ARG A C 1
ATOM 2686 O O . ARG A 1 335 ? 7.963 -4.593 20.865 1.00 96.94 335 ARG A O 1
ATOM 2693 N N . SER A 1 336 ? 9.665 -3.522 19.854 1.00 97.00 336 SER A N 1
ATOM 2694 C CA . SER A 1 336 ? 10.573 -3.558 21.002 1.00 97.00 336 SER A CA 1
ATOM 2695 C C . SER A 1 336 ? 9.956 -2.941 22.257 1.00 97.00 336 SER A C 1
ATOM 2697 O O . SER A 1 336 ? 9.387 -1.845 22.216 1.00 97.00 336 SER A O 1
ATOM 2699 N N . GLN A 1 337 ? 10.093 -3.638 23.389 1.00 93.56 337 GLN A N 1
ATOM 2700 C CA . GLN A 1 337 ? 9.548 -3.189 24.674 1.00 93.56 337 GLN A CA 1
ATOM 2701 C C . GLN A 1 337 ? 10.232 -1.918 25.182 1.00 93.56 337 GLN A C 1
ATOM 2703 O O . GLN A 1 337 ? 9.597 -1.140 25.896 1.00 93.56 337 GLN A O 1
ATOM 2708 N N . GLU A 1 338 ? 11.478 -1.666 24.764 1.00 93.75 338 GLU A N 1
ATOM 2709 C CA . GLU A 1 338 ? 12.222 -0.442 25.086 1.00 93.75 338 GLU A CA 1
ATOM 2710 C C . GLU A 1 338 ? 11.461 0.821 24.651 1.00 93.75 338 GLU A C 1
ATOM 2712 O O . GLU A 1 338 ? 11.547 1.861 25.299 1.00 93.75 338 GLU A O 1
ATOM 2717 N N . PHE A 1 339 ? 10.654 0.733 23.587 1.00 93.62 339 PHE A N 1
ATOM 2718 C CA . PHE A 1 339 ? 9.856 1.855 23.090 1.00 93.62 339 PHE A CA 1
ATOM 2719 C C . PHE A 1 339 ? 8.537 2.086 23.843 1.00 93.62 339 PHE A C 1
ATOM 2721 O O . PHE A 1 339 ? 7.806 3.029 23.534 1.00 93.62 339 PHE A O 1
ATOM 2728 N N . SER A 1 340 ? 8.172 1.205 24.769 1.00 88.69 340 SER A N 1
ATOM 2729 C CA . SER A 1 340 ? 6.947 1.291 25.584 1.00 88.69 340 SER A CA 1
ATOM 2730 C C . SER A 1 340 ? 7.236 1.288 27.086 1.00 88.69 340 SER A C 1
ATOM 2732 O O . SER A 1 340 ? 6.317 1.401 27.899 1.00 88.69 340 SER A O 1
ATOM 2734 N N . GLU A 1 341 ? 8.504 1.153 27.480 1.00 89.56 341 GLU A N 1
ATOM 2735 C CA . GLU A 1 341 ? 8.881 1.103 28.883 1.00 89.56 341 GLU A CA 1
ATOM 2736 C C . GLU A 1 341 ? 8.497 2.409 29.590 1.00 89.56 341 GLU A C 1
ATOM 2738 O O . GLU A 1 341 ? 8.894 3.510 29.208 1.00 89.56 341 GLU A O 1
ATOM 2743 N N . GLY A 1 342 ? 7.693 2.282 30.647 1.00 87.50 342 GLY A N 1
ATOM 2744 C CA . GLY A 1 342 ? 7.258 3.430 31.434 1.00 87.50 342 GLY A CA 1
ATOM 2745 C C . GLY A 1 342 ? 6.224 4.326 30.747 1.00 87.50 342 GLY A C 1
ATOM 2746 O O . GLY A 1 342 ? 6.062 5.467 31.187 1.00 87.50 342 GLY A O 1
ATOM 2747 N N . ASP A 1 343 ? 5.503 3.840 29.728 1.00 92.50 343 ASP A N 1
ATOM 2748 C CA . ASP A 1 343 ? 4.415 4.601 29.111 1.00 92.50 343 ASP A CA 1
ATOM 2749 C C . ASP A 1 343 ? 3.302 4.911 30.131 1.00 92.50 343 ASP A C 1
ATOM 2751 O O . ASP A 1 343 ? 2.491 4.073 30.534 1.00 92.50 343 ASP A O 1
ATOM 2755 N N . TRP A 1 344 ? 3.277 6.162 30.581 1.00 93.06 344 TRP A N 1
ATOM 2756 C CA . TRP A 1 344 ? 2.300 6.663 31.537 1.00 93.06 344 TRP A CA 1
ATOM 2757 C C . TRP A 1 344 ? 0.938 6.936 30.891 1.00 93.06 344 TRP A C 1
ATOM 2759 O O . TRP A 1 344 ? -0.063 6.956 31.607 1.00 93.06 344 TRP A O 1
ATOM 2769 N N . THR A 1 345 ? 0.871 7.126 29.569 1.00 93.69 345 THR A N 1
ATOM 2770 C CA . THR A 1 345 ? -0.399 7.323 28.852 1.00 93.69 345 THR A CA 1
ATOM 2771 C C . THR A 1 345 ? -1.181 6.018 28.771 1.00 93.69 345 THR A C 1
ATOM 2773 O O . THR A 1 345 ? -2.389 6.011 29.002 1.00 93.69 345 THR A O 1
ATOM 2776 N N . TRP A 1 346 ? -0.489 4.892 28.583 1.00 93.94 346 TRP A N 1
ATOM 2777 C CA . TRP A 1 346 ? -1.088 3.565 28.700 1.00 93.94 346 TRP A CA 1
ATOM 2778 C C . TRP A 1 346 ? -1.705 3.336 30.086 1.00 93.94 346 TRP A C 1
ATOM 2780 O O . TRP A 1 346 ? -2.872 2.961 30.200 1.00 93.94 346 TRP A O 1
ATOM 2790 N N . LYS A 1 347 ? -0.981 3.678 31.160 1.00 93.50 347 LYS A N 1
ATOM 2791 C CA . LYS A 1 347 ? -1.525 3.606 32.530 1.00 93.50 347 LYS A CA 1
ATOM 2792 C C . LYS A 1 347 ? -2.777 4.467 32.708 1.00 93.50 347 LYS A C 1
ATOM 2794 O O . LYS A 1 347 ? -3.717 4.054 33.380 1.00 93.50 347 LYS A O 1
ATOM 2799 N N . GLN A 1 348 ? -2.829 5.650 32.091 1.00 95.69 348 GLN A N 1
ATOM 2800 C CA . GLN A 1 348 ? -4.031 6.490 32.122 1.00 95.69 348 GLN A CA 1
ATOM 2801 C C . GLN A 1 348 ? -5.235 5.806 31.467 1.00 95.69 348 GLN A C 1
ATOM 2803 O O . GLN A 1 348 ? -6.337 5.911 32.005 1.00 95.69 348 GLN A O 1
ATOM 2808 N N . VAL A 1 349 ? -5.037 5.085 30.357 1.00 95.94 349 VAL A N 1
ATOM 2809 C CA . VAL A 1 349 ? -6.095 4.277 29.726 1.00 95.94 349 VAL A CA 1
ATOM 2810 C C . VAL A 1 349 ? -6.602 3.217 30.702 1.00 95.94 349 VAL A C 1
ATOM 2812 O O . VAL A 1 349 ? -7.806 3.130 30.934 1.00 95.94 349 VAL A O 1
ATOM 2815 N N . LEU A 1 350 ? -5.697 2.464 31.333 1.00 95.00 350 LEU A N 1
ATOM 2816 C CA . LEU A 1 350 ? -6.069 1.400 32.270 1.00 95.00 350 LEU A CA 1
ATOM 2817 C C . LEU A 1 350 ? -6.812 1.921 33.508 1.00 95.00 350 LEU A C 1
ATOM 2819 O O . LEU A 1 350 ? -7.756 1.274 33.966 1.00 95.00 350 LEU A O 1
ATOM 2823 N N . ILE A 1 351 ? -6.429 3.094 34.021 1.00 95.31 351 ILE A N 1
ATOM 2824 C CA . ILE A 1 351 ? -7.122 3.772 35.127 1.00 95.31 351 ILE A CA 1
ATOM 2825 C C . ILE A 1 351 ? -8.510 4.255 34.689 1.00 95.31 351 ILE A C 1
ATOM 2827 O O . ILE A 1 351 ? -9.490 4.049 35.407 1.00 95.31 351 ILE A O 1
ATOM 2831 N N . ALA A 1 352 ? -8.615 4.887 33.514 1.00 95.06 352 ALA A N 1
ATOM 2832 C CA . ALA A 1 352 ? -9.885 5.384 32.978 1.00 95.06 352 ALA A CA 1
ATOM 2833 C C . ALA A 1 352 ? -10.891 4.254 32.708 1.00 95.06 352 ALA A C 1
ATOM 2835 O O . ALA A 1 352 ? -12.099 4.466 32.770 1.00 95.06 352 ALA A O 1
ATOM 2836 N N . GLU A 1 353 ? -10.386 3.055 32.434 1.00 95.62 353 GLU A N 1
ATOM 2837 C CA . GLU A 1 353 ? -11.169 1.842 32.208 1.00 95.62 353 GLU A CA 1
ATOM 2838 C C . GLU A 1 353 ? -11.349 0.992 33.473 1.00 95.62 353 GLU A C 1
ATOM 2840 O O . GLU A 1 353 ? -11.889 -0.110 33.401 1.00 95.62 353 GLU A O 1
ATOM 2845 N N . HIS A 1 354 ? -10.928 1.506 34.635 1.00 91.44 354 HIS A N 1
ATOM 2846 C CA . HIS A 1 354 ? -11.054 0.858 35.943 1.00 91.44 354 HIS A CA 1
ATOM 2847 C C . HIS A 1 354 ? -10.398 -0.530 36.029 1.00 91.44 354 HIS A C 1
ATOM 2849 O O . HIS A 1 354 ? -10.799 -1.364 36.838 1.00 91.44 354 HIS A O 1
ATOM 2855 N N . THR A 1 355 ? -9.375 -0.773 35.206 1.00 88.31 355 THR A N 1
ATOM 2856 C CA . THR A 1 355 ? -8.553 -1.991 35.262 1.00 88.31 355 THR A CA 1
ATOM 2857 C C . THR A 1 355 ? -7.291 -1.823 36.108 1.00 88.31 355 THR A C 1
ATOM 2859 O O . THR A 1 355 ? -6.700 -2.818 36.511 1.00 88.31 355 THR A O 1
ATOM 2862 N N . GLU A 1 356 ? -6.911 -0.583 36.426 1.00 86.44 356 GLU A N 1
ATOM 2863 C CA . GLU A 1 356 ? -5.856 -0.253 37.389 1.00 86.44 356 GLU A CA 1
ATOM 2864 C C . GLU A 1 356 ? -6.300 0.876 38.331 1.00 86.44 356 GLU A C 1
ATOM 2866 O O . GLU A 1 356 ? -7.159 1.694 37.992 1.00 86.44 356 GLU A O 1
ATOM 2871 N N . GLU A 1 357 ? -5.705 0.931 39.525 1.00 80.94 357 GLU A N 1
ATOM 2872 C CA . GLU A 1 357 ? -5.957 2.008 40.483 1.00 80.94 357 GLU A CA 1
ATOM 2873 C C . GLU A 1 357 ? -5.139 3.259 40.151 1.00 80.94 357 GLU A C 1
ATOM 2875 O O . GLU A 1 357 ? -3.959 3.199 39.798 1.00 80.94 357 GLU A O 1
ATOM 2880 N N . ALA A 1 358 ? -5.760 4.426 40.324 1.00 80.25 358 ALA A N 1
ATOM 2881 C CA . ALA A 1 358 ? -5.037 5.685 40.254 1.00 80.25 358 ALA A CA 1
ATOM 2882 C C . ALA A 1 358 ? -4.004 5.770 41.395 1.00 80.25 358 ALA A C 1
ATOM 2884 O O . ALA A 1 358 ? -4.316 5.394 42.529 1.00 80.25 358 ALA A O 1
ATOM 2885 N N . PRO A 1 359 ? -2.796 6.308 41.145 1.00 78.62 359 PRO A N 1
ATOM 2886 C CA . PRO A 1 359 ? -1.787 6.441 42.187 1.00 78.62 359 PRO A CA 1
ATOM 2887 C C . PRO A 1 359 ? -2.315 7.296 43.347 1.00 78.62 359 PRO A C 1
ATOM 2889 O O . PRO A 1 359 ? -2.743 8.437 43.160 1.00 78.62 359 PRO A O 1
ATOM 2892 N N . GLY A 1 360 ? -2.282 6.742 44.561 1.00 70.50 360 GLY A N 1
ATOM 2893 C CA . GLY A 1 360 ? -2.707 7.446 45.769 1.00 70.50 360 GLY A CA 1
ATOM 2894 C C . GLY A 1 360 ? -1.734 8.566 46.151 1.00 70.50 360 GLY A C 1
ATOM 2895 O O . GLY A 1 360 ? -0.522 8.416 45.996 1.00 70.50 360 GLY A O 1
ATOM 2896 N N . LEU A 1 361 ? -2.247 9.662 46.724 1.00 59.22 361 LEU A N 1
ATOM 2897 C CA . LEU A 1 361 ? -1.461 10.837 47.152 1.00 59.22 361 LEU A CA 1
ATOM 2898 C C . LEU A 1 361 ? -0.214 10.483 47.993 1.00 59.22 361 LEU A C 1
ATOM 2900 O O . LEU A 1 361 ? 0.835 11.092 47.810 1.00 59.22 361 LEU A O 1
ATOM 2904 N N . LYS A 1 362 ? -0.296 9.453 48.849 1.00 54.66 362 LYS A N 1
ATOM 2905 C CA . LYS A 1 362 ? 0.810 9.007 49.721 1.00 54.66 362 LYS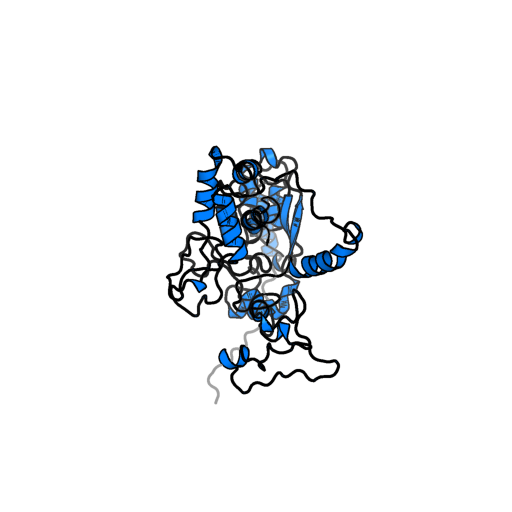 A CA 1
ATOM 2906 C C . LYS A 1 362 ? 2.000 8.399 48.969 1.00 54.66 362 LYS A C 1
ATOM 2908 O O . LYS A 1 362 ? 3.140 8.598 49.370 1.00 54.66 362 LYS A O 1
ATOM 2913 N N . SER A 1 363 ? 1.753 7.715 47.851 1.00 55.44 363 SER A N 1
ATOM 2914 C CA . SER A 1 363 ? 2.815 7.071 47.059 1.00 55.44 363 SER A CA 1
ATOM 2915 C C . SER A 1 363 ? 3.757 8.084 46.389 1.00 55.44 363 SER A C 1
ATOM 2917 O O . SER A 1 363 ? 4.928 7.791 46.159 1.00 55.44 363 SER A O 1
ATOM 2919 N N . GLN A 1 364 ? 3.280 9.310 46.132 1.00 55.12 364 GLN A N 1
ATOM 2920 C CA . GLN A 1 364 ? 4.107 10.403 45.609 1.00 55.12 364 GLN A CA 1
ATOM 2921 C C . GLN A 1 364 ? 4.967 11.077 46.689 1.00 55.12 364 GLN A C 1
ATOM 2923 O O . GLN A 1 364 ? 6.045 11.583 46.374 1.00 55.12 364 GLN A O 1
ATOM 2928 N N . GLU A 1 365 ? 4.515 11.087 47.945 1.00 50.25 365 GLU A N 1
ATOM 2929 C CA . GLU A 1 365 ? 5.292 11.591 49.085 1.00 50.25 365 GLU A CA 1
ATOM 2930 C C . GLU A 1 365 ? 6.420 10.618 49.451 1.00 50.25 365 GLU A C 1
ATOM 2932 O O . GLU A 1 365 ? 7.565 11.040 49.577 1.00 50.25 365 GLU A O 1
ATOM 2937 N N . GLU A 1 366 ? 6.149 9.310 49.474 1.00 50.97 366 GLU A N 1
ATOM 2938 C CA . GLU A 1 366 ? 7.169 8.279 49.725 1.00 50.97 366 GLU A CA 1
ATOM 2939 C C . GLU A 1 366 ? 8.228 8.213 48.604 1.00 50.97 366 GLU A C 1
ATOM 2941 O O . GLU A 1 366 ? 9.425 8.082 48.873 1.00 50.97 366 GLU A O 1
ATOM 2946 N N . ALA A 1 367 ? 7.827 8.388 47.337 1.00 53.69 367 ALA A N 1
ATOM 2947 C CA . ALA A 1 367 ? 8.764 8.480 46.214 1.00 53.69 367 ALA A CA 1
ATOM 2948 C C . ALA A 1 367 ? 9.632 9.754 46.270 1.00 53.69 367 ALA A C 1
ATOM 2950 O O . ALA A 1 367 ? 10.816 9.706 45.935 1.00 53.69 367 ALA A O 1
ATOM 2951 N N . ARG A 1 368 ? 9.078 10.883 46.737 1.00 54.38 368 ARG A N 1
ATOM 2952 C CA . ARG A 1 368 ? 9.833 12.126 46.972 1.00 54.38 368 ARG A CA 1
ATOM 2953 C C . ARG A 1 368 ? 10.805 12.014 48.143 1.00 54.38 368 ARG A C 1
ATOM 2955 O O . ARG A 1 368 ? 11.921 12.506 48.015 1.00 54.38 368 ARG A O 1
ATOM 2962 N N . ASP A 1 369 ? 10.419 11.348 49.226 1.00 53.41 369 ASP A N 1
ATOM 2963 C CA . ASP A 1 369 ? 11.279 11.155 50.401 1.00 53.41 369 ASP A CA 1
ATOM 2964 C C . ASP A 1 369 ? 12.382 10.106 50.168 1.00 53.41 369 ASP A C 1
ATOM 2966 O O . ASP A 1 369 ? 13.441 10.165 50.793 1.00 53.41 369 ASP A O 1
ATOM 2970 N N . SER A 1 370 ? 12.180 9.175 49.229 1.00 49.28 370 SER A N 1
ATOM 2971 C CA . SER A 1 370 ? 13.203 8.201 48.810 1.00 49.28 370 SER A CA 1
ATOM 2972 C C . SER A 1 370 ? 14.213 8.746 47.786 1.00 49.28 370 SER A C 1
ATOM 2974 O O . SER A 1 370 ? 15.287 8.163 47.599 1.00 49.28 370 SER A O 1
ATOM 2976 N N . ALA A 1 371 ? 13.916 9.878 47.140 1.00 48.84 371 ALA A N 1
ATOM 2977 C CA . ALA A 1 371 ? 14.829 10.527 46.211 1.00 48.84 371 ALA A CA 1
ATOM 2978 C C . ALA A 1 371 ? 15.940 11.248 46.990 1.00 48.84 371 ALA A C 1
ATOM 2980 O O . ALA A 1 371 ? 15.756 12.355 47.496 1.00 48.84 371 ALA A O 1
ATOM 2981 N N . GLN A 1 372 ? 17.127 10.634 47.076 1.00 50.31 372 GLN A N 1
ATOM 2982 C CA . GLN A 1 372 ? 18.308 11.341 47.572 1.00 50.31 372 GLN A CA 1
ATOM 2983 C C . GLN A 1 372 ? 18.522 12.613 46.736 1.00 50.31 372 GLN A C 1
ATOM 2985 O O . GLN A 1 372 ? 18.529 12.533 45.502 1.00 50.31 372 GLN A O 1
ATOM 2990 N N . PRO A 1 373 ? 18.726 13.787 47.366 1.00 46.62 373 PRO A N 1
ATOM 2991 C CA . PRO A 1 373 ? 19.059 14.985 46.617 1.00 46.62 373 PRO A CA 1
ATOM 2992 C C . PRO A 1 373 ? 20.333 14.713 45.809 1.00 46.62 373 PRO A C 1
ATOM 2994 O O . PRO A 1 373 ? 21.259 14.080 46.330 1.00 46.62 373 PRO A O 1
ATOM 2997 N N . PRO A 1 374 ? 20.409 15.166 44.544 1.00 47.66 374 PRO A N 1
ATOM 2998 C CA . PRO A 1 374 ? 21.588 14.943 43.726 1.00 47.66 374 PRO A CA 1
ATOM 2999 C C . PRO A 1 374 ? 22.804 15.481 44.475 1.00 47.66 374 PRO A C 1
ATOM 3001 O O . PRO A 1 374 ? 22.822 16.642 44.894 1.00 47.66 374 PRO A O 1
ATOM 3004 N N . ALA A 1 375 ? 23.813 14.628 44.666 1.00 43.47 375 ALA A N 1
ATOM 3005 C CA . ALA A 1 375 ? 25.074 15.036 45.259 1.00 43.47 375 ALA A CA 1
ATOM 3006 C C . ALA A 1 375 ? 25.571 16.266 44.495 1.00 43.47 375 ALA A C 1
ATOM 3008 O O . ALA A 1 375 ? 25.802 16.202 43.286 1.00 43.47 375 ALA A O 1
ATOM 3009 N N . HIS A 1 376 ? 25.682 17.404 45.184 1.00 43.59 376 HIS A N 1
ATOM 3010 C CA . HIS A 1 376 ? 26.197 18.633 44.600 1.00 43.59 376 HIS A CA 1
ATOM 3011 C C . HIS A 1 376 ? 27.615 18.380 44.077 1.00 43.59 376 HIS A C 1
ATOM 3013 O O . HIS A 1 376 ? 28.601 18.504 44.805 1.00 43.59 376 HIS A O 1
ATOM 3019 N N . ALA A 1 377 ? 27.737 18.057 42.791 1.00 44.28 377 ALA A N 1
ATOM 3020 C CA . ALA A 1 377 ? 28.996 18.157 42.088 1.00 44.28 377 ALA A CA 1
ATOM 3021 C C . ALA A 1 377 ? 29.399 19.633 42.144 1.00 44.28 377 ALA A C 1
ATOM 3023 O O . ALA A 1 377 ? 28.726 20.499 41.577 1.00 44.28 377 ALA A O 1
ATOM 3024 N N . ARG A 1 378 ? 30.472 19.938 42.885 1.00 42.91 378 ARG A N 1
ATOM 3025 C CA . ARG A 1 378 ? 31.081 21.271 42.920 1.00 42.91 378 ARG A CA 1
ATOM 3026 C C . ARG A 1 378 ? 31.322 21.724 41.479 1.00 42.91 378 ARG A C 1
ATOM 3028 O O . ARG A 1 378 ? 32.253 21.257 40.826 1.00 42.91 378 ARG A O 1
ATOM 3035 N N . ARG A 1 379 ? 30.494 22.651 40.989 1.00 39.66 379 ARG A N 1
ATOM 3036 C CA . ARG A 1 379 ? 30.733 23.372 39.736 1.00 39.66 379 ARG A CA 1
ATOM 3037 C C . ARG A 1 379 ? 32.099 24.047 39.847 1.00 39.66 379 ARG A C 1
ATOM 3039 O O . ARG A 1 379 ? 32.256 25.003 40.602 1.00 39.66 379 ARG A O 1
ATOM 3046 N N . ARG A 1 380 ? 33.091 23.565 39.093 1.00 42.53 380 ARG A N 1
ATOM 3047 C CA . ARG A 1 380 ? 34.298 24.347 38.806 1.00 42.53 380 ARG A CA 1
ATOM 3048 C C . ARG A 1 380 ? 33.876 25.529 37.940 1.00 42.53 380 ARG A C 1
ATOM 3050 O O . ARG A 1 380 ? 33.688 25.397 36.735 1.00 42.53 380 ARG A O 1
ATOM 3057 N N . THR A 1 381 ? 33.695 26.684 38.564 1.00 40.09 381 THR A N 1
ATOM 3058 C CA . THR A 1 381 ? 33.630 27.968 37.870 1.00 40.09 381 THR A CA 1
ATOM 3059 C C . THR A 1 381 ? 35.007 28.276 37.296 1.00 40.09 381 THR A C 1
ATOM 3061 O O . THR A 1 381 ? 35.905 28.686 38.029 1.00 40.09 381 THR A O 1
ATOM 3064 N N . TYR A 1 382 ? 35.178 28.086 35.990 1.00 43.56 382 TYR A N 1
ATOM 3065 C CA . TYR A 1 382 ? 36.261 28.737 35.262 1.00 43.56 382 TYR A CA 1
ATOM 3066 C C . TYR A 1 382 ? 35.861 30.197 35.052 1.00 43.56 382 TYR A C 1
ATOM 3068 O O . TYR A 1 382 ? 34.920 30.494 34.317 1.00 43.56 382 TYR A O 1
ATOM 3076 N N . ARG A 1 383 ? 36.550 31.113 35.741 1.00 41.06 383 ARG A N 1
ATOM 3077 C CA . ARG A 1 383 ? 36.513 32.533 35.391 1.00 41.06 383 ARG A CA 1
ATOM 3078 C C . ARG A 1 383 ? 37.229 32.687 34.048 1.00 41.06 383 ARG A C 1
ATOM 3080 O O . ARG A 1 383 ? 38.409 32.362 33.948 1.00 41.06 383 ARG A O 1
ATOM 3087 N N . ARG A 1 384 ? 36.515 33.186 33.031 1.00 46.28 384 ARG A N 1
ATOM 3088 C CA . ARG A 1 384 ? 37.154 34.007 31.992 1.00 46.28 384 ARG A CA 1
ATOM 3089 C C . ARG A 1 384 ? 37.866 35.139 32.736 1.00 46.28 384 ARG A C 1
ATOM 3091 O O . ARG A 1 384 ? 37.311 35.621 33.718 1.00 46.28 384 ARG A O 1
ATOM 3098 N N . ASP A 1 385 ? 39.075 35.475 32.301 1.00 51.47 385 ASP A N 1
ATOM 3099 C CA . ASP A 1 385 ? 39.973 36.505 32.853 1.00 51.47 385 ASP A CA 1
ATOM 3100 C C . ASP A 1 385 ? 41.135 35.952 33.705 1.00 51.47 385 ASP A C 1
ATOM 3102 O O . ASP A 1 385 ? 41.378 36.393 34.827 1.00 51.47 385 ASP A O 1
ATOM 3106 N N . GLN A 1 386 ? 41.916 35.025 33.141 1.00 40.44 386 GLN A N 1
ATOM 3107 C CA . GLN A 1 386 ? 43.372 35.002 33.337 1.00 40.44 386 GLN A CA 1
ATOM 3108 C C . GLN A 1 386 ? 44.041 34.788 31.972 1.00 40.44 386 GLN A C 1
ATOM 3110 O O . GLN A 1 386 ? 43.610 33.931 31.202 1.00 40.44 386 GLN A O 1
ATOM 3115 N N . LYS A 1 387 ? 44.995 35.675 31.670 1.00 41.66 387 LYS A N 1
ATOM 3116 C CA . LYS A 1 387 ? 45.798 35.746 30.442 1.00 41.66 387 LYS A CA 1
ATOM 3117 C C . LYS A 1 387 ? 46.712 34.543 30.269 1.00 41.66 387 LYS A C 1
ATOM 3119 O O . LYS A 1 387 ? 47.178 34.030 31.310 1.00 41.66 387 LYS A O 1
#

Sequence (387 aa):
LPTLPSFTRDIFPVLERLSAHQWVNQGFFVLFGQNSPSDFSAPENIARLSDRSEQHRALREAVFRWFRNPERPHGAPQEPEKLPPFYGDTFGDFTNAFDNDLSVTRTQYRFLRQWASGEFEADWGSVAPLPGRVEDYPLAEQPHALDRAAMEDCLGGPFHPGCEITWVVRVPHFWKSPFRPNVLAEDAPVQDDFGPVLTPAQALAAEGPLARSGPGSITRWMAVPWHTDTSSCLSGYDASTYLPSPTFWAARVPNQVLSEDAYQRLMQDGLPVGQRLKHFDYRLFWLRDLGTSYQQRINAMVKQWSELGIVEARPGPQDHAQAHLPGRLWVETGRSQEFSEGDWTWKQVLIAEHTEEAPGLKSQEEARDSAQPPAHARRRTYRRDQK

Radius of gyration: 26.42 Å; chains: 1; bounding bo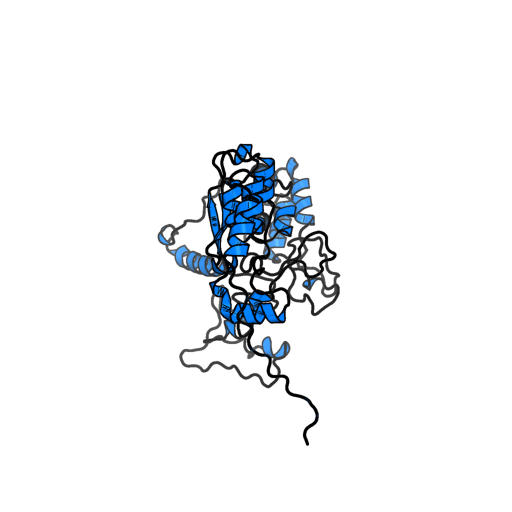x: 76×68×77 Å

pLDDT: mean 91.25, std 12.68, range [39.66, 98.75]

Organism: NCBI:txid394095

InterPro domains:
  IPR041173 L-lysine epsilon oxidase, C-terminal [PF18417] (91-244)